Protein AF-0000000071161808 (afdb_homodimer)

Structure (mmCIF, N/CA/C/O backbone):
data_AF-0000000071161808-model_v1
#
loop_
_entity.id
_entity.type
_entity.pdbx_description
1 polymer 'Anticodon-binding domain-containing protein'
#
loop_
_atom_site.group_PDB
_atom_site.id
_atom_site.type_symbol
_atom_site.label_atom_id
_atom_site.label_alt_id
_atom_site.label_comp_id
_atom_site.label_asym_id
_atom_site.label_entity_id
_atom_site.label_seq_id
_atom_site.pdbx_PDB_ins_code
_atom_site.Cartn_x
_atom_site.Cartn_y
_atom_site.Cartn_z
_atom_site.occupancy
_atom_site.B_iso_or_equiv
_atom_site.auth_seq_id
_atom_site.auth_comp_id
_atom_site.auth_asym_id
_atom_site.auth_atom_id
_atom_site.pdbx_PDB_model_num
ATOM 1 N N . MET A 1 1 ? -23.344 -28.188 3.539 1 62.38 1 MET A N 1
ATOM 2 C CA . MET A 1 1 ? -22.016 -27.734 3.961 1 62.38 1 MET A CA 1
ATOM 3 C C . MET A 1 1 ? -22 -26.219 4.133 1 62.38 1 MET A C 1
ATOM 5 O O . MET A 1 1 ? -22.625 -25.5 3.371 1 62.38 1 MET A O 1
ATOM 9 N N . SER A 1 2 ? -21.531 -25.75 5.266 1 83.25 2 SER A N 1
ATOM 10 C CA . SER A 1 2 ? -21.469 -24.312 5.551 1 83.25 2 SER A CA 1
ATOM 11 C C . SER A 1 2 ? -20.609 -23.578 4.516 1 83.25 2 SER A C 1
ATOM 13 O O . SER A 1 2 ? -19.781 -24.203 3.838 1 83.25 2 SER A O 1
ATOM 15 N N . LEU A 1 3 ? -21.016 -22.453 4.113 1 87.88 3 LEU A N 1
ATOM 16 C CA . LEU A 1 3 ? -20.312 -21.609 3.154 1 87.88 3 LEU A CA 1
ATOM 17 C C . LEU A 1 3 ? -18.812 -21.625 3.432 1 87.88 3 LEU A C 1
ATOM 19 O O . LEU A 1 3 ? -18 -21.734 2.506 1 87.88 3 LEU A O 1
ATOM 23 N N . LEU A 1 4 ? -18.422 -21.609 4.633 1 87.19 4 LEU A N 1
ATOM 24 C CA . LEU A 1 4 ? -17 -21.578 5.004 1 87.19 4 LEU A CA 1
ATOM 25 C C . LEU A 1 4 ? -16.328 -22.906 4.645 1 87.19 4 LEU A C 1
ATOM 27 O O . LEU A 1 4 ? -15.164 -22.922 4.234 1 87.19 4 LEU A O 1
ATOM 31 N N . ASN A 1 5 ? -17.031 -23.922 4.824 1 87.69 5 ASN A N 1
ATOM 32 C CA . ASN A 1 5 ? -16.484 -25.234 4.473 1 87.69 5 ASN A CA 1
ATOM 33 C C . ASN A 1 5 ? -16.25 -25.359 2.967 1 87.69 5 ASN A C 1
ATOM 35 O O . ASN A 1 5 ? -15.398 -26.125 2.525 1 87.69 5 ASN A O 1
ATOM 39 N N . ARG A 1 6 ? -17.031 -24.625 2.299 1 89.94 6 ARG A N 1
ATOM 40 C CA . ARG A 1 6 ? -16.891 -24.656 0.846 1 89.94 6 ARG A CA 1
ATOM 41 C C . ARG A 1 6 ? -15.75 -23.75 0.389 1 89.94 6 ARG A C 1
ATOM 43 O O . ARG A 1 6 ? -15.008 -24.078 -0.539 1 89.94 6 ARG A O 1
ATOM 50 N N . ILE A 1 7 ? -15.586 -22.672 1.067 1 92.19 7 ILE A N 1
ATOM 51 C CA . ILE A 1 7 ? -14.672 -21.641 0.583 1 92.19 7 ILE A CA 1
ATOM 52 C C . ILE A 1 7 ? -13.258 -21.938 1.071 1 92.19 7 ILE A C 1
ATOM 54 O O . ILE A 1 7 ? -12.281 -21.656 0.372 1 92.19 7 ILE A O 1
ATOM 58 N N . LEU A 1 8 ? -13.078 -22.484 2.232 1 91.56 8 LEU A N 1
ATOM 59 C CA . LEU A 1 8 ? -11.773 -22.609 2.865 1 91.56 8 LEU A CA 1
ATOM 60 C C . LEU A 1 8 ? -10.859 -23.516 2.047 1 91.56 8 LEU A C 1
ATOM 62 O O . LEU A 1 8 ? -9.688 -23.188 1.827 1 91.56 8 LEU A O 1
ATOM 66 N N . PRO A 1 9 ? -11.406 -24.641 1.584 1 91.06 9 PRO A N 1
ATOM 67 C CA . PRO A 1 9 ? -10.523 -25.469 0.75 1 91.06 9 PRO A CA 1
ATOM 68 C C . PRO A 1 9 ? -10.062 -24.75 -0.516 1 91.06 9 PRO A C 1
ATOM 70 O O . PRO A 1 9 ? -8.914 -24.906 -0.932 1 91.06 9 PRO A O 1
ATOM 73 N N . MET A 1 10 ? -10.922 -24.016 -1.103 1 91.94 10 MET A N 1
ATOM 74 C CA . MET A 1 10 ? -10.57 -23.25 -2.293 1 91.94 10 MET A CA 1
ATOM 75 C C . MET A 1 10 ? -9.531 -22.188 -1.968 1 91.94 10 MET A C 1
ATOM 77 O O . MET A 1 10 ? -8.602 -21.953 -2.742 1 91.94 10 MET A O 1
ATOM 81 N N . CYS A 1 11 ? -9.734 -21.562 -0.835 1 93.81 11 CYS A N 1
ATOM 82 C CA . CYS A 1 11 ? -8.797 -20.531 -0.403 1 93.81 11 CYS A CA 1
ATOM 83 C C . CYS A 1 11 ? -7.41 -21.109 -0.189 1 93.81 11 CYS A C 1
ATOM 85 O O . CYS A 1 11 ? -6.41 -20.5 -0.562 1 93.81 11 CYS A O 1
ATOM 87 N N . LYS A 1 12 ? -7.383 -22.25 0.382 1 90.5 12 LYS A N 1
ATOM 88 C CA . LYS A 1 12 ? -6.09 -22.906 0.587 1 90.5 12 LYS A CA 1
ATOM 89 C C . LYS A 1 12 ? -5.457 -23.297 -0.743 1 90.5 12 LYS A C 1
ATOM 91 O O . LYS A 1 12 ? -4.277 -23.031 -0.98 1 90.5 12 LYS A O 1
ATOM 96 N N . ALA A 1 13 ? -6.195 -23.828 -1.614 1 89.75 13 ALA A N 1
ATOM 97 C CA . ALA A 1 13 ? -5.703 -24.359 -2.883 1 89.75 13 ALA A CA 1
ATOM 98 C C . ALA A 1 13 ? -5.191 -23.25 -3.783 1 89.75 13 ALA A C 1
ATOM 100 O O . ALA A 1 13 ? -4.203 -23.422 -4.5 1 89.75 13 ALA A O 1
ATOM 101 N N . TYR A 1 14 ? -5.816 -22.109 -3.725 1 91.5 14 TYR A N 1
ATOM 102 C CA . TYR A 1 14 ? -5.457 -21.047 -4.645 1 91.5 14 TYR A CA 1
ATOM 103 C C . TYR A 1 14 ? -4.766 -19.891 -3.912 1 91.5 14 TYR A C 1
ATOM 105 O O . TYR A 1 14 ? -4.77 -18.75 -4.379 1 91.5 14 TYR A O 1
ATOM 113 N N . ALA A 1 15 ? -4.258 -20.203 -2.754 1 91.62 15 ALA A N 1
ATOM 114 C CA . ALA A 1 15 ? -3.305 -19.391 -2.014 1 91.62 15 ALA A CA 1
ATOM 115 C C . ALA A 1 15 ? -3.943 -18.078 -1.571 1 91.62 15 ALA A C 1
ATOM 117 O O . ALA A 1 15 ? -3.311 -17.016 -1.631 1 91.62 15 ALA A O 1
ATOM 118 N N . TYR A 1 16 ? -5.152 -18.109 -1.185 1 93.81 16 TYR A N 1
ATOM 119 C CA . TYR A 1 16 ? -5.766 -16.938 -0.563 1 93.81 16 TYR A CA 1
ATOM 120 C C . TYR A 1 16 ? -5.379 -16.844 0.908 1 93.81 16 TYR A C 1
ATOM 122 O O . TYR A 1 16 ? -4.648 -15.93 1.305 1 93.81 16 TYR A O 1
ATOM 130 N N . MET A 1 17 ? -5.898 -17.859 1.668 1 91.81 17 MET A N 1
ATOM 131 C CA . MET A 1 17 ? -5.625 -17.797 3.102 1 91.81 17 MET A CA 1
ATOM 132 C C . MET A 1 17 ? -5.922 -19.141 3.77 1 91.81 17 MET A C 1
ATOM 134 O O . MET A 1 17 ? -6.633 -19.969 3.209 1 91.81 17 MET A O 1
ATOM 138 N N . GLU A 1 18 ? -5.309 -19.328 4.918 1 90.81 18 GLU A N 1
ATOM 139 C CA . GLU A 1 18 ? -5.531 -20.469 5.797 1 90.81 18 GLU A CA 1
ATOM 140 C C . GLU A 1 18 ? -5.551 -20.047 7.262 1 90.81 18 GLU A C 1
ATOM 142 O O . GLU A 1 18 ? -4.633 -19.375 7.73 1 90.81 18 GLU A O 1
ATOM 147 N N . PRO A 1 19 ? -6.617 -20.438 7.934 1 90.88 19 PRO A N 1
ATOM 148 C CA . PRO A 1 19 ? -6.637 -20.109 9.359 1 90.88 19 PRO A CA 1
ATOM 149 C C . PRO A 1 19 ? -5.676 -20.969 10.18 1 90.88 19 PRO A C 1
ATOM 151 O O . PRO A 1 19 ? -5.625 -22.188 9.992 1 90.88 19 PRO A O 1
ATOM 154 N N . ILE A 1 20 ? -4.898 -20.359 10.984 1 88.25 20 ILE A N 1
ATOM 155 C CA . ILE A 1 20 ? -4 -21.062 11.898 1 88.25 20 ILE A CA 1
ATOM 156 C C . ILE A 1 20 ? -4.625 -21.125 13.297 1 88.25 20 ILE A C 1
ATOM 158 O O . ILE A 1 20 ? -4.875 -20.078 13.914 1 88.25 20 ILE A O 1
ATOM 162 N N . ILE A 1 21 ? -4.801 -22.297 13.734 1 87.75 21 ILE A N 1
ATOM 163 C CA . ILE A 1 21 ? -5.516 -22.516 14.992 1 87.75 21 ILE A CA 1
ATOM 164 C C . ILE A 1 21 ? -4.523 -22.906 16.078 1 87.75 21 ILE A C 1
ATOM 166 O O . ILE A 1 21 ? -3.725 -23.828 15.906 1 87.75 21 ILE A O 1
ATOM 170 N N . ILE A 1 22 ? -4.504 -22.078 17.078 1 84.81 22 ILE A N 1
ATOM 171 C CA . ILE A 1 22 ? -3.734 -22.359 18.297 1 84.81 22 ILE A CA 1
ATOM 172 C C . ILE A 1 22 ? -4.668 -22.391 19.5 1 84.81 22 ILE A C 1
ATOM 174 O O . ILE A 1 22 ? -5.398 -21.422 19.75 1 84.81 22 ILE A O 1
ATOM 178 N N . ASN A 1 23 ? -4.641 -23.438 20.344 1 83.31 23 ASN A N 1
ATOM 179 C CA . ASN A 1 23 ? -5.465 -23.578 21.531 1 83.31 23 ASN A CA 1
ATOM 180 C C . ASN A 1 23 ? -6.945 -23.391 21.219 1 83.31 23 ASN A C 1
ATOM 182 O O . ASN A 1 23 ? -7.633 -22.625 21.891 1 83.31 23 ASN A O 1
ATOM 186 N N . SER A 1 24 ? -7.473 -23.953 20.031 1 81.38 24 SER A N 1
ATOM 187 C CA . SER A 1 24 ? -8.867 -24 19.625 1 81.38 24 SER A CA 1
ATOM 188 C C . SER A 1 24 ? -9.375 -22.625 19.203 1 81.38 24 SER A C 1
ATOM 190 O O . SER A 1 24 ? -10.586 -22.406 19.141 1 81.38 24 SER A O 1
ATOM 192 N N . THR A 1 25 ? -8.516 -21.719 19.094 1 83.81 25 THR A N 1
ATOM 193 C CA . THR A 1 25 ? -8.859 -20.406 18.562 1 83.81 25 THR A CA 1
ATOM 194 C C . THR A 1 25 ? -8.023 -20.078 17.328 1 83.81 25 THR A C 1
ATOM 196 O O . THR A 1 25 ? -6.926 -20.609 17.156 1 83.81 25 THR A O 1
ATOM 199 N N . ILE A 1 26 ? -8.602 -19.297 16.547 1 89.25 26 ILE A N 1
ATOM 200 C CA . ILE A 1 26 ? -7.836 -18.859 15.375 1 89.25 26 ILE A CA 1
ATOM 201 C C . ILE A 1 26 ? -6.852 -17.766 15.789 1 89.25 26 ILE A C 1
ATOM 203 O O . ILE A 1 26 ? -7.262 -16.672 16.172 1 89.25 26 ILE A O 1
ATOM 207 N N . ASP A 1 27 ? -5.672 -18.125 15.734 1 88.44 27 ASP A N 1
ATOM 208 C CA . ASP A 1 27 ? -4.629 -17.188 16.125 1 88.44 27 ASP A CA 1
ATOM 209 C C . ASP A 1 27 ? -4.469 -16.078 15.086 1 88.44 27 ASP A C 1
ATOM 211 O O . ASP A 1 27 ? -4.438 -14.891 15.438 1 88.44 27 ASP A O 1
ATOM 215 N N . HIS A 1 28 ? -4.297 -16.422 13.859 1 88.62 28 HIS A N 1
ATOM 216 C CA . HIS A 1 28 ? -4.184 -15.469 12.758 1 88.62 28 HIS A CA 1
ATOM 217 C C . HIS A 1 28 ? -4.543 -16.125 11.43 1 88.62 28 HIS A C 1
ATOM 219 O O . HIS A 1 28 ? -4.688 -17.344 11.352 1 88.62 28 HIS A O 1
ATOM 225 N N . LEU A 1 29 ? -4.812 -15.352 10.453 1 89.75 29 LEU A N 1
ATOM 226 C CA . LEU A 1 29 ? -5.004 -15.828 9.086 1 89.75 29 LEU A CA 1
ATOM 227 C C . LEU A 1 29 ? -3.701 -15.758 8.297 1 89.75 29 LEU A C 1
ATOM 229 O O . LEU A 1 29 ? -3.104 -14.688 8.172 1 89.75 29 LEU A O 1
ATOM 233 N N . LYS A 1 30 ? -3.273 -16.875 7.879 1 88.06 30 LYS A N 1
ATOM 234 C CA . LYS A 1 30 ? -2.082 -16.938 7.035 1 88.06 30 LYS A CA 1
ATOM 235 C C . LYS A 1 30 ? -2.443 -16.75 5.562 1 88.06 30 LYS A C 1
ATOM 237 O O . LYS A 1 30 ? -3.166 -17.578 4.992 1 88.06 30 LYS A O 1
ATOM 242 N N . TYR A 1 31 ? -1.88 -15.719 4.941 1 89.94 31 TYR A N 1
ATOM 243 C CA . TYR A 1 31 ? -2.221 -15.414 3.559 1 89.94 31 TYR A CA 1
ATOM 244 C C . TYR A 1 31 ? -1.168 -15.961 2.604 1 89.94 31 TYR A C 1
ATOM 246 O O . TYR A 1 31 ? 0.029 -15.914 2.896 1 89.94 31 TYR A O 1
ATOM 254 N N . GLY A 1 32 ? -1.678 -16.531 1.526 1 89.19 32 GLY A N 1
ATOM 255 C CA . GLY A 1 32 ? -0.801 -16.844 0.408 1 89.19 32 GLY A CA 1
ATOM 256 C C . GLY A 1 32 ? -0.613 -15.672 -0.543 1 89.19 32 GLY A C 1
ATOM 257 O O . GLY A 1 32 ? -0.986 -14.539 -0.228 1 89.19 32 GLY A O 1
ATOM 258 N N . ALA A 1 33 ? -0.041 -15.938 -1.691 1 88.06 33 ALA A N 1
ATOM 259 C CA . ALA A 1 33 ? 0.28 -14.883 -2.65 1 88.06 33 ALA A CA 1
ATOM 260 C C . ALA A 1 33 ? -0.982 -14.164 -3.123 1 88.06 33 ALA A C 1
ATOM 262 O O . ALA A 1 33 ? -1.026 -12.938 -3.164 1 88.06 33 ALA A O 1
ATOM 263 N N . THR A 1 34 ? -1.985 -14.922 -3.469 1 92.69 34 THR A N 1
ATOM 264 C CA . THR A 1 34 ? -3.238 -14.344 -3.943 1 92.69 34 THR A CA 1
ATOM 265 C C . THR A 1 34 ? -3.938 -13.578 -2.828 1 92.69 34 THR A C 1
ATOM 267 O O . THR A 1 34 ? -4.465 -12.484 -3.057 1 92.69 34 THR A O 1
ATOM 270 N N . GLY A 1 35 ? -3.889 -14.148 -1.686 1 93.38 35 GLY A N 1
ATOM 271 C CA . GLY A 1 35 ? -4.492 -13.492 -0.539 1 93.38 35 GLY A CA 1
ATOM 272 C C . GLY A 1 35 ? -3.814 -12.18 -0.176 1 93.38 35 GLY A C 1
ATOM 273 O O . GLY A 1 35 ? -4.48 -11.211 0.192 1 93.38 35 GLY A O 1
ATOM 274 N N . GLU A 1 36 ? -2.531 -12.18 -0.255 1 89.69 36 GLU A N 1
ATOM 275 C CA . GLU A 1 36 ? -1.783 -10.953 0.02 1 89.69 36 GLU A CA 1
ATOM 276 C C . GLU A 1 36 ? -2.172 -9.844 -0.949 1 89.69 36 GLU A C 1
ATOM 278 O O . GLU A 1 36 ? -2.301 -8.68 -0.551 1 89.69 36 GLU A O 1
ATOM 283 N N . LEU A 1 37 ? -2.326 -10.219 -2.172 1 90.75 37 LEU A N 1
ATOM 284 C CA . LEU A 1 37 ? -2.723 -9.242 -3.176 1 90.75 37 LEU A CA 1
ATOM 285 C C . LEU A 1 37 ? -4.129 -8.719 -2.902 1 90.75 37 LEU A C 1
ATOM 287 O O . LEU A 1 37 ? -4.391 -7.52 -3.025 1 90.75 37 LEU A O 1
ATOM 291 N N . LEU A 1 38 ? -4.996 -9.602 -2.549 1 95.06 38 LEU A N 1
ATOM 292 C CA . LEU A 1 38 ? -6.359 -9.203 -2.213 1 95.06 38 LEU A CA 1
ATOM 293 C C . LEU A 1 38 ? -6.367 -8.234 -1.035 1 95.06 38 LEU A C 1
ATOM 295 O O . LEU A 1 38 ? -7.008 -7.184 -1.093 1 95.06 38 LEU A O 1
ATOM 299 N N . CYS A 1 39 ? -5.645 -8.586 -0.008 1 93.19 39 CYS A N 1
ATOM 300 C CA . CYS A 1 39 ? -5.562 -7.738 1.176 1 93.19 39 CYS A CA 1
ATOM 301 C C . CYS A 1 39 ? -4.984 -6.371 0.829 1 93.19 39 CYS A C 1
ATOM 303 O O . CYS A 1 39 ? -5.465 -5.348 1.315 1 93.19 39 CYS A O 1
ATOM 305 N N . GLN A 1 40 ? -3.986 -6.414 0.042 1 89.75 40 GLN A N 1
ATOM 306 C CA . GLN A 1 40 ? -3.373 -5.16 -0.385 1 89.75 40 GLN A CA 1
ATOM 307 C C . GLN A 1 40 ? -4.379 -4.277 -1.122 1 89.75 40 GLN A C 1
ATOM 309 O O . GLN A 1 40 ? -4.453 -3.074 -0.874 1 89.75 40 GLN A O 1
ATOM 314 N N . ASN A 1 41 ? -5.094 -4.855 -2.01 1 93.38 41 ASN A N 1
ATOM 315 C CA . ASN A 1 41 ? -6.078 -4.094 -2.775 1 93.38 41 ASN A CA 1
ATOM 316 C C . ASN A 1 41 ? -7.188 -3.551 -1.879 1 93.38 41 ASN A C 1
ATOM 318 O O . ASN A 1 41 ? -7.652 -2.428 -2.074 1 93.38 41 ASN A O 1
ATOM 322 N N . ILE A 1 42 ? -7.613 -4.34 -0.925 1 96.31 42 ILE A N 1
ATOM 323 C CA . ILE A 1 42 ? -8.625 -3.896 0.025 1 96.31 42 ILE A CA 1
ATOM 324 C C . ILE A 1 42 ? -8.102 -2.699 0.815 1 96.31 42 ILE A C 1
ATOM 326 O O . ILE A 1 42 ? -8.797 -1.688 0.955 1 96.31 42 ILE A O 1
ATOM 330 N N . ARG A 1 43 ? -6.926 -2.832 1.301 1 93 43 ARG A N 1
ATOM 331 C CA . ARG A 1 43 ? -6.32 -1.755 2.076 1 93 43 ARG A CA 1
ATOM 332 C C . ARG A 1 43 ? -6.191 -0.485 1.241 1 93 43 ARG A C 1
ATOM 334 O O . ARG A 1 43 ? -6.477 0.613 1.722 1 93 43 ARG A O 1
ATOM 341 N N . ASN A 1 44 ? -5.758 -0.648 0.007 1 90.25 44 ASN A N 1
ATOM 342 C CA . ASN A 1 44 ? -5.613 0.498 -0.884 1 90.25 44 ASN A CA 1
ATOM 343 C C . ASN A 1 44 ? -6.941 1.216 -1.097 1 90.25 44 ASN A C 1
ATOM 345 O O . ASN A 1 44 ? -7 2.447 -1.063 1 90.25 44 ASN A O 1
ATOM 349 N N . GLU A 1 45 ? -7.961 0.467 -1.357 1 93.44 45 GLU A N 1
ATOM 350 C CA . GLU A 1 45 ? -9.273 1.069 -1.573 1 93.44 45 GLU A CA 1
ATOM 351 C C . GLU A 1 45 ? -9.805 1.715 -0.295 1 93.44 45 GLU A C 1
ATOM 353 O O . GLU A 1 45 ? -10.477 2.746 -0.346 1 93.44 45 GLU A O 1
ATOM 358 N N . TRP A 1 46 ? -9.523 1.089 0.812 1 96.12 46 TRP A N 1
ATOM 359 C CA . TRP A 1 46 ? -9.906 1.678 2.09 1 96.12 46 TRP A CA 1
ATOM 360 C C . TRP A 1 46 ? -9.211 3.016 2.307 1 96.12 46 TRP A C 1
ATOM 362 O O . TRP A 1 46 ? -9.844 4 2.695 1 96.12 46 TRP A O 1
ATOM 372 N N . LEU A 1 47 ? -7.953 3.088 2.039 1 91.12 47 LEU A N 1
ATOM 373 C CA . LEU A 1 47 ? -7.18 4.312 2.201 1 91.12 47 LEU A CA 1
ATOM 374 C C . LEU A 1 47 ? -7.645 5.383 1.221 1 91.12 47 LEU A C 1
ATOM 376 O O . LEU A 1 47 ? -7.719 6.562 1.573 1 91.12 47 LEU A O 1
ATOM 380 N N . TYR A 1 48 ? -7.902 4.926 0.058 1 89.62 48 TYR A N 1
ATOM 381 C CA . TYR A 1 48 ? -8.391 5.887 -0.925 1 89.62 48 TYR A CA 1
ATOM 382 C C . TYR A 1 48 ? -9.68 6.547 -0.448 1 89.62 48 TYR A C 1
ATOM 384 O O . TYR A 1 48 ? -9.812 7.773 -0.5 1 89.62 48 TYR A O 1
ATOM 392 N N . SER A 1 49 ? -10.57 5.746 0.028 1 92.56 49 SER A N 1
ATOM 393 C CA . SER A 1 49 ? -11.875 6.246 0.438 1 92.56 49 SER A CA 1
ATOM 394 C C . SER A 1 49 ? -11.781 7.074 1.713 1 92.56 49 SER A C 1
ATOM 396 O O . SER A 1 49 ? -12.492 8.07 1.87 1 92.56 49 SER A O 1
ATOM 398 N N . ASN A 1 50 ? -10.906 6.703 2.629 1 93.88 50 ASN A N 1
ATOM 399 C CA . ASN A 1 50 ? -10.914 7.297 3.961 1 93.88 50 ASN A CA 1
ATOM 400 C C . ASN A 1 50 ? -9.82 8.352 4.113 1 93.88 50 ASN A C 1
ATOM 402 O O . ASN A 1 50 ? -9.836 9.133 5.066 1 93.88 50 ASN A O 1
ATOM 406 N N . VAL A 1 51 ? -8.93 8.422 3.232 1 89.38 51 VAL A N 1
ATOM 407 C CA . VAL A 1 51 ? -7.816 9.352 3.398 1 89.38 51 VAL A CA 1
ATOM 408 C C . VAL A 1 51 ? -7.68 10.227 2.152 1 89.38 51 VAL A C 1
ATOM 410 O O . VAL A 1 51 ? -7.918 11.43 2.207 1 89.38 51 VAL A O 1
ATOM 413 N N . THR A 1 52 ? -7.469 9.625 1.059 1 83.06 52 THR A N 1
ATOM 414 C CA . THR A 1 52 ? -7.074 10.328 -0.157 1 83.06 52 THR A CA 1
ATOM 415 C C . THR A 1 52 ? -8.234 11.148 -0.708 1 83.06 52 THR A C 1
ATOM 417 O O . THR A 1 52 ? -8.07 12.328 -1.038 1 83.06 52 THR A O 1
ATOM 420 N N . SER A 1 53 ? -9.398 10.555 -0.785 1 83.31 53 SER A N 1
ATOM 421 C CA . SER A 1 53 ? -10.523 11.195 -1.467 1 83.31 53 SER A CA 1
ATOM 422 C C . SER A 1 53 ? -11.336 12.055 -0.506 1 83.31 53 SER A C 1
ATOM 424 O O . SER A 1 53 ? -12.383 12.586 -0.876 1 83.31 53 SER A O 1
ATOM 426 N N . ARG A 1 54 ? -10.828 12.195 0.688 1 86.19 54 ARG A N 1
ATOM 427 C CA . ARG A 1 54 ? -11.578 12.961 1.687 1 86.19 54 ARG A CA 1
ATOM 428 C C . ARG A 1 54 ? -11.391 14.461 1.482 1 86.19 54 ARG A C 1
ATOM 430 O O . ARG A 1 54 ? -10.32 14.906 1.048 1 86.19 54 ARG A O 1
ATOM 437 N N . ASP A 1 55 ? -12.445 15.102 1.893 1 78.25 55 ASP A N 1
ATOM 438 C CA . ASP A 1 55 ? -12.391 16.562 1.838 1 78.25 55 ASP A CA 1
ATOM 439 C C . ASP A 1 55 ? -11.531 17.125 2.975 1 78.25 55 ASP A C 1
ATOM 441 O O . ASP A 1 55 ? -10.766 18.062 2.777 1 78.25 55 ASP A O 1
ATOM 445 N N . GLU A 1 56 ? -11.688 16.469 4.094 1 79.88 56 GLU A N 1
ATOM 446 C CA . GLU A 1 56 ? -10.93 16.906 5.262 1 79.88 56 GLU A CA 1
ATOM 447 C C . GLU A 1 56 ? -9.516 16.344 5.258 1 79.88 56 GLU A C 1
ATOM 449 O O . GLU A 1 56 ? -9.25 15.344 4.578 1 79.88 56 GLU A O 1
ATOM 454 N N . SER A 1 57 ? -8.672 17 5.973 1 83.31 57 SER A N 1
ATOM 455 C CA . SER A 1 57 ? -7.312 16.5 6.133 1 83.31 57 SER A CA 1
ATOM 456 C C . SER A 1 57 ? -7.301 15.227 6.98 1 83.31 57 SER A C 1
ATOM 458 O O . SER A 1 57 ? -7.859 15.195 8.078 1 83.31 57 SER A O 1
ATOM 460 N N . VAL A 1 58 ? -6.82 14.234 6.406 1 89.88 58 VAL A N 1
ATOM 461 C CA . VAL A 1 58 ? -6.672 12.977 7.129 1 89.88 58 VAL A CA 1
ATOM 462 C C . VAL A 1 58 ? -5.199 12.578 7.18 1 89.88 58 VAL A C 1
ATOM 464 O O . VAL A 1 58 ? -4.535 12.508 6.141 1 89.88 58 VAL A O 1
ATOM 467 N N . PHE A 1 59 ? -4.734 12.344 8.359 1 90.31 59 PHE A N 1
ATOM 468 C CA . PHE A 1 59 ? -3.33 12.008 8.562 1 90.31 59 PHE A CA 1
ATOM 469 C C . PHE A 1 59 ? -3.176 10.531 8.922 1 90.31 59 PHE A C 1
ATOM 471 O O . PHE A 1 59 ? -3.877 10.031 9.805 1 90.31 59 PHE A O 1
ATOM 478 N N . GLN A 1 60 ? -2.307 9.922 8.234 1 88.75 60 GLN A N 1
ATOM 479 C CA . GLN A 1 60 ? -2.061 8.516 8.531 1 88.75 60 GLN A CA 1
ATOM 480 C C . GLN A 1 60 ? -1.09 8.359 9.703 1 88.75 60 GLN A C 1
ATOM 482 O O . GLN A 1 60 ? -0.203 9.195 9.891 1 88.75 60 GLN A O 1
ATOM 487 N N . PHE A 1 61 ? -1.317 7.312 10.43 1 87.19 61 PHE A N 1
ATOM 488 C CA . PHE A 1 61 ? -0.395 6.977 11.508 1 87.19 61 PHE A CA 1
ATOM 489 C C . PHE A 1 61 ? -0.383 5.477 11.758 1 87.19 61 PHE A C 1
ATOM 491 O O . PHE A 1 61 ? -1.228 4.746 11.234 1 87.19 61 PHE A O 1
ATOM 498 N N . CYS A 1 62 ? 0.62 4.965 12.359 1 82.12 62 CYS A N 1
ATOM 499 C CA . CYS A 1 62 ? 0.738 3.557 12.727 1 82.12 62 CYS A CA 1
ATOM 500 C C . CYS A 1 62 ? 1.257 3.404 14.148 1 82.12 62 CYS A C 1
ATOM 502 O O . CYS A 1 62 ? 2.168 4.121 14.562 1 82.12 62 CYS A O 1
ATOM 504 N N . ASN A 1 63 ? 0.53 2.594 14.844 1 74.31 63 ASN A N 1
ATOM 505 C CA . ASN A 1 63 ? 0.992 2.252 16.188 1 74.31 63 ASN A CA 1
ATOM 506 C C . ASN A 1 63 ? 1.702 0.901 16.203 1 74.31 63 ASN A C 1
ATOM 508 O O . ASN A 1 63 ? 1.062 -0.14 16.359 1 74.31 63 ASN A O 1
ATOM 512 N N . ALA A 1 64 ? 3.025 0.685 15.688 1 60.5 64 ALA A N 1
ATOM 513 C CA . ALA A 1 64 ? 3.76 -0.566 15.516 1 60.5 64 ALA A CA 1
ATOM 514 C C . ALA A 1 64 ? 3.904 -1.307 16.844 1 60.5 64 ALA A C 1
ATOM 516 O O . ALA A 1 64 ? 4.113 -2.521 16.859 1 60.5 64 ALA A O 1
ATOM 517 N N . GLN A 1 65 ? 4.152 -0.693 17.984 1 55.5 65 GLN A N 1
ATOM 518 C CA . GLN A 1 65 ? 4.832 -1.314 19.125 1 55.5 65 GLN A CA 1
ATOM 519 C C . GLN A 1 65 ? 3.828 -1.828 20.156 1 55.5 65 GLN A C 1
ATOM 521 O O . GLN A 1 65 ? 4.168 -2.662 21 1 55.5 65 GLN A O 1
ATOM 526 N N . GLU A 1 66 ? 2.615 -1.279 20.391 1 54.09 66 GLU A N 1
ATOM 527 C CA . GLU A 1 66 ? 2.158 -1.363 21.766 1 54.09 66 GLU A CA 1
ATOM 528 C C . GLU A 1 66 ? 1.022 -2.371 21.922 1 54.09 66 GLU A C 1
ATOM 530 O O . GLU A 1 66 ? 0.152 -2.465 21.047 1 54.09 66 GLU A O 1
ATOM 535 N N . LYS A 1 67 ? 1.432 -3.559 22.578 1 50.28 67 LYS A N 1
ATOM 536 C CA . LYS A 1 67 ? 0.45 -4.52 23.062 1 50.28 67 LYS A CA 1
ATOM 537 C C . LYS A 1 67 ? -0.888 -3.846 23.359 1 50.28 67 LYS A C 1
ATOM 539 O O . LYS A 1 67 ? -1.945 -4.453 23.188 1 50.28 67 LYS A O 1
ATOM 544 N N . TYR A 1 68 ? -0.763 -2.805 24.312 1 51.47 68 TYR A N 1
ATOM 545 C CA . TYR A 1 68 ? -1.975 -2.195 24.859 1 51.47 68 TYR A CA 1
ATOM 546 C C . TYR A 1 68 ? -2.361 -0.958 24.047 1 51.47 68 TYR A C 1
ATOM 548 O O . TYR A 1 68 ? -1.562 -0.03 23.906 1 51.47 68 TYR A O 1
ATOM 556 N N . ASN A 1 69 ? -3.182 -1.155 23.016 1 57.94 69 ASN A N 1
ATOM 557 C CA . ASN A 1 69 ? -3.654 -0.195 22.031 1 57.94 69 ASN A CA 1
ATOM 558 C C . ASN A 1 69 ? -4.543 0.871 22.656 1 57.94 69 ASN A C 1
ATOM 560 O O . ASN A 1 69 ? -5.77 0.764 22.625 1 57.94 69 ASN A O 1
ATOM 564 N N . ASN A 1 70 ? -3.951 1.663 23.703 1 71.25 70 ASN A N 1
ATOM 565 C CA . ASN A 1 70 ? -4.715 2.869 24.016 1 71.25 70 ASN A CA 1
ATOM 566 C C . ASN A 1 70 ? -4.621 3.891 22.875 1 71.25 70 ASN A C 1
ATOM 568 O O . ASN A 1 70 ? -3.592 4.551 22.719 1 71.25 70 ASN A O 1
ATOM 572 N N . ASP A 1 71 ? -5.637 4.055 22.266 1 82.25 71 ASP A N 1
ATOM 573 C CA . ASP A 1 71 ? -5.707 4.844 21.031 1 82.25 71 ASP A CA 1
ATOM 574 C C . ASP A 1 71 ? -5.344 6.305 21.312 1 82.25 71 ASP A C 1
ATOM 576 O O . ASP A 1 71 ? -4.539 6.891 20.578 1 82.25 71 ASP A O 1
ATOM 580 N N . ILE A 1 72 ? -5.773 6.852 22.469 1 85.62 72 ILE A N 1
ATOM 581 C CA . ILE A 1 72 ? -5.594 8.281 22.672 1 85.62 72 ILE A CA 1
ATOM 582 C C . ILE A 1 72 ? -4.129 8.578 22.984 1 85.62 72 ILE A C 1
ATOM 584 O O . ILE A 1 72 ? -3.59 9.602 22.547 1 85.62 72 ILE A O 1
ATOM 588 N N . LEU A 1 73 ? -3.521 7.676 23.688 1 83 73 LEU A N 1
ATOM 589 C CA . LEU A 1 73 ? -2.113 7.887 24.016 1 83 73 LEU A CA 1
ATOM 590 C C . LEU A 1 73 ? -1.247 7.762 22.766 1 83 73 LEU A C 1
ATOM 592 O O . LEU A 1 73 ? -0.285 8.516 22.594 1 83 73 LEU A O 1
ATOM 596 N N . SER A 1 74 ? -1.671 6.875 21.953 1 82.31 74 SER A N 1
ATOM 597 C CA . SER A 1 74 ? -0.909 6.664 20.719 1 82.31 74 SER A CA 1
ATOM 598 C C . SER A 1 74 ? -1.071 7.836 19.75 1 82.31 74 SER A C 1
ATOM 600 O O . SER A 1 74 ? -0.235 8.039 18.875 1 82.31 74 SER A O 1
ATOM 602 N N . LEU A 1 75 ? -2.092 8.633 19.969 1 89.25 75 LEU A N 1
ATOM 603 C CA . LEU A 1 75 ? -2.41 9.703 19.031 1 89.25 75 LEU A CA 1
ATOM 604 C C . LEU A 1 75 ? -1.825 11.031 19.516 1 89.25 75 LEU A C 1
ATOM 606 O O . LEU A 1 75 ? -1.927 12.047 18.812 1 89.25 75 LEU A O 1
ATOM 610 N N . LYS A 1 76 ? -1.225 11.023 20.656 1 88.25 76 LYS A N 1
ATOM 611 C CA . LYS A 1 76 ? -0.73 12.273 21.219 1 88.25 76 LYS A CA 1
ATOM 612 C C . LYS A 1 76 ? 0.217 12.977 20.25 1 88.25 76 LYS A C 1
ATOM 614 O O . LYS A 1 76 ? -0.038 14.109 19.828 1 88.25 76 LYS A O 1
ATOM 619 N N . ASP A 1 77 ? 1.212 12.281 19.797 1 86.44 77 ASP A N 1
ATOM 620 C CA . ASP A 1 77 ? 2.213 12.898 18.938 1 86.44 77 ASP A CA 1
ATOM 621 C C . ASP A 1 77 ? 1.637 13.188 17.547 1 86.44 77 ASP A C 1
ATOM 623 O O . ASP A 1 77 ? 1.773 14.305 17.047 1 86.44 77 ASP A O 1
ATOM 627 N N . PRO A 1 78 ? 0.976 12.219 17.016 1 88.06 78 PRO A N 1
ATOM 628 C CA . PRO A 1 78 ? 0.361 12.523 15.727 1 88.06 78 PRO A CA 1
ATOM 629 C C . PRO A 1 78 ? -0.593 13.711 15.789 1 88.06 78 PRO A C 1
ATOM 631 O O . PRO A 1 78 ? -0.659 14.5 14.844 1 88.06 78 PRO A O 1
ATOM 634 N N . PHE A 1 79 ? -1.281 13.828 16.844 1 92.56 79 PHE A N 1
ATOM 635 C CA . PHE A 1 79 ? -2.248 14.914 16.984 1 92.56 79 PHE A CA 1
ATOM 636 C C . PHE A 1 79 ? -1.546 16.266 17.016 1 92.56 79 PHE A C 1
ATOM 638 O O . PHE A 1 79 ? -1.995 17.219 16.375 1 92.56 79 PHE A O 1
ATOM 645 N N . MET A 1 80 ? -0.485 16.344 17.719 1 89.5 80 MET A N 1
ATOM 646 C CA . MET A 1 80 ? 0.263 17.594 17.797 1 89.5 80 MET A CA 1
ATOM 647 C C . MET A 1 80 ? 0.781 18.016 16.438 1 89.5 80 MET A C 1
ATOM 649 O O . MET A 1 80 ? 0.751 19.203 16.078 1 89.5 80 MET A O 1
ATOM 653 N N . ASN A 1 81 ? 1.186 17.047 15.734 1 85.62 81 ASN A N 1
ATOM 654 C CA . ASN A 1 81 ? 1.649 17.344 14.383 1 85.62 81 ASN A CA 1
ATOM 655 C C . ASN A 1 81 ? 0.513 17.844 13.492 1 85.62 81 ASN A C 1
ATOM 657 O O . ASN A 1 81 ? 0.681 18.812 12.75 1 85.62 81 ASN A O 1
ATOM 661 N N . ALA A 1 82 ? -0.561 17.172 13.602 1 87.31 82 ALA A N 1
ATOM 662 C CA . ALA A 1 82 ? -1.715 17.562 12.797 1 87.31 82 ALA A CA 1
ATOM 663 C C . ALA A 1 82 ? -2.184 18.969 13.148 1 87.31 82 ALA A C 1
ATOM 665 O O . ALA A 1 82 ? -2.57 19.734 12.266 1 87.31 82 ALA A O 1
ATOM 666 N N . LYS A 1 83 ? -2.174 19.25 14.414 1 87.25 83 LYS A N 1
ATOM 667 C CA . LYS A 1 83 ? -2.541 20.594 14.875 1 87.25 83 LYS A CA 1
ATOM 668 C C . LYS A 1 83 ? -1.67 21.656 14.211 1 87.25 83 LYS A C 1
ATOM 670 O O . LYS A 1 83 ? -2.174 22.688 13.766 1 87.25 83 LYS A O 1
ATOM 675 N N . GLN A 1 84 ? -0.47 21.328 14.172 1 78.94 84 GLN A N 1
ATOM 676 C CA . GLN A 1 84 ? 0.459 22.266 13.57 1 78.94 84 GLN A CA 1
ATOM 677 C C . GLN A 1 84 ? 0.198 22.422 12.07 1 78.94 84 GLN A C 1
ATOM 679 O O . GLN A 1 84 ? 0.209 23.531 11.547 1 78.94 84 GLN A O 1
ATOM 684 N N . PHE A 1 85 ? -0.148 21.328 11.477 1 77.5 85 PHE A N 1
ATOM 685 C CA . PHE A 1 85 ? -0.377 21.328 10.031 1 77.5 85 PHE A CA 1
ATOM 686 C C . PHE A 1 85 ? -1.674 22.047 9.695 1 77.5 85 PHE A C 1
ATOM 688 O O . PHE A 1 85 ? -1.787 22.672 8.625 1 77.5 85 PHE A O 1
ATOM 695 N N . CYS A 1 86 ? -2.592 21.984 10.609 1 82.5 86 CYS A N 1
ATOM 696 C CA . CYS A 1 86 ? -3.91 22.562 10.359 1 82.5 86 CYS A CA 1
ATOM 697 C C . CYS A 1 86 ? -4.066 23.906 11.062 1 82.5 86 CYS A C 1
ATOM 699 O O . CYS A 1 86 ? -5.184 24.391 11.234 1 82.5 86 CYS A O 1
ATOM 701 N N . ASN A 1 87 ? -2.963 24.453 11.539 1 79.62 87 ASN A N 1
ATOM 702 C CA . ASN A 1 87 ? -2.969 25.719 12.273 1 79.62 87 ASN A CA 1
ATOM 703 C C . ASN A 1 87 ? -3.896 25.656 13.484 1 79.62 87 ASN A C 1
ATOM 705 O O . ASN A 1 87 ? -4.637 26.609 13.758 1 79.62 87 ASN A O 1
ATOM 709 N N . ASN A 1 88 ? -4 24.516 14.07 1 86.56 88 ASN A N 1
ATOM 710 C CA . ASN A 1 88 ? -4.758 24.234 15.289 1 86.56 88 ASN A CA 1
ATOM 711 C C . ASN A 1 88 ? -6.262 24.281 15.039 1 86.56 88 ASN A C 1
ATOM 713 O O . ASN A 1 88 ? -7.051 24.312 15.984 1 86.56 88 ASN A O 1
ATOM 717 N N . GLN A 1 89 ? -6.59 24.281 13.742 1 87.19 89 GLN A N 1
ATOM 718 C CA . GLN A 1 89 ? -8.008 24.422 13.43 1 87.19 89 GLN A CA 1
ATOM 719 C C . GLN A 1 89 ? -8.656 23.047 13.219 1 87.19 89 GLN A C 1
ATOM 721 O O . GLN A 1 89 ? -8.062 22.172 12.594 1 87.19 89 GLN A O 1
ATOM 726 N N . LEU A 1 90 ? -9.844 22.891 13.719 1 91.5 90 LEU A N 1
ATOM 727 C CA . LEU A 1 90 ? -10.695 21.734 13.445 1 91.5 90 LEU A CA 1
ATOM 728 C C . LEU A 1 90 ? -11.516 21.969 12.18 1 91.5 90 LEU A C 1
ATOM 730 O O . LEU A 1 90 ? -11.758 23.109 11.789 1 91.5 90 LEU A O 1
ATOM 734 N N . PRO A 1 91 ? -11.922 20.844 11.477 1 92.44 91 PRO A N 1
ATOM 735 C CA . PRO A 1 91 ? -11.75 19.438 11.797 1 92.44 91 PRO A CA 1
ATOM 736 C C . PRO A 1 91 ? -10.547 18.812 11.094 1 92.44 91 PRO A C 1
ATOM 738 O O . PRO A 1 91 ? -10.094 19.328 10.07 1 92.44 91 PRO A O 1
ATOM 741 N N . PHE A 1 92 ? -9.953 17.75 11.602 1 92.12 92 PHE A N 1
ATOM 742 C CA . PHE A 1 92 ? -9 16.875 10.938 1 92.12 92 PHE A CA 1
ATOM 743 C C . PHE A 1 92 ? -9.125 15.438 11.445 1 92.12 92 PHE A C 1
ATOM 745 O O . PHE A 1 92 ? -9.781 15.195 12.453 1 92.12 92 PHE A O 1
ATOM 752 N N . SER A 1 93 ? -8.609 14.539 10.688 1 94.81 93 SER A N 1
ATOM 753 C CA . SER A 1 93 ? -8.828 13.133 11.016 1 94.81 93 SER A CA 1
ATOM 754 C C . SER A 1 93 ? -7.539 12.328 10.922 1 94.81 93 SER A C 1
ATOM 756 O O . SER A 1 93 ? -6.516 12.844 10.469 1 94.81 93 SER A O 1
ATOM 758 N N . PHE A 1 94 ? -7.652 11.141 11.5 1 94.06 94 PHE A N 1
ATOM 759 C CA . PHE A 1 94 ? -6.539 10.203 11.445 1 94.06 94 PHE A CA 1
ATOM 760 C C . PHE A 1 94 ? -7 8.844 10.93 1 94.06 94 PHE A C 1
ATOM 762 O O . PHE A 1 94 ? -8.148 8.445 11.156 1 94.06 94 PHE A O 1
ATOM 769 N N . ALA A 1 95 ? -6.074 8.195 10.25 1 94.38 95 ALA A N 1
ATOM 770 C CA . ALA A 1 95 ? -6.355 6.848 9.766 1 94.38 95 ALA A CA 1
ATOM 771 C C . ALA A 1 95 ? -5.195 5.902 10.062 1 94.38 95 ALA A C 1
ATOM 773 O O . ALA A 1 95 ? -4.031 6.262 9.883 1 94.38 95 ALA A O 1
ATOM 774 N N . ASP A 1 96 ? -5.547 4.773 10.609 1 91.25 96 ASP A N 1
ATOM 775 C CA . ASP A 1 96 ? -4.605 3.684 10.844 1 91.25 96 ASP A CA 1
ATOM 776 C C . ASP A 1 96 ? -4.922 2.48 9.961 1 91.25 96 ASP A C 1
ATOM 778 O O . ASP A 1 96 ? -6.031 1.945 10.008 1 91.25 96 ASP A O 1
ATOM 782 N N . SER A 1 97 ? -3.898 2.02 9.18 1 88.62 97 SER A N 1
ATOM 783 C CA . SER A 1 97 ? -4.156 0.897 8.281 1 88.62 97 SER A CA 1
ATOM 784 C C . SER A 1 97 ? -3.072 -0.168 8.398 1 88.62 97 SER A C 1
ATOM 786 O O . SER A 1 97 ? -3.033 -1.115 7.613 1 88.62 97 SER A O 1
ATOM 788 N N . ARG A 1 98 ? -2.148 -0.07 9.367 1 81.12 98 ARG A N 1
ATOM 789 C CA . ARG A 1 98 ? -1.008 -0.979 9.375 1 81.12 98 ARG A CA 1
ATOM 790 C C . ARG A 1 98 ? -0.789 -1.577 10.758 1 81.12 98 ARG A C 1
ATOM 792 O O . ARG A 1 98 ? -0.049 -2.553 10.914 1 81.12 98 ARG A O 1
ATOM 799 N N . SER A 1 99 ? -1.437 -1.064 11.75 1 82.38 99 SER A N 1
ATOM 800 C CA . SER A 1 99 ? -1.195 -1.541 13.109 1 82.38 99 SER A CA 1
ATOM 801 C C . SER A 1 99 ? -1.709 -2.965 13.297 1 82.38 99 SER A C 1
ATOM 803 O O . SER A 1 99 ? -2.82 -3.291 12.867 1 82.38 99 SER A O 1
ATOM 805 N N . ILE A 1 100 ? -0.831 -3.805 13.836 1 83.44 100 ILE A N 1
ATOM 806 C CA . ILE A 1 100 ? -1.234 -5.16 14.203 1 83.44 100 ILE A CA 1
ATOM 807 C C . ILE A 1 100 ? -1.676 -5.191 15.664 1 83.44 100 ILE A C 1
ATOM 809 O O . ILE A 1 100 ? -0.931 -4.773 16.547 1 83.44 100 ILE A O 1
ATOM 813 N N . CYS A 1 101 ? -2.881 -5.645 15.867 1 84.06 101 CYS A N 1
ATOM 814 C CA . CYS A 1 101 ? -3.463 -5.668 17.203 1 84.06 101 CYS A CA 1
ATOM 815 C C . CYS A 1 101 ? -3.785 -7.094 17.625 1 84.06 101 CYS A C 1
ATOM 817 O O . CYS A 1 101 ? -3.818 -8.008 16.797 1 84.06 101 CYS A O 1
ATOM 819 N N . GLU A 1 102 ? -3.844 -7.273 18.938 1 84.81 102 GLU A N 1
ATOM 820 C CA . GLU A 1 102 ? -4.223 -8.562 19.5 1 84.81 102 GLU A CA 1
ATOM 821 C C . GLU A 1 102 ? -5.477 -8.438 20.359 1 84.81 102 GLU A C 1
ATOM 823 O O . GLU A 1 102 ? -5.598 -7.504 21.172 1 84.81 102 GLU A O 1
ATOM 828 N N . GLN A 1 103 ? -6.379 -9.281 19.922 1 77.94 103 GLN A N 1
ATOM 829 C CA . GLN A 1 103 ? -7.598 -9.289 20.734 1 77.94 103 GLN A CA 1
ATOM 830 C C . GLN A 1 103 ? -7.355 -9.93 22.094 1 77.94 103 GLN A C 1
ATOM 832 O O . GLN A 1 103 ? -6.602 -10.906 22.203 1 77.94 103 GLN A O 1
ATOM 837 N N . SER A 1 104 ? -7.637 -9.148 23.172 1 65.88 104 SER A N 1
ATOM 838 C CA . SER A 1 104 ? -7.551 -9.742 24.5 1 65.88 104 SER A CA 1
ATOM 839 C C . SER A 1 104 ? -8.359 -11.031 24.578 1 65.88 104 SER A C 1
ATOM 841 O O . SER A 1 104 ? -9.32 -11.219 23.812 1 65.88 104 SER A O 1
ATOM 843 N N . ASP A 1 105 ? -7.801 -12.086 25.172 1 56.31 105 ASP A N 1
ATOM 844 C CA . ASP A 1 105 ? -8.406 -13.398 25.391 1 56.31 105 ASP A CA 1
ATOM 845 C C . ASP A 1 105 ? -9.922 -13.297 25.531 1 56.31 105 ASP A C 1
ATOM 847 O O . ASP A 1 105 ? -10.43 -13 26.609 1 56.31 105 ASP A O 1
ATOM 851 N N . SER A 1 106 ? -10.398 -12.398 24.797 1 48.72 106 SER A N 1
ATOM 852 C CA . SER A 1 106 ? -11.82 -12.484 25.125 1 48.72 106 SER A CA 1
ATOM 853 C C . SER A 1 106 ? -12.367 -13.875 24.812 1 48.72 106 SER A C 1
ATOM 855 O O . SER A 1 106 ? -11.844 -14.578 23.938 1 48.72 106 SER A O 1
ATOM 857 N N . LYS A 1 107 ? -13.547 -14.328 25.547 1 42.28 107 LYS A N 1
ATOM 858 C CA . LYS A 1 107 ? -14.383 -15.516 25.672 1 42.28 107 LYS A CA 1
ATOM 859 C C . LYS A 1 107 ? -14.773 -16.062 24.312 1 42.28 107 LYS A C 1
ATOM 861 O O . LYS A 1 107 ? -14.758 -15.336 23.312 1 42.28 107 LYS A O 1
ATOM 866 N N . ASP A 1 108 ? -15.117 -17.359 24.234 1 45.62 108 ASP A N 1
ATOM 867 C CA . ASP A 1 108 ? -15.641 -18.531 23.547 1 45.62 108 ASP A CA 1
ATOM 868 C C . ASP A 1 108 ? -16.719 -18.141 22.547 1 45.62 108 ASP A C 1
ATOM 870 O O . ASP A 1 108 ? -17.891 -17.953 22.922 1 45.62 108 ASP A O 1
ATOM 874 N N . SER A 1 109 ? -16.453 -17.156 21.594 1 47.94 109 SER A N 1
ATOM 875 C CA . SER A 1 109 ? -17.703 -17.25 20.859 1 47.94 109 SER A CA 1
ATOM 876 C C . SER A 1 109 ? -17.906 -18.656 20.281 1 47.94 109 SER A C 1
ATOM 878 O O . SER A 1 109 ? -16.969 -19.234 19.719 1 47.94 109 SER A O 1
ATOM 880 N N . GLY A 1 110 ? -18.562 -19.391 20.859 1 48.66 110 GLY A N 1
ATOM 881 C CA . GLY A 1 110 ? -19.047 -20.75 20.625 1 48.66 110 GLY A CA 1
ATOM 882 C C . GLY A 1 110 ? -19.172 -21.094 19.141 1 48.66 110 GLY A C 1
ATOM 883 O O . GLY A 1 110 ? -19.359 -22.25 18.781 1 48.66 110 GLY A O 1
ATOM 884 N N . ILE A 1 111 ? -19.453 -20.109 18.266 1 51.94 111 ILE A N 1
ATOM 885 C CA . ILE A 1 111 ? -19.719 -20.594 16.922 1 51.94 111 ILE A CA 1
ATOM 886 C C . ILE A 1 111 ? -18.438 -20.547 16.094 1 51.94 111 ILE A C 1
ATOM 888 O O . ILE A 1 111 ? -17.828 -19.484 15.93 1 51.94 111 ILE A O 1
ATOM 892 N N . GLU A 1 112 ? -17.891 -21.672 15.688 1 57.56 112 GLU A N 1
ATOM 893 C CA . GLU A 1 112 ? -16.672 -21.984 14.953 1 57.56 112 GLU A CA 1
ATOM 894 C C . GLU A 1 112 ? -16.5 -21.031 13.766 1 57.56 112 GLU A C 1
ATOM 896 O O . GLU A 1 112 ? -15.391 -20.547 13.508 1 57.56 112 GLU A O 1
ATOM 901 N N . ASP A 1 113 ? -17.641 -20.734 13.062 1 55.31 113 ASP A N 1
ATOM 902 C CA . ASP A 1 113 ? -17.562 -19.953 11.82 1 55.31 113 ASP A CA 1
ATOM 903 C C . ASP A 1 113 ? -17.203 -18.5 12.102 1 55.31 113 ASP A C 1
ATOM 905 O O . ASP A 1 113 ? -16.484 -17.875 11.328 1 55.31 113 ASP A O 1
ATOM 909 N N . ARG A 1 114 ? -17.547 -18.016 13.234 1 65.69 114 ARG A N 1
ATOM 910 C CA . ARG A 1 114 ? -17.328 -16.625 13.617 1 65.69 114 ARG A CA 1
ATOM 911 C C . ARG A 1 114 ? -15.859 -16.375 13.953 1 65.69 114 ARG A C 1
ATOM 913 O O . ARG A 1 114 ? -15.383 -15.242 13.844 1 65.69 114 ARG A O 1
ATOM 920 N N . LYS A 1 115 ? -15.266 -17.516 14.008 1 75.69 115 LYS A N 1
ATOM 921 C CA . LYS A 1 115 ? -13.883 -17.406 14.477 1 75.69 115 LYS A CA 1
ATOM 922 C C . LYS A 1 115 ? -12.961 -16.906 13.367 1 75.69 115 LYS A C 1
ATOM 924 O O . LYS A 1 115 ? -11.969 -16.234 13.633 1 75.69 115 LYS A O 1
ATOM 929 N N . CYS A 1 116 ? -13.383 -17.078 12.148 1 82.69 116 CYS A N 1
ATOM 930 C CA . CYS A 1 116 ? -12.531 -16.672 11.039 1 82.69 116 CYS A CA 1
ATOM 931 C C . CYS A 1 116 ? -12.586 -15.156 10.836 1 82.69 116 CYS A C 1
ATOM 933 O O . CYS A 1 116 ? -11.672 -14.57 10.242 1 82.69 116 CYS A O 1
ATOM 935 N N . PHE A 1 117 ? -13.617 -14.547 11.367 1 87.19 117 PHE A N 1
ATOM 936 C CA . PHE A 1 117 ? -13.805 -13.109 11.188 1 87.19 117 PHE A CA 1
ATOM 937 C C . PHE A 1 117 ? -13.094 -12.328 12.281 1 87.19 117 PHE A C 1
ATOM 939 O O . PHE A 1 117 ? -12.898 -11.117 12.164 1 87.19 117 PHE A O 1
ATOM 946 N N . SER A 1 118 ? -12.727 -13.055 13.273 1 87.19 118 SER A N 1
ATOM 947 C CA . SER A 1 118 ? -12.141 -12.375 14.422 1 87.19 118 SER A CA 1
ATOM 948 C C . SER A 1 118 ? -10.93 -13.125 14.953 1 87.19 118 SER A C 1
ATOM 950 O O . SER A 1 118 ? -10.922 -13.562 16.109 1 87.19 118 SER A O 1
ATOM 952 N N . PRO A 1 119 ? -9.898 -13.164 14.188 1 89.38 119 PRO A N 1
ATOM 953 C CA . PRO A 1 119 ? -8.688 -13.805 14.695 1 89.38 119 PRO A CA 1
ATOM 954 C C . PRO A 1 119 ? -8.055 -13.047 15.859 1 89.38 119 PRO A C 1
ATOM 956 O O . PRO A 1 119 ? -8.336 -11.859 16.047 1 89.38 119 PRO A O 1
ATOM 959 N N . LYS A 1 120 ? -7.258 -13.719 16.641 1 87.94 120 LYS A N 1
ATOM 960 C CA . LYS A 1 120 ? -6.594 -13.102 17.781 1 87.94 120 LYS A CA 1
ATOM 961 C C . LYS A 1 120 ? -5.715 -11.938 17.344 1 87.94 120 LYS A C 1
ATOM 963 O O . LYS A 1 120 ? -5.766 -10.852 17.922 1 87.94 120 LYS A O 1
ATOM 968 N N . LYS A 1 121 ? -4.938 -12.203 16.312 1 86.44 121 LYS A N 1
ATOM 969 C CA . LYS A 1 121 ? -4.098 -11.156 15.734 1 86.44 121 LYS A CA 1
ATOM 970 C C . LYS A 1 121 ? -4.703 -10.617 14.445 1 86.44 121 LYS A C 1
ATOM 972 O O . LYS A 1 121 ? -5.074 -11.383 13.555 1 86.44 121 LYS A O 1
ATOM 977 N N . PHE A 1 122 ? -4.828 -9.305 14.43 1 88.81 122 PHE A N 1
ATOM 978 C CA . PHE A 1 122 ? -5.453 -8.727 13.242 1 88.81 122 PHE A CA 1
ATOM 979 C C . PHE A 1 122 ? -4.832 -7.379 12.906 1 88.81 122 PHE A C 1
ATOM 981 O O . PHE A 1 122 ? -4.262 -6.719 13.781 1 88.81 122 PHE A O 1
ATOM 988 N N . SER A 1 123 ? -4.934 -7.008 11.641 1 87.69 123 SER A N 1
ATOM 989 C CA . SER A 1 123 ? -4.535 -5.684 11.172 1 87.69 123 SER A CA 1
ATOM 990 C C . SER A 1 123 ? -5.688 -4.691 11.281 1 87.69 123 SER A C 1
ATOM 992 O O . SER A 1 123 ? -6.703 -4.836 10.594 1 87.69 123 SER A O 1
ATOM 994 N N . ARG A 1 124 ? -5.445 -3.68 11.969 1 91 124 ARG A N 1
ATOM 995 C CA . ARG A 1 124 ? -6.516 -2.738 12.289 1 91 124 ARG A CA 1
ATOM 996 C C . ARG A 1 124 ? -6.688 -1.711 11.172 1 91 124 ARG A C 1
ATOM 998 O O . ARG A 1 124 ? -5.699 -1.195 10.641 1 91 124 ARG A O 1
ATOM 1005 N N . LEU A 1 125 ? -7.906 -1.545 10.766 1 95.12 125 LEU A N 1
ATOM 1006 C CA . LEU A 1 125 ? -8.336 -0.399 9.977 1 95.12 125 LEU A CA 1
ATOM 1007 C C . LEU A 1 125 ? -9.211 0.537 10.805 1 95.12 125 LEU A C 1
ATOM 1009 O O . LEU A 1 125 ? -10.367 0.217 11.102 1 95.12 125 LEU A O 1
ATOM 1013 N N . LYS A 1 126 ? -8.602 1.643 11.148 1 95.62 126 LYS A N 1
ATOM 1014 C CA . LYS A 1 126 ? -9.297 2.52 12.086 1 95.62 126 LYS A CA 1
ATOM 1015 C C . LYS A 1 126 ? -9.25 3.973 11.617 1 95.62 126 LYS A C 1
ATOM 1017 O O . LYS A 1 126 ? -8.227 4.43 11.102 1 95.62 126 LYS A O 1
ATOM 1022 N N . TYR A 1 127 ? -10.344 4.629 11.727 1 96.62 127 TYR A N 1
ATOM 1023 C CA . TYR A 1 127 ? -10.508 6.039 11.391 1 96.62 127 TYR A CA 1
ATOM 1024 C C . TYR A 1 127 ? -10.938 6.844 12.609 1 96.62 127 TYR A C 1
ATOM 1026 O O . TYR A 1 127 ? -11.805 6.418 13.367 1 96.62 127 TYR A O 1
ATOM 1034 N N . PHE A 1 128 ? -10.281 7.949 12.883 1 96.5 128 PHE A N 1
ATOM 1035 C CA . PHE A 1 128 ? -10.641 8.898 13.922 1 96.5 128 PHE A CA 1
ATOM 1036 C C . PHE A 1 128 ? -10.961 10.266 13.328 1 96.5 128 PHE A C 1
ATOM 1038 O O . PHE A 1 128 ? -10.109 10.883 12.688 1 96.5 128 PHE A O 1
ATOM 1045 N N . ALA A 1 129 ? -12.133 10.695 13.578 1 97 129 ALA A N 1
ATOM 1046 C CA . ALA A 1 129 ? -12.477 12.055 13.188 1 97 129 ALA A CA 1
ATOM 1047 C C . ALA A 1 129 ? -12.523 12.984 14.398 1 97 129 ALA A C 1
ATOM 1049 O O . ALA A 1 129 ? -13.281 12.742 15.344 1 97 129 ALA A O 1
ATOM 1050 N N . PHE A 1 130 ? -11.727 13.938 14.43 1 96.81 130 PHE A N 1
ATOM 1051 C CA . PHE A 1 130 ? -11.805 15.016 15.414 1 96.81 130 PHE A CA 1
ATOM 1052 C C . PHE A 1 130 ? -12.625 16.188 14.883 1 96.81 130 PHE A C 1
ATOM 1054 O O . PHE A 1 130 ? -12.148 16.953 14.055 1 96.81 130 PHE A O 1
ATOM 1061 N N . CYS A 1 131 ? -13.773 16.297 15.461 1 96.5 131 CYS A N 1
ATOM 1062 C CA . CYS A 1 131 ? -14.789 17.172 14.898 1 96.5 131 CYS A CA 1
ATOM 1063 C C . CYS A 1 131 ? -15.016 18.391 15.789 1 96.5 131 CYS A C 1
ATOM 1065 O O . CYS A 1 131 ? -14.695 18.359 16.984 1 96.5 131 CYS A O 1
ATOM 1067 N N . ILE A 1 132 ? -15.516 19.422 15.078 1 95.62 132 ILE A N 1
ATOM 1068 C CA . ILE A 1 132 ? -16.156 20.484 15.836 1 95.62 132 ILE A CA 1
ATOM 1069 C C . ILE A 1 132 ? -17.328 19.922 16.641 1 95.62 132 ILE A C 1
ATOM 1071 O O . ILE A 1 132 ? -18.156 19.188 16.094 1 95.62 132 ILE A O 1
ATOM 1075 N N . PRO A 1 133 ? -17.375 20.234 17.906 1 96.44 133 PRO A N 1
ATOM 1076 C CA . PRO A 1 133 ? -18.375 19.609 18.766 1 96.44 133 PRO A CA 1
ATOM 1077 C C . PRO A 1 133 ? -19.797 19.75 18.219 1 96.44 133 PRO A C 1
ATOM 1079 O O . PRO A 1 133 ? -20.562 18.781 18.203 1 96.44 133 PRO A O 1
ATOM 1082 N N . GLU A 1 134 ? -20.125 20.828 17.609 1 95.75 134 GLU A N 1
ATOM 1083 C CA . GLU A 1 134 ? -21.469 21.109 17.109 1 95.75 134 GLU A CA 1
ATOM 1084 C C . GLU A 1 134 ? -21.766 20.312 15.852 1 95.75 134 GLU A C 1
ATOM 1086 O O . GLU A 1 134 ? -22.938 20.125 15.477 1 95.75 134 GLU A O 1
ATOM 1091 N N . GLU A 1 135 ? -20.75 19.797 15.203 1 95.94 135 GLU A N 1
ATOM 1092 C CA . GLU A 1 135 ? -20.906 19.109 13.93 1 95.94 135 GLU A CA 1
ATOM 1093 C C . GLU A 1 135 ? -20.672 17.609 14.078 1 95.94 135 GLU A C 1
ATOM 1095 O O . GLU A 1 135 ? -20.812 16.844 13.109 1 95.94 135 GLU A O 1
ATOM 1100 N N . SER A 1 136 ? -20.438 17.203 15.258 1 96.56 136 SER A N 1
ATOM 1101 C CA . SER A 1 136 ? -20.016 15.82 15.492 1 96.56 136 SER A CA 1
ATOM 1102 C C . SER A 1 136 ? -21.156 14.844 15.203 1 96.56 136 SER A C 1
ATOM 1104 O O . SER A 1 136 ? -20.938 13.789 14.617 1 96.56 136 SER A O 1
ATOM 1106 N N . GLN A 1 137 ? -22.359 15.219 15.609 1 96.19 137 GLN A N 1
ATOM 1107 C CA . GLN A 1 137 ? -23.516 14.344 15.391 1 96.19 137 GLN A CA 1
ATOM 1108 C C . GLN A 1 137 ? -23.812 14.188 13.906 1 96.19 137 GLN A C 1
ATOM 1110 O O . GLN A 1 137 ? -24.094 13.086 13.43 1 96.19 137 GLN A O 1
ATOM 1115 N N . GLN A 1 138 ? -23.766 15.266 13.273 1 96.88 138 GLN A N 1
ATOM 1116 C CA . GLN A 1 138 ? -23.984 15.219 11.836 1 96.88 138 GLN A CA 1
ATOM 1117 C C . GLN A 1 138 ? -22.906 14.391 11.133 1 96.88 138 GLN A C 1
ATOM 1119 O O . GLN A 1 138 ? -23.203 13.617 10.227 1 96.88 138 GLN A O 1
ATOM 1124 N N . PHE A 1 139 ? -21.672 14.602 11.57 1 97.38 139 PHE A N 1
ATOM 1125 C CA . PHE A 1 139 ? -20.594 13.82 11 1 97.38 139 PHE A CA 1
ATOM 1126 C C . PHE A 1 139 ? -20.812 12.328 11.242 1 97.38 139 PHE A C 1
ATOM 1128 O O . PHE A 1 139 ? -20.609 11.516 10.344 1 97.38 139 PHE A O 1
ATOM 1135 N N . PHE A 1 140 ? -21.281 12.047 12.445 1 98.19 140 PHE A N 1
ATOM 1136 C CA . PHE A 1 140 ? -21.531 10.664 12.836 1 98.19 140 PHE A CA 1
ATOM 1137 C C . PHE A 1 140 ? -22.547 10.016 11.906 1 98.19 140 PHE A C 1
ATOM 1139 O O . PHE A 1 140 ? -22.328 8.906 11.414 1 98.19 140 PHE A O 1
ATOM 1146 N N . TYR A 1 141 ? -23.547 10.688 11.586 1 97.25 141 TYR A N 1
ATOM 1147 C CA . TYR A 1 141 ? -24.594 10.164 10.719 1 97.25 141 TYR A CA 1
ATOM 1148 C C . TYR A 1 141 ? -24.078 10.016 9.289 1 97.25 141 TYR A C 1
ATOM 1150 O O . TYR A 1 141 ? -24.297 8.977 8.648 1 97.25 141 TYR A O 1
ATOM 1158 N N . HIS A 1 142 ? -23.422 10.992 8.859 1 96.94 142 HIS A N 1
ATOM 1159 C CA . HIS A 1 142 ? -22.891 10.961 7.496 1 96.94 142 HIS A CA 1
ATOM 1160 C C . HIS A 1 142 ? -21.859 9.852 7.332 1 96.94 142 HIS A C 1
ATOM 1162 O O . HIS A 1 142 ? -21.859 9.156 6.316 1 96.94 142 HIS A O 1
ATOM 1168 N N . TRP A 1 143 ? -21.062 9.703 8.367 1 97.5 143 TRP A N 1
ATOM 1169 C CA . TRP A 1 143 ? -19.984 8.734 8.305 1 97.5 143 TRP A CA 1
ATOM 1170 C C . TRP A 1 143 ? -20.516 7.309 8.227 1 97.5 143 TRP A C 1
ATOM 1172 O O . TRP A 1 143 ? -20 6.477 7.484 1 97.5 143 TRP A O 1
ATOM 1182 N N . GLN A 1 144 ? -21.594 7.031 8.984 1 97.69 144 GLN A N 1
ATOM 1183 C CA . GLN A 1 144 ? -22.188 5.703 8.93 1 97.69 144 GLN A CA 1
ATOM 1184 C C . GLN A 1 144 ? -22.656 5.367 7.52 1 97.69 144 GLN A C 1
ATOM 1186 O O . GLN A 1 144 ? -22.438 4.258 7.031 1 97.69 144 GLN A O 1
ATOM 1191 N N . ARG A 1 145 ? -23.219 6.316 6.938 1 97.06 145 ARG A N 1
ATOM 1192 C CA . ARG A 1 145 ? -23.719 6.113 5.586 1 97.06 145 ARG A CA 1
ATOM 1193 C C . ARG A 1 145 ? -22.578 5.906 4.594 1 97.06 145 ARG A C 1
ATOM 1195 O O . ARG A 1 145 ? -22.625 4.988 3.771 1 97.06 145 ARG A O 1
ATOM 1202 N N . GLN A 1 146 ? -21.578 6.711 4.723 1 96.62 146 GLN A N 1
ATOM 1203 C CA . GLN A 1 146 ? -20.438 6.625 3.82 1 96.62 146 GLN A CA 1
ATOM 1204 C C . GLN A 1 146 ? -19.75 5.273 3.943 1 96.62 146 GLN A C 1
ATOM 1206 O O . GLN A 1 146 ? -19.375 4.664 2.938 1 96.62 146 GLN A O 1
ATOM 1211 N N . ARG A 1 147 ? -19.625 4.848 5.176 1 98.19 147 ARG A N 1
ATOM 1212 C CA . ARG A 1 147 ? -18.938 3.574 5.402 1 98.19 147 ARG A CA 1
ATOM 1213 C C . ARG A 1 147 ? -19.781 2.41 4.875 1 98.19 147 ARG A C 1
ATOM 1215 O O . ARG A 1 147 ? -19.234 1.473 4.285 1 98.19 147 ARG A O 1
ATOM 1222 N N . LYS A 1 148 ? -21.047 2.449 5.113 1 98.06 148 LYS A N 1
ATOM 1223 C CA . LYS A 1 148 ? -21.922 1.416 4.57 1 98.06 148 LYS A CA 1
ATOM 1224 C C . LYS A 1 148 ? -21.844 1.375 3.047 1 98.06 148 LYS A C 1
ATOM 1226 O O . LYS A 1 148 ? -21.766 0.297 2.453 1 98.06 148 LYS A O 1
ATOM 1231 N N . ILE A 1 149 ? -21.812 2.529 2.42 1 97.31 149 ILE A N 1
ATOM 1232 C CA . ILE A 1 149 ? -21.734 2.627 0.966 1 97.31 149 ILE A CA 1
ATOM 1233 C C . ILE A 1 149 ? -20.422 2.02 0.472 1 97.31 149 ILE A C 1
ATOM 1235 O O . ILE A 1 149 ? -20.391 1.368 -0.574 1 97.31 149 ILE A O 1
ATOM 1239 N N . TRP A 1 150 ? -19.391 2.232 1.222 1 97.38 150 TRP A N 1
ATOM 1240 C CA . TRP A 1 150 ? -18.094 1.673 0.83 1 97.38 150 TRP A CA 1
ATOM 1241 C C . TRP A 1 150 ? -18.172 0.151 0.753 1 97.38 150 TRP A C 1
ATOM 1243 O O . TRP A 1 150 ? -17.703 -0.448 -0.218 1 97.38 150 TRP A O 1
ATOM 1253 N N . TRP A 1 151 ? -18.781 -0.479 1.759 1 98 151 TRP A N 1
ATOM 1254 C CA . TRP A 1 151 ? -18.922 -1.932 1.759 1 98 151 TRP A CA 1
ATOM 1255 C C . TRP A 1 151 ? -19.781 -2.395 0.587 1 98 151 TRP A C 1
ATOM 1257 O O . TRP A 1 151 ? -19.469 -3.387 -0.071 1 98 151 TRP A O 1
ATOM 1267 N N . ARG A 1 152 ? -20.766 -1.671 0.279 1 97.5 152 ARG A N 1
ATOM 1268 C CA . ARG A 1 152 ? -21.703 -2.027 -0.779 1 97.5 152 ARG A CA 1
ATOM 1269 C C . ARG A 1 152 ? -21.062 -1.866 -2.154 1 97.5 152 ARG A C 1
ATOM 1271 O O . ARG A 1 152 ? -21.344 -2.641 -3.07 1 97.5 152 ARG A O 1
ATOM 1278 N N . LYS A 1 153 ? -20.25 -0.936 -2.246 1 95.94 153 LYS A N 1
ATOM 1279 C CA . LYS A 1 153 ? -19.641 -0.574 -3.523 1 95.94 153 LYS A CA 1
ATOM 1280 C C . LYS A 1 153 ? -18.859 -1.746 -4.113 1 95.94 153 LYS A C 1
ATOM 1282 O O . LYS A 1 153 ? -18.859 -1.95 -5.328 1 95.94 153 LYS A O 1
ATOM 1287 N N . PHE A 1 154 ? -18.25 -2.529 -3.26 1 95.62 154 PHE A N 1
ATOM 1288 C CA . PHE A 1 154 ? -17.344 -3.57 -3.74 1 95.62 154 PHE A CA 1
ATOM 1289 C C . PHE A 1 154 ? -18 -4.945 -3.617 1 95.62 154 PHE A C 1
ATOM 1291 O O . PHE A 1 154 ? -17.359 -5.965 -3.896 1 95.62 154 PHE A O 1
ATOM 1298 N N . SER A 1 155 ? -19.219 -4.957 -3.23 1 95.06 155 SER A N 1
ATOM 1299 C CA . SER A 1 155 ? -19.891 -6.227 -2.971 1 95.06 155 SER A CA 1
ATOM 1300 C C . SER A 1 155 ? -20.609 -6.734 -4.215 1 95.06 155 SER A C 1
ATOM 1302 O O . SER A 1 155 ? -21.156 -5.945 -4.988 1 95.06 155 SER A O 1
ATOM 1304 N N . ALA A 1 156 ? -20.625 -8.016 -4.355 1 90.94 156 ALA A N 1
ATOM 1305 C CA . ALA A 1 156 ? -21.438 -8.664 -5.379 1 90.94 156 ALA A CA 1
ATOM 1306 C C . ALA A 1 156 ? -22.922 -8.672 -4.977 1 90.94 156 ALA A C 1
ATOM 1308 O O . ALA A 1 156 ? -23.797 -8.805 -5.832 1 90.94 156 ALA A O 1
ATOM 1309 N N . ASN A 1 157 ? -23.172 -8.562 -3.711 1 92.62 157 ASN A N 1
ATOM 1310 C CA . ASN A 1 157 ? -24.516 -8.508 -3.146 1 92.62 157 ASN A CA 1
ATOM 1311 C C . ASN A 1 157 ? -24.672 -7.344 -2.166 1 92.62 157 ASN A C 1
ATOM 1313 O O . ASN A 1 157 ? -24.766 -7.559 -0.956 1 92.62 157 ASN A O 1
ATOM 1317 N N . PRO A 1 158 ? -24.891 -6.172 -2.664 1 93.88 158 PRO A N 1
ATOM 1318 C CA . PRO A 1 158 ? -24.891 -4.98 -1.814 1 93.88 158 PRO A CA 1
ATOM 1319 C C . PRO A 1 158 ? -26 -5.008 -0.767 1 93.88 158 PRO A C 1
ATOM 1321 O O . PRO A 1 158 ? -25.906 -4.316 0.251 1 93.88 158 PRO A O 1
ATOM 1324 N N . GLY A 1 159 ? -27.047 -5.77 -0.945 1 95.06 159 GLY A N 1
ATOM 1325 C CA . GLY A 1 159 ? -28.172 -5.824 -0.028 1 95.06 159 GLY A CA 1
ATOM 1326 C C . GLY A 1 159 ? -27.844 -6.508 1.286 1 95.06 159 GLY A C 1
ATOM 1327 O O . GLY A 1 159 ? -28.594 -6.398 2.258 1 95.06 159 GLY A O 1
ATOM 1328 N N . ARG A 1 160 ? -26.734 -7.148 1.456 1 95.81 160 ARG A N 1
ATOM 1329 C CA . ARG A 1 160 ? -26.422 -7.953 2.633 1 95.81 160 ARG A CA 1
ATOM 1330 C C . ARG A 1 160 ? -25.984 -7.066 3.795 1 95.81 160 ARG A C 1
ATOM 1332 O O . ARG A 1 160 ? -25.938 -7.516 4.941 1 95.81 160 ARG A O 1
ATOM 1339 N N . PHE A 1 161 ? -25.609 -5.805 3.441 1 97.75 161 PHE A N 1
ATOM 1340 C CA . PHE A 1 161 ? -25.062 -4.93 4.469 1 97.75 161 PHE A CA 1
ATOM 1341 C C . PHE A 1 161 ? -26.156 -4.066 5.094 1 97.75 161 PHE A C 1
ATOM 1343 O O . PHE A 1 161 ? -27 -3.527 4.387 1 97.75 161 PHE A O 1
ATOM 1350 N N . SER A 1 162 ? -26.109 -3.934 6.379 1 97.44 162 SER A N 1
ATOM 1351 C CA . SER A 1 162 ? -27.094 -3.133 7.098 1 97.44 162 SER A CA 1
ATOM 1352 C C . SER A 1 162 ? -26.453 -2.416 8.289 1 97.44 162 SER A C 1
ATOM 1354 O O . SER A 1 162 ? -25.375 -2.799 8.75 1 97.44 162 SER A O 1
ATOM 1356 N N . LEU A 1 163 ? -27.156 -1.387 8.719 1 97.5 163 LEU A N 1
ATOM 1357 C CA . LEU A 1 163 ? -26.766 -0.642 9.914 1 97.5 163 LEU A CA 1
ATOM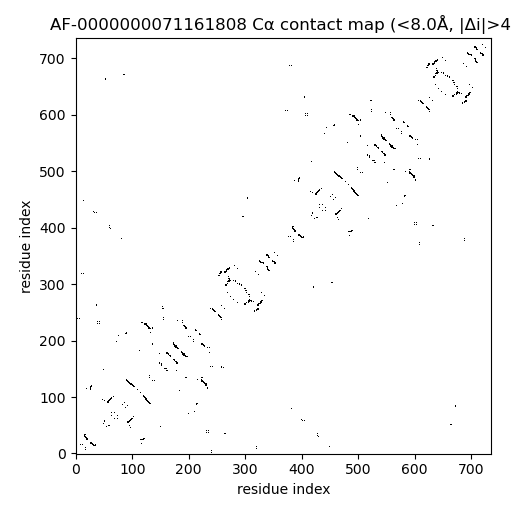 1358 C C . LEU A 1 163 ? -27.656 -1.012 11.102 1 97.5 163 LEU A C 1
ATOM 1360 O O . LEU A 1 163 ? -28.875 -1.15 10.945 1 97.5 163 LEU A O 1
ATOM 1364 N N . THR A 1 164 ? -27.062 -1.221 12.203 1 97.62 164 THR A N 1
ATOM 1365 C CA . THR A 1 164 ? -27.859 -1.455 13.406 1 97.62 164 THR A CA 1
ATOM 1366 C C . THR A 1 164 ? -28.406 -0.142 13.961 1 97.62 164 THR A C 1
ATOM 1368 O O . THR A 1 164 ? -27.953 0.937 13.578 1 97.62 164 THR A O 1
ATOM 1371 N N . GLU A 1 165 ? -29.312 -0.323 14.812 1 96.88 165 GLU A N 1
ATOM 1372 C CA . GLU A 1 165 ? -29.797 0.851 15.531 1 96.88 165 GLU A CA 1
ATOM 1373 C C . GLU A 1 165 ? -28.688 1.463 16.391 1 96.88 165 GLU A C 1
ATOM 1375 O O . GLU A 1 165 ? -27.781 0.762 16.828 1 96.88 165 GLU A O 1
ATOM 1380 N N . ILE A 1 166 ? -28.891 2.746 16.547 1 97.12 166 ILE A N 1
ATOM 1381 C CA . ILE A 1 166 ? -27.906 3.453 17.359 1 97.12 166 ILE A CA 1
ATOM 1382 C C . ILE A 1 166 ? -28.172 3.191 18.844 1 97.12 166 ILE A C 1
ATOM 1384 O O . ILE A 1 166 ? -29.281 3.4 19.312 1 97.12 166 ILE A O 1
ATOM 1388 N N . LEU A 1 167 ? -27.172 2.68 19.469 1 96.81 167 LEU A N 1
ATOM 1389 C CA . LEU A 1 167 ? -27.25 2.473 20.906 1 96.81 167 LEU A CA 1
ATOM 1390 C C . LEU A 1 167 ? -26.547 3.604 21.656 1 96.81 167 LEU A C 1
ATOM 1392 O O . LEU A 1 167 ? -25.438 4 21.281 1 96.81 167 LEU A O 1
ATOM 1396 N N . THR A 1 168 ? -27.188 4.141 22.625 1 95.06 168 THR A N 1
ATOM 1397 C CA . THR A 1 168 ? -26.609 5.191 23.453 1 95.06 168 THR A CA 1
ATOM 1398 C C . THR A 1 168 ? -26.359 4.676 24.875 1 95.06 168 THR A C 1
ATOM 1400 O O . THR A 1 168 ? -27.25 4.133 25.516 1 95.06 168 THR A O 1
ATOM 1403 N N . ASP A 1 169 ? -25.188 4.812 25.234 1 92.31 169 ASP A N 1
ATOM 1404 C CA . ASP A 1 169 ? -24.859 4.348 26.594 1 92.31 169 ASP A CA 1
ATOM 1405 C C . ASP A 1 169 ? -25.125 5.441 27.625 1 92.31 169 ASP A C 1
ATOM 1407 O O . ASP A 1 169 ? -25.594 6.531 27.281 1 92.31 169 ASP A O 1
ATOM 1411 N N . ASP A 1 170 ? -24.859 5.133 28.891 1 90.25 170 ASP A N 1
ATOM 1412 C CA . ASP A 1 170 ? -25.172 6.027 30 1 90.25 170 ASP A CA 1
ATOM 1413 C C . ASP A 1 170 ? -24.328 7.301 29.938 1 90.25 170 ASP A C 1
ATOM 1415 O O . ASP A 1 170 ? -24.734 8.352 30.438 1 90.25 170 ASP A O 1
ATOM 1419 N N . ASN A 1 171 ? -23.266 7.258 29.219 1 88.06 171 ASN A N 1
ATOM 1420 C CA . ASN A 1 171 ? -22.359 8.398 29.141 1 88.06 171 ASN A CA 1
ATOM 1421 C C . ASN A 1 171 ? -22.609 9.227 27.875 1 88.06 171 ASN A C 1
ATOM 1423 O O . ASN A 1 171 ? -21.859 10.156 27.578 1 88.06 171 ASN A O 1
ATOM 1427 N N . GLY A 1 172 ? -23.625 8.852 27.172 1 89.25 172 GLY A N 1
ATOM 1428 C CA . GLY A 1 172 ? -23.984 9.617 25.984 1 89.25 172 GLY A CA 1
ATOM 1429 C C . GLY A 1 172 ? -23.234 9.188 24.75 1 89.25 172 GLY A C 1
ATOM 1430 O O . GLY A 1 172 ? -23.344 9.82 23.688 1 89.25 172 GLY A O 1
ATOM 1431 N N . GLN A 1 173 ? -22.469 8.188 24.859 1 93.31 173 GLN A N 1
ATOM 1432 C CA . GLN A 1 173 ? -21.766 7.668 23.688 1 93.31 173 GLN A CA 1
ATOM 1433 C C . GLN A 1 173 ? -22.719 6.852 22.797 1 93.31 173 GLN A C 1
ATOM 1435 O O . GLN A 1 173 ? -23.547 6.098 23.312 1 93.31 173 GLN A O 1
ATOM 1440 N N . GLU A 1 174 ? -22.594 7.094 21.531 1 97.12 174 GLU A N 1
ATOM 1441 C CA . GLU A 1 174 ? -23.422 6.391 20.562 1 97.12 174 GLU A CA 1
ATOM 1442 C C . GLU A 1 174 ? -22.609 5.379 19.766 1 97.12 174 GLU A C 1
ATOM 1444 O O . GLU A 1 174 ? -21.469 5.645 19.391 1 97.12 174 GLU A O 1
ATOM 1449 N N . THR A 1 175 ? -23.203 4.215 19.594 1 97.5 175 THR A N 1
ATOM 1450 C CA . THR A 1 175 ? -22.547 3.148 18.859 1 97.5 175 THR A CA 1
ATOM 1451 C C . THR A 1 175 ? -23.5 2.521 17.844 1 97.5 175 THR A C 1
ATOM 1453 O O . THR A 1 175 ? -24.672 2.312 18.141 1 97.5 175 THR A O 1
ATOM 1456 N N . THR A 1 176 ? -23.047 2.363 16.703 1 98.06 176 THR A N 1
ATOM 1457 C CA . THR A 1 176 ? -23.719 1.587 15.672 1 98.06 176 THR A CA 1
ATOM 1458 C C . THR A 1 176 ? -22.75 0.639 14.977 1 98.06 176 THR A C 1
ATOM 1460 O O . THR A 1 176 ? -21.531 0.782 15.109 1 98.06 176 THR A O 1
ATOM 1463 N N . GLU A 1 177 ? -23.297 -0.353 14.367 1 98.12 177 GLU A N 1
ATOM 1464 C CA . GLU A 1 177 ? -22.484 -1.355 13.703 1 98.12 177 GLU A CA 1
ATOM 1465 C C . GLU A 1 177 ? -22.969 -1.601 12.273 1 98.12 177 GLU A C 1
ATOM 1467 O O . GLU A 1 177 ? -24.156 -1.547 12 1 98.12 177 GLU A O 1
ATOM 1472 N N . ILE A 1 178 ? -22.016 -1.738 11.414 1 98.31 178 ILE A N 1
ATOM 1473 C CA . ILE A 1 178 ? -22.344 -2.291 10.102 1 98.31 178 ILE A CA 1
ATOM 1474 C C . ILE A 1 178 ? -22.266 -3.814 10.148 1 98.31 178 ILE A C 1
ATOM 1476 O O . ILE A 1 178 ? -21.25 -4.371 10.578 1 98.31 178 ILE A O 1
ATOM 1480 N N . ARG A 1 179 ? -23.312 -4.422 9.703 1 97.75 179 ARG A N 1
ATOM 1481 C CA . ARG A 1 179 ? -23.391 -5.883 9.727 1 97.75 179 ARG A CA 1
ATOM 1482 C C . ARG A 1 179 ? -23.578 -6.438 8.32 1 97.75 179 ARG A C 1
ATOM 1484 O O . ARG A 1 179 ? -24.156 -5.777 7.453 1 97.75 179 ARG A O 1
ATOM 1491 N N . ALA A 1 180 ? -23.031 -7.578 8.094 1 96.19 180 ALA A N 1
ATOM 1492 C CA . ALA A 1 180 ? -23.219 -8.336 6.859 1 96.19 180 ALA A CA 1
ATOM 1493 C C . ALA A 1 180 ? -23.953 -9.641 7.125 1 96.19 180 ALA A C 1
ATOM 1495 O O . ALA A 1 180 ? -23.672 -10.336 8.109 1 96.19 180 ALA A O 1
ATOM 1496 N N . GLU A 1 181 ? -24.859 -9.953 6.266 1 95.19 181 GLU A N 1
ATOM 1497 C CA . GLU A 1 181 ? -25.656 -11.164 6.395 1 95.19 181 GLU A CA 1
ATOM 1498 C C . GLU A 1 181 ? -25.016 -12.336 5.664 1 95.19 181 GLU A C 1
ATOM 1500 O O . GLU A 1 181 ? -24.625 -12.211 4.5 1 95.19 181 GLU A O 1
ATOM 1505 N N . PHE A 1 182 ? -24.875 -13.438 6.422 1 91.06 182 PHE A N 1
ATOM 1506 C CA . PHE A 1 182 ? -24.391 -14.688 5.848 1 91.06 182 PHE A CA 1
ATOM 1507 C C . PHE A 1 182 ? -25.328 -15.844 6.168 1 91.06 182 PHE A C 1
ATOM 1509 O O . PHE A 1 182 ? -26.375 -15.641 6.785 1 91.06 182 PHE A O 1
ATOM 1516 N N . GLU A 1 183 ? -24.984 -17.031 5.719 1 87 183 GLU A N 1
ATOM 1517 C CA . GLU A 1 183 ? -25.812 -18.219 5.945 1 87 183 GLU A CA 1
ATOM 1518 C C . GLU A 1 183 ? -25.953 -18.516 7.434 1 87 183 GLU A C 1
ATOM 1520 O O . GLU A 1 183 ? -26.984 -19.031 7.879 1 87 183 GLU A O 1
ATOM 1525 N N . TRP A 1 184 ? -25 -18.109 8.227 1 87.5 184 TRP A N 1
ATOM 1526 C CA . TRP A 1 184 ? -24.984 -18.422 9.648 1 87.5 184 TRP A CA 1
ATOM 1527 C C . TRP A 1 184 ? -25.516 -17.25 10.469 1 87.5 184 TRP A C 1
ATOM 1529 O O . TRP A 1 184 ? -25.594 -17.328 11.695 1 87.5 184 TRP A O 1
ATOM 1539 N N . GLY A 1 185 ? -25.844 -16.188 9.773 1 89.69 185 GLY A N 1
ATOM 1540 C CA . GLY A 1 185 ? -26.375 -15.031 10.477 1 89.69 185 GLY A CA 1
ATOM 1541 C C . GLY A 1 185 ? -25.641 -13.742 10.133 1 89.69 185 GLY A C 1
ATOM 1542 O O . GLY A 1 185 ? -25.031 -13.633 9.07 1 89.69 185 GLY A O 1
ATOM 1543 N N . GLN A 1 186 ? -25.844 -12.836 11.078 1 92.19 186 GLN A N 1
ATOM 1544 C CA . GLN A 1 186 ? -25.234 -11.523 10.859 1 92.19 186 GLN A CA 1
ATOM 1545 C C . GLN A 1 186 ? -23.891 -11.422 11.555 1 92.19 186 GLN A C 1
ATOM 1547 O O . GLN A 1 186 ? -23.719 -11.906 12.672 1 92.19 186 GLN A O 1
ATOM 1552 N N . GLU A 1 187 ? -22.969 -10.844 10.844 1 92.75 187 GLU A N 1
ATOM 1553 C CA . GLU A 1 187 ? -21.641 -10.578 11.391 1 92.75 187 GLU A CA 1
ATOM 1554 C C . GLU A 1 187 ? -21.359 -9.078 11.445 1 92.75 187 GLU A C 1
ATOM 1556 O O . GLU A 1 187 ? -21.609 -8.359 10.477 1 92.75 187 GLU A O 1
ATOM 1561 N N . THR A 1 188 ? -20.891 -8.641 12.656 1 95.75 188 THR A N 1
ATOM 1562 C CA . THR A 1 188 ? -20.438 -7.254 12.734 1 95.75 188 THR A CA 1
ATOM 1563 C C . THR A 1 188 ? -19.125 -7.07 11.984 1 95.75 188 THR A C 1
ATOM 1565 O O . THR A 1 188 ? -18.125 -7.715 12.305 1 95.75 188 THR A O 1
ATOM 1568 N N . ILE A 1 189 ? -19.125 -6.191 11.008 1 96.94 189 ILE A N 1
ATOM 1569 C CA . ILE A 1 189 ? -17.922 -6.074 10.188 1 96.94 189 ILE A CA 1
ATOM 1570 C C . ILE A 1 189 ? -17.266 -4.715 10.422 1 96.94 189 ILE A C 1
ATOM 1572 O O . ILE A 1 189 ? -16.094 -4.523 10.094 1 96.94 189 ILE A O 1
ATOM 1576 N N . GLU A 1 190 ? -17.984 -3.77 10.914 1 98 190 GLU A N 1
ATOM 1577 C CA . GLU A 1 190 ? -17.422 -2.471 11.266 1 98 190 GLU A CA 1
ATOM 1578 C C . GLU A 1 190 ? -18.203 -1.811 12.391 1 98 190 GLU A C 1
ATOM 1580 O O . GLU A 1 190 ? -19.438 -1.875 12.422 1 98 190 GLU A O 1
ATOM 1585 N N . THR A 1 191 ? -17.516 -1.262 13.352 1 97.94 191 THR A N 1
ATOM 1586 C CA . THR A 1 191 ? -18.141 -0.542 14.453 1 97.94 191 THR A CA 1
ATOM 1587 C C . THR A 1 191 ? -17.875 0.956 14.344 1 97.94 191 THR A C 1
ATOM 1589 O O . THR A 1 191 ? -16.734 1.371 14.094 1 97.94 191 THR A O 1
ATOM 1592 N N . ILE A 1 192 ? -18.875 1.713 14.422 1 98.38 192 ILE A N 1
ATOM 1593 C CA . ILE A 1 192 ? -18.797 3.168 14.375 1 98.38 192 ILE A CA 1
ATOM 1594 C C . ILE A 1 192 ? -19.312 3.762 15.68 1 98.38 192 ILE A C 1
ATOM 1596 O O . ILE A 1 192 ? -20.375 3.383 16.156 1 98.38 192 ILE A O 1
ATOM 1600 N N . ARG A 1 193 ? -18.578 4.688 16.281 1 97.75 193 ARG A N 1
ATOM 1601 C CA . ARG A 1 193 ? -18.938 5.246 17.578 1 97.75 193 ARG A CA 1
ATOM 1602 C C . ARG A 1 193 ? -18.766 6.762 17.594 1 97.75 193 ARG A C 1
ATOM 1604 O O . ARG A 1 193 ? -17.828 7.289 17 1 97.75 193 ARG A O 1
ATOM 1611 N N . ASN A 1 194 ? -19.672 7.418 18.109 1 97.88 194 ASN A N 1
ATOM 1612 C CA . ASN A 1 194 ? -19.516 8.797 18.547 1 97.88 194 ASN A CA 1
ATOM 1613 C C . ASN A 1 194 ? -19.188 8.875 20.031 1 97.88 194 ASN A C 1
ATOM 1615 O O . ASN A 1 194 ? -20.062 8.734 20.875 1 97.88 194 ASN A O 1
ATOM 1619 N N . VAL A 1 195 ? -17.969 9.188 20.344 1 95.12 195 VAL A N 1
ATOM 1620 C CA . VAL A 1 195 ? -17.531 9.078 21.734 1 95.12 195 VAL A CA 1
ATOM 1621 C C . VAL A 1 195 ? -17.453 10.461 22.359 1 95.12 195 VAL A C 1
ATOM 1623 O O . VAL A 1 195 ? -17.031 10.609 23.516 1 95.12 195 VAL A O 1
ATOM 1626 N N . ASN A 1 196 ? -17.797 11.445 21.547 1 94.69 196 ASN A N 1
ATOM 1627 C CA . ASN A 1 196 ? -17.734 12.82 22.031 1 94.69 196 ASN A CA 1
ATOM 1628 C C . ASN A 1 196 ? -16.359 13.148 22.609 1 94.69 196 ASN A C 1
ATOM 1630 O O . ASN A 1 196 ? -15.359 13.07 21.906 1 94.69 196 ASN A O 1
ATOM 1634 N N . THR A 1 197 ? -16.312 13.477 23.922 1 94.19 197 THR A N 1
ATOM 1635 C CA . THR A 1 197 ? -15.031 13.812 24.531 1 94.19 197 THR A CA 1
ATOM 1636 C C . THR A 1 197 ? -14.594 12.734 25.516 1 94.19 197 THR A C 1
ATOM 1638 O O . THR A 1 197 ? -13.633 12.922 26.266 1 94.19 197 THR A O 1
ATOM 1641 N N . LYS A 1 198 ? -15.203 11.625 25.531 1 91.31 198 LYS A N 1
ATOM 1642 C CA . LYS A 1 198 ? -14.984 10.602 26.547 1 91.31 198 LYS A CA 1
ATOM 1643 C C . LYS A 1 198 ? -13.594 9.992 26.422 1 91.31 198 LYS A C 1
ATOM 1645 O O . LYS A 1 198 ? -13.016 9.539 27.406 1 91.31 198 LYS A O 1
ATOM 1650 N N . MET A 1 199 ? -13.156 10.008 25.25 1 89.19 199 MET A N 1
ATOM 1651 C CA . MET A 1 199 ? -11.836 9.43 25.016 1 89.19 199 MET A CA 1
ATOM 1652 C C . MET A 1 199 ? -10.758 10.164 25.797 1 89.19 199 MET A C 1
ATOM 1654 O O . MET A 1 199 ? -9.711 9.602 26.109 1 89.19 199 MET A O 1
ATOM 1658 N N . PHE A 1 200 ? -11.062 11.375 26.188 1 92.69 200 PHE A N 1
ATOM 1659 C CA . PHE A 1 200 ? -10.07 12.219 26.844 1 92.69 200 PHE A CA 1
ATOM 1660 C C . PHE A 1 200 ? -10.219 12.156 28.359 1 92.69 200 PHE A C 1
ATOM 1662 O O . PHE A 1 200 ? -9.375 12.68 29.094 1 92.69 200 PHE A O 1
ATOM 1669 N N . ASP A 1 201 ? -11.195 11.516 28.828 1 88.62 201 ASP A N 1
ATOM 1670 C CA . ASP A 1 201 ? -11.555 11.57 30.25 1 88.62 201 ASP A CA 1
ATOM 1671 C C . ASP A 1 201 ? -10.461 10.945 31.109 1 88.62 201 ASP A C 1
ATOM 1673 O O . ASP A 1 201 ? -10.227 11.391 32.25 1 88.62 201 ASP A O 1
ATOM 1677 N N . ASN A 1 202 ? -9.805 9.961 30.625 1 85.94 202 ASN A N 1
ATOM 1678 C CA . ASN A 1 202 ? -8.82 9.25 31.438 1 85.94 202 ASN A CA 1
ATOM 1679 C C . ASN A 1 202 ? -7.43 9.875 31.312 1 85.94 202 ASN A C 1
ATOM 1681 O O . ASN A 1 202 ? -6.461 9.375 31.891 1 85.94 202 ASN A O 1
ATOM 1685 N N . LEU A 1 203 ? -7.379 10.984 30.703 1 90.56 203 LEU A N 1
ATOM 1686 C CA . LEU A 1 203 ? -6.09 11.648 30.531 1 90.56 203 LEU A CA 1
ATOM 1687 C C . LEU A 1 203 ? -5.848 12.664 31.641 1 90.56 203 LEU A C 1
ATOM 1689 O O . LEU A 1 203 ? -6.797 13.242 32.188 1 90.56 203 LEU A O 1
ATOM 1693 N N . GLU A 1 204 ? -4.59 12.836 31.984 1 91.56 204 GLU A N 1
ATOM 1694 C CA . GLU A 1 204 ? -4.215 13.922 32.875 1 91.56 204 GLU A CA 1
ATOM 1695 C C . GLU A 1 204 ? -4.535 15.281 32.281 1 91.56 204 GLU A C 1
ATOM 1697 O O . GLU A 1 204 ? -4.539 15.43 31.047 1 91.56 204 GLU A O 1
ATOM 1702 N N . PRO A 1 205 ? -4.781 16.203 33.156 1 91.5 205 PRO A N 1
ATOM 1703 C CA . PRO A 1 205 ? -5.148 17.531 32.656 1 91.5 205 PRO A CA 1
ATOM 1704 C C . PRO A 1 205 ? -4.137 18.094 31.656 1 91.5 205 PRO A C 1
ATOM 1706 O O . PRO A 1 205 ? -4.52 18.688 30.641 1 91.5 205 PRO A O 1
ATOM 1709 N N . ALA A 1 206 ? -2.936 17.859 31.938 1 91.12 206 ALA A N 1
ATOM 1710 C CA . ALA A 1 206 ? -1.896 18.359 31.031 1 91.12 206 ALA A CA 1
ATOM 1711 C C . ALA A 1 206 ? -1.998 17.703 29.672 1 91.12 206 ALA A C 1
ATOM 1713 O O . ALA A 1 206 ? -1.777 18.344 28.641 1 91.12 206 ALA A O 1
ATOM 1714 N N . GLU A 1 207 ? -2.346 16.453 29.656 1 89.56 207 GLU A N 1
ATOM 1715 C CA . GLU A 1 207 ? -2.502 15.719 28.406 1 89.56 207 GLU A CA 1
ATOM 1716 C C . GLU A 1 207 ? -3.777 16.125 27.672 1 89.56 207 GLU A C 1
ATOM 1718 O O . GLU A 1 207 ? -3.807 16.172 26.438 1 89.56 207 GLU A O 1
ATOM 1723 N N . GLN A 1 208 ? -4.781 16.406 28.453 1 92.19 208 GLN A N 1
ATOM 1724 C CA . GLN A 1 208 ? -6.031 16.859 27.844 1 92.19 208 GLN A CA 1
ATOM 1725 C C . GLN A 1 208 ? -5.84 18.188 27.125 1 92.19 208 GLN A C 1
ATOM 1727 O O . GLN A 1 208 ? -6.418 18.406 26.062 1 92.19 208 GLN A O 1
ATOM 1732 N N . GLU A 1 209 ? -5.02 19 27.703 1 92.5 209 GLU A N 1
ATOM 1733 C CA . GLU A 1 209 ? -4.762 20.312 27.125 1 92.5 209 GLU A CA 1
ATOM 1734 C C . GLU A 1 209 ? -4.086 20.188 25.766 1 92.5 209 GLU A C 1
ATOM 1736 O O . GLU A 1 209 ? -4.289 21.031 24.891 1 92.5 209 GLU A O 1
ATOM 1741 N N . MET A 1 210 ? -3.361 19.125 25.641 1 91.75 210 MET A N 1
ATOM 1742 C CA . MET A 1 210 ? -2.65 18.922 24.375 1 91.75 210 MET A CA 1
ATOM 1743 C C . MET A 1 210 ? -3.629 18.672 23.234 1 91.75 210 MET A C 1
ATOM 1745 O O . MET A 1 210 ? -3.314 18.953 22.078 1 91.75 210 MET A O 1
ATOM 1749 N N . PHE A 1 211 ? -4.828 18.266 23.547 1 95 211 PHE A N 1
ATOM 1750 C CA . PHE A 1 211 ? -5.785 17.906 22.516 1 95 211 PHE A CA 1
ATOM 1751 C C . PHE A 1 211 ? -6.75 19.062 22.234 1 95 211 PHE A C 1
ATOM 1753 O O . PHE A 1 211 ? -7.613 18.969 21.375 1 95 211 PHE A O 1
ATOM 1760 N N . LEU A 1 212 ? -6.586 20.188 23.047 1 95.38 212 LEU A N 1
ATOM 1761 C CA . LEU A 1 212 ? -7.391 21.359 22.75 1 95.38 212 LEU A CA 1
ATOM 1762 C C . LEU A 1 212 ? -7.051 21.922 21.375 1 95.38 212 LEU A C 1
ATOM 1764 O O . LEU A 1 212 ? -5.875 22 21 1 95.38 212 LEU A O 1
ATOM 1768 N N . SER A 1 213 ? -8.109 22.219 20.656 1 94.5 213 SER A N 1
ATOM 1769 C CA . SER A 1 213 ? -7.965 22.75 19.297 1 94.5 213 SER A CA 1
ATOM 1770 C C . SER A 1 213 ? -8.875 23.953 19.078 1 94.5 213 SER A C 1
ATOM 1772 O O . SER A 1 213 ? -9.695 24.281 19.938 1 94.5 213 SER A O 1
ATOM 1774 N N . LYS A 1 214 ? -8.68 24.562 17.938 1 93.19 214 LYS A N 1
ATOM 1775 C CA . LYS A 1 214 ? -9.344 25.844 17.766 1 93.19 214 LYS A CA 1
ATOM 1776 C C . LYS A 1 214 ? -10.461 25.75 16.719 1 93.19 214 LYS A C 1
ATOM 1778 O O . LYS A 1 214 ? -10.398 24.922 15.812 1 93.19 214 LYS A O 1
ATOM 1783 N N . ILE A 1 215 ? -11.461 26.5 16.984 1 92 215 ILE A N 1
ATOM 1784 C CA . ILE A 1 215 ? -12.484 26.875 16.016 1 92 215 ILE A CA 1
ATOM 1785 C C . ILE A 1 215 ? -12.516 28.391 15.859 1 92 215 ILE A C 1
ATOM 1787 O O . ILE A 1 215 ? -13.078 29.094 16.703 1 92 215 ILE A O 1
ATOM 1791 N N . GLY A 1 216 ? -11.922 28.844 14.859 1 85.5 216 GLY A N 1
ATOM 1792 C CA . GLY A 1 216 ? -11.688 30.266 14.859 1 85.5 216 GLY A CA 1
ATOM 1793 C C . GLY A 1 216 ? -10.789 30.734 15.984 1 85.5 216 GLY A C 1
ATOM 1794 O O . GLY A 1 216 ? -9.617 30.344 16.062 1 85.5 216 GLY A O 1
ATOM 1795 N N . LYS A 1 217 ? -11.359 31.469 16.906 1 87.69 217 LYS A N 1
ATOM 1796 C CA . LYS A 1 217 ? -10.586 31.969 18.031 1 87.69 217 LYS A CA 1
ATOM 1797 C C . LYS A 1 217 ? -10.875 31.172 19.297 1 87.69 217 LYS A C 1
ATOM 1799 O O . LYS A 1 217 ? -10.188 31.344 20.312 1 87.69 217 LYS A O 1
ATOM 1804 N N . ARG A 1 218 ? -11.812 30.281 19.203 1 93.5 218 ARG A N 1
ATOM 1805 C CA . ARG A 1 218 ? -12.242 29.516 20.359 1 93.5 218 ARG A CA 1
ATOM 1806 C C . ARG A 1 218 ? -11.438 28.219 20.484 1 93.5 218 ARG A C 1
ATOM 1808 O O . ARG A 1 218 ? -11.172 27.547 19.484 1 93.5 218 ARG A O 1
ATOM 1815 N N . LYS A 1 219 ? -11.031 27.984 21.75 1 94.62 219 LYS A N 1
ATOM 1816 C CA . LYS A 1 219 ? -10.367 26.719 22.047 1 94.62 219 LYS A CA 1
ATOM 1817 C C . LYS A 1 219 ? -11.352 25.703 22.609 1 94.62 219 LYS A C 1
ATOM 1819 O O . LYS A 1 219 ? -12.094 26 23.547 1 94.62 219 LYS A O 1
ATOM 1824 N N . VAL A 1 220 ? -11.375 24.516 22.016 1 95.81 220 VAL A N 1
ATOM 1825 C CA . VAL A 1 220 ? -12.32 23.5 22.484 1 95.81 220 VAL A CA 1
ATOM 1826 C C . VAL A 1 220 ? -11.68 22.125 22.406 1 95.81 220 VAL A C 1
ATOM 1828 O O . VAL A 1 220 ? -10.703 21.922 21.672 1 95.81 220 VAL A O 1
ATOM 1831 N N . LEU A 1 221 ? -12.234 21.234 23.266 1 95.94 221 LEU A N 1
ATOM 1832 C CA . LEU A 1 221 ? -11.93 19.828 23.094 1 95.94 221 LEU A CA 1
ATOM 1833 C C . LEU A 1 221 ? -12.75 19.219 21.953 1 95.94 221 LEU A C 1
ATOM 1835 O O . LEU A 1 221 ? -13.977 19.328 21.953 1 95.94 221 LEU A O 1
ATOM 1839 N N . PRO A 1 222 ? -12.062 18.672 20.953 1 97 222 PRO A N 1
ATOM 1840 C CA . PRO A 1 222 ? -12.828 18.125 19.828 1 97 222 PRO A CA 1
ATOM 1841 C C . PRO A 1 222 ? -13.695 16.938 20.234 1 97 222 PRO A C 1
ATOM 1843 O O . PRO A 1 222 ? -13.391 16.25 21.203 1 97 222 PRO A O 1
ATOM 1846 N N . HIS A 1 223 ? -14.766 16.812 19.562 1 97.25 223 HIS A N 1
ATOM 1847 C CA . HIS A 1 223 ? -15.523 15.562 19.641 1 97.25 223 HIS A CA 1
ATOM 1848 C C . HIS A 1 223 ? -14.961 14.516 18.688 1 97.25 223 HIS A C 1
ATOM 1850 O O . HIS A 1 223 ? -14.523 14.844 17.578 1 97.25 223 HIS A O 1
ATOM 1856 N N . VAL A 1 224 ? -15.023 13.273 19.141 1 97.19 224 VAL A N 1
ATOM 1857 C CA . VAL A 1 224 ? -14.359 12.234 18.359 1 97.19 224 VAL A CA 1
ATOM 1858 C C . VAL A 1 224 ? -15.391 11.234 17.844 1 97.19 224 VAL A C 1
ATOM 1860 O O . VAL A 1 224 ? -16.219 10.742 18.609 1 97.19 224 VAL A O 1
ATOM 1863 N N . VAL A 1 225 ? -15.398 11.031 16.562 1 97.88 225 VAL A N 1
ATOM 1864 C CA . VAL A 1 225 ? -16.109 9.93 15.922 1 97.88 225 VAL A CA 1
ATOM 1865 C C . VAL A 1 225 ? -15.117 8.914 15.383 1 97.88 225 VAL A C 1
ATOM 1867 O O . VAL A 1 225 ? -14.148 9.281 14.711 1 97.88 225 VAL A O 1
ATOM 1870 N N . GLU A 1 226 ? -15.312 7.676 15.719 1 97.31 226 GLU A N 1
ATOM 1871 C CA . GLU A 1 226 ? -14.352 6.656 15.289 1 97.31 226 GLU A CA 1
ATOM 1872 C C . GLU A 1 226 ? -15.062 5.492 14.602 1 97.31 226 GLU A C 1
ATOM 1874 O O . GLU A 1 226 ? -16.25 5.25 14.844 1 97.31 226 GLU A O 1
ATOM 1879 N N . SER A 1 227 ? -14.43 4.91 13.734 1 97.88 227 SER A N 1
ATOM 1880 C CA . SER A 1 227 ? -14.859 3.67 13.094 1 97.88 227 SER A CA 1
ATOM 1881 C C . SER A 1 227 ? -13.711 2.67 12.992 1 97.88 227 SER A C 1
ATOM 1883 O O . SER A 1 227 ? -12.57 3.055 12.75 1 97.88 227 SER A O 1
ATOM 1885 N N . GLU A 1 228 ? -14.062 1.385 13.227 1 96.25 228 GLU A N 1
ATOM 1886 C CA . GLU A 1 228 ? -13.008 0.372 13.273 1 96.25 228 GLU A CA 1
ATOM 1887 C C . GLU A 1 228 ? -13.453 -0.915 12.586 1 96.25 228 GLU A C 1
ATOM 1889 O O . GLU A 1 228 ? -14.594 -1.352 12.75 1 96.25 228 GLU A O 1
ATOM 1894 N N . THR A 1 229 ? -12.625 -1.411 11.773 1 96.62 229 THR A N 1
ATOM 1895 C CA . THR A 1 229 ? -12.695 -2.742 11.18 1 96.62 229 THR A CA 1
ATOM 1896 C C . THR A 1 229 ? -11.305 -3.359 11.07 1 96.62 229 THR A C 1
ATOM 1898 O O . THR A 1 229 ? -10.375 -2.926 11.75 1 96.62 229 THR A O 1
ATOM 1901 N N . SER A 1 230 ? -11.188 -4.504 10.492 1 94.31 230 SER A N 1
ATOM 1902 C CA . SER A 1 230 ? -9.883 -5.137 10.297 1 94.31 230 SER A CA 1
ATOM 1903 C C . SER A 1 230 ? -9.727 -5.648 8.867 1 94.31 230 SER A C 1
ATOM 1905 O O . SER A 1 230 ? -10.719 -5.859 8.164 1 94.31 230 SER A O 1
ATOM 1907 N N . LEU A 1 231 ? -8.531 -5.684 8.539 1 94.19 231 LEU A N 1
ATOM 1908 C CA . LEU A 1 231 ? -8.234 -6.203 7.211 1 94.19 231 LEU A CA 1
ATOM 1909 C C . LEU A 1 231 ? -8.703 -7.648 7.07 1 94.19 231 LEU A C 1
ATOM 1911 O O . LEU A 1 231 ? -9.234 -8.031 6.027 1 94.19 231 LEU A O 1
ATOM 1915 N N . GLU A 1 232 ? -8.516 -8.43 8.094 1 92.94 232 GLU A N 1
ATOM 1916 C CA . GLU A 1 232 ? -8.93 -9.828 8.094 1 92.94 232 GLU A CA 1
ATOM 1917 C C . GLU A 1 232 ? -10.438 -9.953 7.945 1 92.94 232 GLU A C 1
ATOM 1919 O O . GLU A 1 232 ? -10.922 -10.789 7.176 1 92.94 232 GLU A O 1
ATOM 1924 N N . LYS A 1 233 ? -11.094 -9.141 8.672 1 94.75 233 LYS A N 1
ATOM 1925 C CA . LYS A 1 233 ? -12.547 -9.141 8.547 1 94.75 233 LYS A CA 1
ATOM 1926 C C . LYS A 1 233 ? -12.977 -8.773 7.125 1 94.75 233 LYS A C 1
ATOM 1928 O O . LYS A 1 233 ? -13.828 -9.445 6.535 1 94.75 233 LYS A O 1
ATOM 1933 N N . ALA A 1 234 ? -12.375 -7.75 6.633 1 96.94 234 ALA A N 1
ATOM 1934 C CA . ALA A 1 234 ? -12.719 -7.312 5.281 1 96.94 234 ALA A CA 1
ATOM 1935 C C . ALA A 1 234 ? -12.406 -8.398 4.254 1 96.94 234 ALA A C 1
ATOM 1937 O O . ALA A 1 234 ? -13.211 -8.656 3.357 1 96.94 234 ALA A O 1
ATOM 1938 N N . CYS A 1 235 ? -11.297 -8.984 4.371 1 96.06 235 CYS A N 1
ATOM 1939 C CA . CYS A 1 235 ? -10.914 -10.062 3.465 1 96.06 235 CYS A CA 1
ATOM 1940 C C . CYS A 1 235 ? -11.938 -11.188 3.49 1 96.06 235 CYS A C 1
ATOM 1942 O O . CYS A 1 235 ? -12.398 -11.641 2.441 1 96.06 235 CYS A O 1
ATOM 1944 N N . MET A 1 236 ? -12.305 -11.602 4.656 1 95.31 236 MET A N 1
ATOM 1945 C CA . MET A 1 236 ? -13.258 -12.695 4.801 1 95.31 236 MET A CA 1
ATOM 1946 C C . MET A 1 236 ? -14.617 -12.312 4.219 1 95.31 236 MET A C 1
ATOM 1948 O O . MET A 1 236 ? -15.266 -13.133 3.57 1 95.31 236 MET A O 1
ATOM 1952 N N . VAL A 1 237 ? -15.008 -11.109 4.469 1 96.5 237 VAL A N 1
ATOM 1953 C CA . VAL A 1 237 ? -16.281 -10.641 3.947 1 96.5 237 VAL A CA 1
ATOM 1954 C C . VAL A 1 237 ? -16.297 -10.742 2.424 1 96.5 237 VAL A C 1
ATOM 1956 O O . VAL A 1 237 ? -17.219 -11.32 1.837 1 96.5 237 VAL A O 1
ATOM 1959 N N . PHE A 1 238 ? -15.273 -10.289 1.803 1 96.88 238 PHE A N 1
ATOM 1960 C CA . PHE A 1 238 ? -15.281 -10.211 0.347 1 96.88 238 PHE A CA 1
ATOM 1961 C C . PHE A 1 238 ? -15.047 -11.586 -0.267 1 96.88 238 PHE A C 1
ATOM 1963 O O . PHE A 1 238 ? -15.539 -11.875 -1.363 1 96.88 238 PHE A O 1
ATOM 1970 N N . LEU A 1 239 ? -14.32 -12.445 0.438 1 96.44 239 LEU A N 1
ATOM 1971 C CA . LEU A 1 239 ? -14.203 -13.82 -0.018 1 96.44 239 LEU A CA 1
ATOM 1972 C C . LEU A 1 239 ? -15.562 -14.523 0.007 1 96.44 239 LEU A C 1
ATOM 1974 O O . LEU A 1 239 ? -15.961 -15.148 -0.976 1 96.44 239 LEU A O 1
ATOM 1978 N N . CYS A 1 240 ? -16.266 -14.344 1.122 1 95.19 240 CYS A N 1
ATOM 1979 C CA . CYS A 1 240 ? -17.594 -14.953 1.252 1 95.19 240 CYS A CA 1
ATOM 1980 C C . CYS A 1 240 ? -18.578 -14.32 0.283 1 95.19 240 CYS A C 1
ATOM 1982 O O . CYS A 1 240 ? -19.391 -15.023 -0.326 1 95.19 240 CYS A O 1
ATOM 1984 N N . ASP A 1 241 ? -18.469 -13.047 0.193 1 95 241 ASP A N 1
ATOM 1985 C CA . ASP A 1 241 ? -19.344 -12.305 -0.702 1 95 241 ASP A CA 1
ATOM 1986 C C . ASP A 1 241 ? -19.078 -12.672 -2.16 1 95 241 ASP A C 1
ATOM 1988 O O . ASP A 1 241 ? -20.016 -12.742 -2.963 1 95 241 ASP A O 1
ATOM 1992 N N . GLY A 1 242 ? -17.891 -12.867 -2.5 1 94.62 242 GLY A N 1
ATOM 1993 C CA . GLY A 1 242 ? -17.5 -13.133 -3.875 1 94.62 242 GLY A CA 1
ATOM 1994 C C . GLY A 1 242 ? -17.797 -14.555 -4.32 1 94.62 242 GLY A C 1
ATOM 1995 O O . GLY A 1 242 ? -17.938 -14.812 -5.516 1 94.62 242 GLY A O 1
ATOM 1996 N N . TYR A 1 243 ? -17.891 -15.477 -3.395 1 95.75 243 TYR A N 1
ATOM 1997 C CA . TYR A 1 243 ? -18.141 -16.859 -3.734 1 95.75 243 TYR A CA 1
ATOM 1998 C C . TYR A 1 243 ? -19.547 -17.031 -4.328 1 95.75 243 TYR A C 1
ATOM 2000 O O . TYR A 1 243 ? -20.531 -16.578 -3.738 1 95.75 243 TYR A O 1
ATOM 2008 N N . ALA A 1 244 ? -19.562 -17.672 -5.477 1 94.12 244 ALA A N 1
ATOM 2009 C CA . ALA A 1 244 ? -20.859 -17.906 -6.121 1 94.12 244 ALA A CA 1
ATOM 2010 C C . ALA A 1 244 ? -20.812 -19.172 -6.98 1 94.12 244 ALA A C 1
ATOM 2012 O O . ALA A 1 244 ? -19.75 -19.531 -7.5 1 94.12 244 ALA A O 1
ATOM 2013 N N . GLU A 1 245 ? -21.844 -19.781 -7.035 1 93.62 245 GLU A N 1
ATOM 2014 C CA . GLU A 1 245 ? -22.094 -20.859 -7.996 1 93.62 245 GLU A CA 1
ATOM 2015 C C . GLU A 1 245 ? -23.047 -20.406 -9.102 1 93.62 245 GLU A C 1
ATOM 2017 O O . GLU A 1 245 ? -24.234 -20.203 -8.859 1 93.62 245 GLU A O 1
ATOM 2022 N N . LEU A 1 246 ? -22.484 -20.266 -10.297 1 92 246 LEU A N 1
ATOM 2023 C CA . LEU A 1 246 ? -23.25 -19.703 -11.406 1 92 246 LEU A CA 1
ATOM 2024 C C . LEU A 1 246 ? -23.547 -20.766 -12.461 1 92 246 LEU A C 1
ATOM 2026 O O . LEU A 1 246 ? -22.781 -21.703 -12.633 1 92 246 LEU A O 1
ATOM 2030 N N . PRO A 1 247 ? -24.625 -20.547 -13.109 1 91.12 247 PRO A N 1
ATOM 2031 C CA . PRO A 1 247 ? -24.938 -21.469 -14.203 1 91.12 247 PRO A CA 1
ATOM 2032 C C . PRO A 1 247 ? -23.922 -21.375 -15.352 1 91.12 247 PRO A C 1
ATOM 2034 O O . PRO A 1 247 ? -23.453 -20.281 -15.672 1 91.12 247 PRO A O 1
ATOM 2037 N N . TYR A 1 248 ? -23.562 -22.5 -15.859 1 91.81 248 TYR A N 1
ATOM 2038 C CA . TYR A 1 248 ? -22.625 -22.609 -16.969 1 91.81 248 TYR A CA 1
ATOM 2039 C C . TYR A 1 248 ? -22.922 -23.844 -17.812 1 91.81 248 TYR A C 1
ATOM 2041 O O . TYR A 1 248 ? -22.609 -24.969 -17.406 1 91.81 248 TYR A O 1
ATOM 2049 N N . HIS A 1 249 ? -23.516 -23.547 -18.984 1 86.75 249 HIS A N 1
ATOM 2050 C CA . HIS A 1 249 ? -23.984 -24.609 -19.844 1 86.75 249 HIS A CA 1
ATOM 2051 C C . HIS A 1 249 ? -24.938 -25.547 -19.109 1 86.75 249 HIS A C 1
ATOM 2053 O O . HIS A 1 249 ? -25.953 -25.094 -18.547 1 86.75 249 HIS A O 1
ATOM 2059 N N . ASN A 1 250 ? -24.703 -26.797 -19 1 87.06 250 ASN A N 1
ATOM 2060 C CA . ASN A 1 250 ? -25.578 -27.75 -18.344 1 87.06 250 ASN A CA 1
ATOM 2061 C C . ASN A 1 250 ? -25.094 -28.078 -16.938 1 87.06 250 ASN A C 1
ATOM 2063 O O . ASN A 1 250 ? -25.5 -29.094 -16.359 1 87.06 250 ASN A O 1
ATOM 2067 N N . ASP A 1 251 ? -24.281 -27.172 -16.5 1 91.69 251 ASP A N 1
ATOM 2068 C CA . ASP A 1 251 ? -23.719 -27.391 -15.172 1 91.69 251 ASP A CA 1
ATOM 2069 C C . ASP A 1 251 ? -23.562 -26.078 -14.43 1 91.69 251 ASP A C 1
ATOM 2071 O O . ASP A 1 251 ? -24.172 -25.062 -14.781 1 91.69 251 ASP A O 1
ATOM 2075 N N . ARG A 1 252 ? -22.922 -26.156 -13.281 1 92.44 252 ARG A N 1
ATOM 2076 C CA . ARG A 1 252 ? -22.594 -24.953 -12.5 1 92.44 252 ARG A CA 1
ATOM 2077 C C . ARG A 1 252 ? -21.094 -24.781 -12.359 1 92.44 252 ARG A C 1
ATOM 2079 O O . ARG A 1 252 ? -20.344 -25.766 -12.383 1 92.44 252 ARG A O 1
ATOM 2086 N N . ARG A 1 253 ? -20.734 -23.562 -12.352 1 93.81 253 ARG A N 1
ATOM 2087 C CA . ARG A 1 253 ? -19.328 -23.297 -12.109 1 93.81 253 ARG A CA 1
ATOM 2088 C C . ARG A 1 253 ? -19.141 -22.438 -10.852 1 93.81 253 ARG A C 1
ATOM 2090 O O . ARG A 1 253 ? -19.969 -21.578 -10.555 1 93.81 253 ARG A O 1
ATOM 2097 N N . THR A 1 254 ? -18.141 -22.734 -10.094 1 94.44 254 THR A N 1
ATOM 2098 C CA . THR A 1 254 ? -17.781 -22 -8.875 1 94.44 254 THR A CA 1
ATOM 2099 C C . THR A 1 254 ? -16.812 -20.875 -9.188 1 94.44 254 THR A C 1
ATOM 2101 O O . THR A 1 254 ? -15.844 -21.062 -9.922 1 94.44 254 THR A O 1
ATOM 2104 N N . VAL A 1 255 ? -17.156 -19.641 -8.695 1 95.38 255 VAL A N 1
ATOM 2105 C CA . VAL A 1 255 ? -16.312 -18.484 -8.992 1 95.38 255 VAL A CA 1
ATOM 2106 C C . VAL A 1 255 ? -16.172 -17.609 -7.75 1 95.38 255 VAL A C 1
ATOM 2108 O O . VAL A 1 255 ? -16.969 -17.703 -6.82 1 95.38 255 VAL A O 1
ATOM 2111 N N . PHE A 1 256 ? -15.086 -16.922 -7.652 1 95.94 256 PHE A N 1
ATOM 2112 C CA . PHE A 1 256 ? -15 -15.734 -6.812 1 95.94 256 PHE A CA 1
ATOM 2113 C C . PHE A 1 256 ? -15.211 -14.469 -7.637 1 95.94 256 PHE A C 1
ATOM 2115 O O . PHE A 1 256 ? -14.359 -14.102 -8.453 1 95.94 256 PHE A O 1
ATOM 2122 N N . ARG A 1 257 ? -16.328 -13.805 -7.441 1 94.5 257 ARG A N 1
ATOM 2123 C CA . ARG A 1 257 ? -16.641 -12.578 -8.164 1 94.5 257 ARG A CA 1
ATOM 2124 C C . ARG A 1 257 ? -16.219 -11.352 -7.371 1 94.5 257 ARG A C 1
ATOM 2126 O O . ARG A 1 257 ? -17.031 -10.758 -6.656 1 94.5 257 ARG A O 1
ATOM 2133 N N . PHE A 1 258 ? -15.008 -10.969 -7.543 1 95.88 258 PHE A N 1
ATOM 2134 C CA . PHE A 1 258 ? -14.523 -9.766 -6.879 1 95.88 258 PHE A CA 1
ATOM 2135 C C . PHE A 1 258 ? -14.742 -8.539 -7.754 1 95.88 258 PHE A C 1
ATOM 2137 O O . PHE A 1 258 ? -14.672 -8.625 -8.977 1 95.88 258 PHE A O 1
ATOM 2144 N N . HIS A 1 259 ? -15.078 -7.426 -7.098 1 94.69 259 HIS A N 1
ATOM 2145 C CA . HIS A 1 259 ? -14.969 -6.164 -7.816 1 94.69 259 HIS A CA 1
ATOM 2146 C C . HIS A 1 259 ? -13.594 -6.008 -8.453 1 94.69 259 HIS A C 1
ATOM 2148 O O . HIS A 1 259 ? -12.578 -6.352 -7.84 1 94.69 259 HIS A O 1
ATOM 2154 N N . ARG A 1 260 ? -13.5 -5.5 -9.578 1 93.56 260 ARG A N 1
ATOM 2155 C CA . ARG A 1 260 ? -12.266 -5.402 -10.359 1 93.56 260 ARG A CA 1
ATOM 2156 C C . ARG A 1 260 ? -11.188 -4.672 -9.57 1 93.56 260 ARG A C 1
ATOM 2158 O O . ARG A 1 260 ? -10 -4.965 -9.719 1 93.56 260 ARG A O 1
ATOM 2165 N N . LYS A 1 261 ? -11.531 -3.756 -8.711 1 93.25 261 LYS A N 1
ATOM 2166 C CA . LYS A 1 261 ? -10.555 -3.002 -7.93 1 93.25 261 LYS A CA 1
ATOM 2167 C C . LYS A 1 261 ? -9.961 -3.861 -6.816 1 93.25 261 LYS A C 1
ATOM 2169 O O . LYS A 1 261 ? -8.836 -3.611 -6.367 1 93.25 261 LYS A O 1
ATOM 2174 N N . LEU A 1 262 ? -10.711 -4.887 -6.418 1 95.88 262 LEU A N 1
ATOM 2175 C CA . LEU A 1 262 ? -10.266 -5.695 -5.289 1 95.88 262 LEU A CA 1
ATOM 2176 C C . LEU A 1 262 ? -9.586 -6.977 -5.766 1 95.88 262 LEU A C 1
ATOM 2178 O O . LEU A 1 262 ? -8.797 -7.574 -5.035 1 95.88 262 LEU A O 1
ATOM 2182 N N . ALA A 1 263 ? -9.938 -7.398 -6.992 1 96.44 263 ALA A N 1
ATOM 2183 C CA . ALA A 1 263 ? -9.398 -8.656 -7.5 1 96.44 263 ALA A CA 1
ATOM 2184 C C . ALA A 1 263 ? -7.875 -8.688 -7.402 1 96.44 263 ALA A C 1
ATOM 2186 O O . ALA A 1 263 ? -7.207 -7.719 -7.762 1 96.44 263 ALA A O 1
ATOM 2187 N N . PRO A 1 264 ? -7.332 -9.852 -6.914 1 93.69 264 PRO A N 1
ATOM 2188 C CA . PRO A 1 264 ? -5.875 -9.945 -6.816 1 93.69 264 PRO A CA 1
ATOM 2189 C C . PRO A 1 264 ? -5.18 -9.719 -8.156 1 93.69 264 PRO A C 1
ATOM 2191 O O . PRO A 1 264 ? -4.273 -8.883 -8.25 1 93.69 264 PRO A O 1
ATOM 2194 N N . TYR A 1 265 ? -5.598 -10.477 -9.133 1 93.25 265 TYR A N 1
ATOM 2195 C CA . TYR A 1 265 ? -5.191 -10.273 -10.523 1 93.25 265 TYR A CA 1
ATOM 2196 C C . TYR A 1 265 ? -6.352 -9.75 -11.359 1 93.25 265 TYR A C 1
ATOM 2198 O O . TYR A 1 265 ? -7.488 -10.203 -11.203 1 93.25 265 TYR A O 1
ATOM 2206 N N . LYS A 1 266 ? -6.012 -8.781 -12.258 1 95.25 266 LYS A N 1
ATOM 2207 C CA . LYS A 1 266 ? -7.078 -8.164 -13.039 1 95.25 266 LYS A CA 1
ATOM 2208 C C . LYS A 1 266 ? -7.32 -8.93 -14.336 1 95.25 266 LYS A C 1
ATOM 2210 O O . LYS A 1 266 ? -8.438 -8.938 -14.859 1 95.25 266 LYS A O 1
ATOM 2215 N N . ILE A 1 267 ? -6.238 -9.516 -14.797 1 95.75 267 ILE A N 1
ATOM 2216 C CA . ILE A 1 267 ? -6.363 -10.18 -16.094 1 95.75 267 ILE A CA 1
ATOM 2217 C C . ILE A 1 267 ? -5.355 -11.32 -16.188 1 95.75 267 ILE A C 1
ATOM 2219 O O . ILE A 1 267 ? -4.324 -11.305 -15.516 1 95.75 267 ILE A O 1
ATOM 2223 N N . THR A 1 268 ? -5.719 -12.32 -16.938 1 95.06 268 THR A N 1
ATOM 2224 C CA . THR A 1 268 ? -4.844 -13.422 -17.312 1 95.06 268 THR A CA 1
ATOM 2225 C C . THR A 1 268 ? -5.066 -13.82 -18.766 1 95.06 268 THR A C 1
ATOM 2227 O O . THR A 1 268 ? -5.828 -13.172 -19.484 1 95.06 268 THR A O 1
ATOM 2230 N N . PHE A 1 269 ? -4.312 -14.852 -19.25 1 96.06 269 PHE A N 1
ATOM 2231 C CA . PHE A 1 269 ? -4.402 -15.312 -20.625 1 96.06 269 PHE A CA 1
ATOM 2232 C C . PHE A 1 269 ? -4.785 -16.781 -20.688 1 96.06 269 PHE A C 1
ATOM 2234 O O . PHE A 1 269 ? -4.43 -17.562 -19.797 1 96.06 269 PHE A O 1
ATOM 2241 N N . ALA A 1 270 ? -5.484 -17.125 -21.672 1 96.06 270 ALA A N 1
ATOM 2242 C CA . ALA A 1 270 ? -5.848 -18.516 -21.938 1 96.06 270 ALA A CA 1
ATOM 2243 C C . ALA A 1 270 ? -5.75 -18.844 -23.422 1 96.06 270 ALA A C 1
ATOM 2245 O O . ALA A 1 270 ? -5.902 -17.953 -24.266 1 96.06 270 ALA A O 1
ATOM 2246 N N . ALA A 1 271 ? -5.441 -20.031 -23.734 1 96 271 ALA A N 1
ATOM 2247 C CA . ALA A 1 271 ? -5.332 -20.516 -25.109 1 96 271 ALA A CA 1
ATOM 2248 C C . ALA A 1 271 ? -5.66 -22 -25.188 1 96 271 ALA A C 1
ATOM 2250 O O . ALA A 1 271 ? -5.418 -22.75 -24.25 1 96 271 ALA A O 1
ATOM 2251 N N . PRO A 1 272 ? -6.195 -22.438 -26.312 1 94.5 272 PRO A N 1
ATOM 2252 C CA . PRO A 1 272 ? -6.516 -23.859 -26.469 1 94.5 272 PRO A CA 1
ATOM 2253 C C . PRO A 1 272 ? -5.277 -24.719 -26.703 1 94.5 272 PRO A C 1
ATOM 2255 O O . PRO A 1 272 ? -4.199 -24.203 -26.984 1 94.5 272 PRO A O 1
ATOM 2258 N N . LEU A 1 273 ? -5.57 -26.016 -26.516 1 90.56 273 LEU A N 1
ATOM 2259 C CA . LEU A 1 273 ? -4.523 -26.969 -26.844 1 90.56 273 LEU A CA 1
ATOM 2260 C C . LEU A 1 273 ? -4.285 -27.016 -28.344 1 90.56 273 LEU A C 1
ATOM 2262 O O . LEU A 1 273 ? -5.234 -27.141 -29.125 1 90.56 273 LEU A O 1
ATOM 2266 N N . LEU A 1 274 ? -3.051 -26.688 -28.75 1 88.75 274 LEU A N 1
ATOM 2267 C CA . LEU A 1 274 ? -2.654 -26.734 -30.141 1 88.75 274 LEU A CA 1
ATOM 2268 C C . LEU A 1 274 ? -1.353 -27.516 -30.312 1 88.75 274 LEU A C 1
ATOM 2270 O O . LEU A 1 274 ? -0.905 -28.188 -29.391 1 88.75 274 LEU A O 1
ATOM 2274 N N . ASN A 1 275 ? -0.904 -27.609 -31.516 1 88.56 275 ASN A N 1
ATOM 2275 C CA . ASN A 1 275 ? 0.406 -28.219 -31.719 1 88.56 275 ASN A CA 1
ATOM 2276 C C . ASN A 1 275 ? 1.505 -27.438 -31.016 1 88.56 275 ASN A C 1
ATOM 2278 O O . ASN A 1 275 ? 1.293 -26.281 -30.609 1 88.56 275 ASN A O 1
ATOM 2282 N N . ALA A 1 276 ? 2.568 -28.094 -30.781 1 86.88 276 ALA A N 1
ATOM 2283 C CA . ALA A 1 276 ? 3.65 -27.578 -29.953 1 86.88 276 ALA A CA 1
ATOM 2284 C C . ALA A 1 276 ? 4.133 -26.219 -30.469 1 86.88 276 ALA A C 1
ATOM 2286 O O . ALA A 1 276 ? 4.387 -25.297 -29.688 1 86.88 276 ALA A O 1
ATOM 2287 N N . LYS A 1 277 ? 4.246 -26.094 -31.75 1 90.81 277 LYS A N 1
ATOM 2288 C CA . LYS A 1 277 ? 4.758 -24.844 -32.344 1 90.81 277 LYS A CA 1
ATOM 2289 C C . LYS A 1 277 ? 3.793 -23.688 -32.094 1 90.81 277 LYS A C 1
ATOM 2291 O O . LYS A 1 277 ? 4.199 -22.625 -31.609 1 90.81 277 LYS A O 1
ATOM 2296 N N . LYS A 1 278 ? 2.59 -23.922 -32.438 1 91.25 278 LYS A N 1
ATOM 2297 C CA . LYS A 1 278 ? 1.579 -22.875 -32.281 1 91.25 278 LYS A CA 1
ATOM 2298 C C . LYS A 1 278 ? 1.367 -22.547 -30.797 1 91.25 278 LYS A C 1
ATOM 2300 O O . LYS A 1 278 ? 1.134 -21.391 -30.438 1 91.25 278 LYS A O 1
ATOM 2305 N N . ALA A 1 279 ? 1.384 -23.531 -29.969 1 90.06 279 ALA A N 1
ATOM 2306 C CA . ALA A 1 279 ? 1.274 -23.344 -28.531 1 90.06 279 ALA A CA 1
ATOM 2307 C C . ALA A 1 279 ? 2.385 -22.422 -28.016 1 90.06 279 ALA A C 1
ATOM 2309 O O . ALA A 1 279 ? 2.135 -21.531 -27.203 1 90.06 279 ALA A O 1
ATOM 2310 N N . ASP A 1 280 ? 3.531 -22.641 -28.516 1 90.12 280 ASP A N 1
ATOM 2311 C CA . ASP A 1 280 ? 4.672 -21.828 -28.109 1 90.12 280 ASP A CA 1
ATOM 2312 C C . ASP A 1 280 ? 4.516 -20.391 -28.578 1 90.12 280 ASP A C 1
ATOM 2314 O O . ASP A 1 280 ? 4.855 -19.453 -27.844 1 90.12 280 ASP A O 1
ATOM 2318 N N . GLU A 1 281 ? 4.066 -20.234 -29.75 1 93.69 281 GLU A N 1
ATOM 2319 C CA . GLU A 1 281 ? 3.832 -18.891 -30.281 1 93.69 281 GLU A CA 1
ATOM 2320 C C . GLU A 1 281 ? 2.801 -18.141 -29.438 1 93.69 281 GLU A C 1
ATOM 2322 O O . GLU A 1 281 ? 2.975 -16.953 -29.141 1 93.69 281 GLU A O 1
ATOM 2327 N N . LEU A 1 282 ? 1.78 -18.797 -29.078 1 93.44 282 LEU A N 1
ATOM 2328 C CA . LEU A 1 282 ? 0.736 -18.188 -28.266 1 93.44 282 LEU A CA 1
ATOM 2329 C C . LEU A 1 282 ? 1.262 -17.844 -26.875 1 93.44 282 LEU A C 1
ATOM 2331 O O . LEU A 1 282 ? 0.911 -16.812 -26.297 1 93.44 282 LEU A O 1
ATOM 2335 N N . ARG A 1 283 ? 2.023 -18.719 -26.375 1 90.5 283 ARG A N 1
ATOM 2336 C CA . ARG A 1 283 ? 2.641 -18.469 -25.078 1 90.5 283 ARG A CA 1
ATOM 2337 C C . ARG A 1 283 ? 3.521 -17.219 -25.125 1 90.5 283 ARG A C 1
ATOM 2339 O O . ARG A 1 283 ? 3.447 -16.375 -24.234 1 90.5 283 ARG A O 1
ATOM 2346 N N . GLN A 1 284 ? 4.316 -17.141 -26.141 1 90.94 284 GLN A N 1
ATOM 2347 C CA . GLN A 1 284 ? 5.191 -15.977 -26.297 1 90.94 284 GLN A CA 1
ATOM 2348 C C . GLN A 1 284 ? 4.387 -14.695 -26.453 1 90.94 284 GLN A C 1
ATOM 2350 O O . GLN A 1 284 ? 4.75 -13.656 -25.891 1 90.94 284 GLN A O 1
ATOM 2355 N N . LEU A 1 285 ? 3.369 -14.812 -27.172 1 94.25 285 LEU A N 1
ATOM 2356 C CA . LEU A 1 285 ? 2.5 -13.648 -27.344 1 94.25 285 LEU A CA 1
ATOM 2357 C C . LEU A 1 285 ? 1.873 -13.242 -26.016 1 94.25 285 LEU A C 1
ATOM 2359 O O . LEU A 1 285 ? 1.798 -12.055 -25.703 1 94.25 285 LEU A O 1
ATOM 2363 N N . SER A 1 286 ? 1.418 -14.18 -25.234 1 93.62 286 SER A N 1
ATOM 2364 C CA . SER A 1 286 ? 0.826 -13.898 -23.922 1 93.62 286 SER A CA 1
ATOM 2365 C C . SER A 1 286 ? 1.832 -13.227 -23 1 93.62 286 SER A C 1
ATOM 2367 O O . SER A 1 286 ? 1.476 -12.328 -22.234 1 93.62 286 SER A O 1
ATOM 2369 N N . ILE A 1 287 ? 3.039 -13.672 -23.062 1 89.12 287 ILE A N 1
ATOM 2370 C CA . ILE A 1 287 ? 4.098 -13.078 -22.25 1 89.12 287 ILE A CA 1
ATOM 2371 C C . ILE A 1 287 ? 4.309 -11.625 -22.672 1 89.12 287 ILE A C 1
ATOM 2373 O O . ILE A 1 287 ? 4.359 -10.734 -21.828 1 89.12 287 ILE A O 1
ATOM 2377 N N . TYR A 1 288 ? 4.359 -11.438 -23.969 1 92.75 288 TYR A N 1
ATOM 2378 C CA . TYR A 1 288 ? 4.559 -10.086 -24.484 1 92.75 288 TYR A CA 1
ATOM 2379 C C . TYR A 1 288 ? 3.426 -9.164 -24.062 1 92.75 288 TYR A C 1
ATOM 2381 O O . TYR A 1 288 ? 3.67 -8.086 -23.516 1 92.75 288 TYR A O 1
ATOM 2389 N N . LEU A 1 289 ? 2.23 -9.57 -24.266 1 95.06 289 LEU A N 1
ATOM 2390 C CA . LEU A 1 289 ? 1.067 -8.773 -23.906 1 95.06 289 LEU A CA 1
ATOM 2391 C C . LEU A 1 289 ? 0.977 -8.586 -22.406 1 95.06 289 LEU A C 1
ATOM 2393 O O . LEU A 1 289 ? 0.645 -7.504 -21.922 1 95.06 289 LEU A O 1
ATOM 2397 N N . GLY A 1 290 ? 1.226 -9.656 -21.672 1 93.06 290 GLY A N 1
ATOM 2398 C CA . GLY A 1 290 ? 1.195 -9.602 -20.219 1 93.06 290 GLY A CA 1
ATOM 2399 C C . GLY A 1 290 ? 2.191 -8.625 -19.641 1 93.06 290 GLY A C 1
ATOM 2400 O O . GLY A 1 290 ? 1.87 -7.887 -18.703 1 93.06 290 GLY A O 1
ATOM 2401 N N . LEU A 1 291 ? 3.35 -8.609 -20.219 1 88.5 291 LEU A N 1
ATOM 2402 C CA . LEU A 1 291 ? 4.387 -7.699 -19.75 1 88.5 291 LEU A CA 1
ATOM 2403 C C . LEU A 1 291 ? 3.992 -6.246 -20.016 1 88.5 291 LEU A C 1
ATOM 2405 O O . LEU A 1 291 ? 4.262 -5.371 -19.188 1 88.5 291 LEU A O 1
ATOM 2409 N N . ASN A 1 292 ? 3.367 -6.012 -21.109 1 91.75 292 ASN A N 1
ATOM 2410 C CA . ASN A 1 292 ? 2.881 -4.664 -21.391 1 91.75 292 ASN A CA 1
ATOM 2411 C C . ASN A 1 292 ? 1.829 -4.223 -20.391 1 91.75 292 ASN A C 1
ATOM 2413 O O . ASN A 1 292 ? 1.827 -3.07 -19.953 1 91.75 292 ASN A O 1
ATOM 2417 N N . LEU A 1 293 ? 1.02 -5.113 -20.016 1 93.38 293 LEU A N 1
ATOM 2418 C CA . LEU A 1 293 ? -0.008 -4.82 -19.031 1 93.38 293 LEU A CA 1
ATOM 2419 C C . LEU A 1 293 ? 0.615 -4.543 -17.656 1 93.38 293 LEU A C 1
ATOM 2421 O O . LEU A 1 293 ? 0.243 -3.576 -16.984 1 93.38 293 LEU A O 1
ATOM 2425 N N . LYS A 1 294 ? 1.555 -5.387 -17.312 1 88.12 294 LYS A N 1
ATOM 2426 C CA . LYS A 1 294 ? 2.254 -5.207 -16.047 1 88.12 294 LYS A CA 1
ATOM 2427 C C . LYS A 1 294 ? 2.959 -3.855 -15.992 1 88.12 294 LYS A C 1
ATOM 2429 O O . LYS A 1 294 ? 2.904 -3.16 -14.977 1 88.12 294 LYS A O 1
ATOM 2434 N N . LYS A 1 295 ? 3.535 -3.449 -17.078 1 84.31 295 LYS A N 1
ATOM 2435 C CA . LYS A 1 295 ? 4.246 -2.176 -17.156 1 84.31 295 LYS A CA 1
ATOM 2436 C C . LYS A 1 295 ? 3.287 -1 -17 1 84.31 295 LYS A C 1
ATOM 2438 O O . LYS A 1 295 ? 3.676 0.061 -16.5 1 84.31 295 LYS A O 1
ATOM 2443 N N . SER A 1 296 ? 2.092 -1.224 -17.375 1 85.25 296 SER A N 1
ATOM 2444 C CA . SER A 1 296 ? 1.088 -0.172 -17.25 1 85.25 296 SER A CA 1
ATOM 2445 C C . SER A 1 296 ? 0.451 -0.171 -15.867 1 85.25 296 SER A C 1
ATOM 2447 O O . SER A 1 296 ? -0.453 0.623 -15.594 1 85.25 296 SER A O 1
ATOM 2449 N N . GLY A 1 297 ? 0.829 -1.059 -15.039 1 81.81 297 GLY A N 1
ATOM 2450 C CA . GLY A 1 297 ? 0.365 -1.077 -13.664 1 81.81 297 GLY A CA 1
ATOM 2451 C C . GLY A 1 297 ? -0.792 -2.033 -13.43 1 81.81 297 GLY A C 1
ATOM 2452 O O . GLY A 1 297 ? -1.406 -2.029 -12.367 1 81.81 297 GLY A O 1
ATOM 2453 N N . VAL A 1 298 ? -1.088 -2.848 -14.469 1 89.06 298 VAL A N 1
ATOM 2454 C CA . VAL A 1 298 ? -2.188 -3.799 -14.336 1 89.06 298 VAL A CA 1
ATOM 2455 C C . VAL A 1 298 ? -1.669 -5.109 -13.75 1 89.06 298 VAL A C 1
ATOM 2457 O O . VAL A 1 298 ? -0.778 -5.742 -14.32 1 89.06 298 VAL A O 1
ATOM 2460 N N . SER A 1 299 ? -2.258 -5.465 -12.609 1 89.38 299 SER A N 1
ATOM 2461 C CA . SER A 1 299 ? -1.876 -6.742 -12.016 1 89.38 299 SER A CA 1
ATOM 2462 C C . SER A 1 299 ? -2.277 -7.914 -12.906 1 89.38 299 SER A C 1
ATOM 2464 O O . SER A 1 299 ? -3.459 -8.25 -13 1 89.38 299 SER A O 1
ATOM 2466 N N . THR A 1 300 ? -1.242 -8.547 -13.539 1 91.31 300 THR A N 1
ATOM 2467 C CA . THR A 1 300 ? -1.481 -9.57 -14.547 1 91.31 300 THR A CA 1
ATOM 2468 C C . THR A 1 300 ? -0.839 -10.891 -14.141 1 91.31 300 THR A C 1
ATOM 2470 O O . THR A 1 300 ? 0.306 -10.922 -13.688 1 91.31 300 THR A O 1
ATOM 2473 N N . LEU A 1 301 ? -1.639 -11.93 -14.227 1 89 301 LEU A N 1
ATOM 2474 C CA . LEU A 1 301 ? -1.083 -13.258 -14.008 1 89 301 LEU A CA 1
ATOM 2475 C C . LEU A 1 301 ? -0.738 -13.93 -15.328 1 89 301 LEU A C 1
ATOM 2477 O O . LEU A 1 301 ? -1.621 -14.172 -16.156 1 89 301 LEU A O 1
ATOM 2481 N N . ILE A 1 302 ? 0.49 -14.102 -15.562 1 86.88 302 ILE A N 1
ATOM 2482 C CA . ILE A 1 302 ? 0.932 -14.867 -16.719 1 86.88 302 ILE A CA 1
ATOM 2483 C C . ILE A 1 302 ? 1.102 -16.344 -16.344 1 86.88 302 ILE A C 1
ATOM 2485 O O . ILE A 1 302 ? 2.113 -16.719 -15.75 1 86.88 302 ILE A O 1
ATOM 2489 N N . SER A 1 303 ? 0.128 -17.109 -16.656 1 79.94 303 SER A N 1
ATOM 2490 C CA . SER A 1 303 ? 0.129 -18.516 -16.266 1 79.94 303 SER A CA 1
ATOM 2491 C C . SER A 1 303 ? 1.057 -19.344 -17.156 1 79.94 303 SER A C 1
ATOM 2493 O O . SER A 1 303 ? 1.021 -19.219 -18.375 1 79.94 303 SER A O 1
ATOM 2495 N N . PRO A 1 304 ? 1.839 -20.188 -16.562 1 73.62 304 PRO A N 1
ATOM 2496 C CA . PRO A 1 304 ? 2.664 -21.078 -17.375 1 73.62 304 PRO A CA 1
ATOM 2497 C C . PRO A 1 304 ? 1.847 -22.172 -18.047 1 73.62 304 PRO A C 1
ATOM 2499 O O . PRO A 1 304 ? 2.348 -22.859 -18.953 1 73.62 304 PRO A O 1
ATOM 2502 N N . ASN A 1 305 ? 0.585 -22.312 -17.625 1 76.69 305 ASN A N 1
ATOM 2503 C CA . ASN A 1 305 ? -0.251 -23.406 -18.125 1 76.69 305 ASN A CA 1
ATOM 2504 C C . ASN A 1 305 ? -0.968 -23.016 -19.406 1 76.69 305 ASN A C 1
ATOM 2506 O O . ASN A 1 305 ? -1.75 -23.797 -19.953 1 76.69 305 ASN A O 1
ATOM 2510 N N . ILE A 1 306 ? -0.647 -21.891 -19.859 1 85.12 306 ILE A N 1
ATOM 2511 C CA . ILE A 1 306 ? -1.311 -21.469 -21.078 1 85.12 306 ILE A CA 1
ATOM 2512 C C . ILE A 1 306 ? -1 -22.469 -22.203 1 85.12 306 ILE A C 1
ATOM 2514 O O . ILE A 1 306 ? 0.144 -22.906 -22.344 1 85.12 306 ILE A O 1
ATOM 2518 N N . ALA A 1 307 ? -1.987 -22.938 -22.891 1 84.12 307 ALA A N 1
ATOM 2519 C CA . ALA A 1 307 ? -1.908 -23.844 -24.031 1 84.12 307 ALA A CA 1
ATOM 2520 C C . ALA A 1 307 ? -1.383 -25.219 -23.609 1 84.12 307 ALA A C 1
ATOM 2522 O O . ALA A 1 307 ? -0.892 -25.969 -24.453 1 84.12 307 ALA A O 1
ATOM 2523 N N . LYS A 1 308 ? -1.366 -25.516 -22.312 1 83.81 308 LYS A N 1
ATOM 2524 C CA . LYS A 1 308 ? -0.927 -26.812 -21.828 1 83.81 308 LYS A CA 1
ATOM 2525 C C . LYS A 1 308 ? -2.096 -27.609 -21.25 1 83.81 308 LYS A C 1
ATOM 2527 O O . LYS A 1 308 ? -2.012 -28.828 -21.094 1 83.81 308 LYS A O 1
ATOM 2532 N N . LYS A 1 309 ? -3.09 -26.906 -20.812 1 86.31 309 LYS A N 1
ATOM 2533 C CA . LYS A 1 309 ? -4.344 -27.5 -20.328 1 86.31 309 LYS A CA 1
ATOM 2534 C C . LYS A 1 309 ? -5.512 -27.094 -21.234 1 86.31 309 LYS A C 1
ATOM 2536 O O . LYS A 1 309 ? -5.371 -26.203 -22.078 1 86.31 309 LYS A O 1
ATOM 2541 N N . SER A 1 310 ? -6.613 -27.812 -21.047 1 91.75 310 SER A N 1
ATOM 2542 C CA . SER A 1 310 ? -7.801 -27.453 -21.812 1 91.75 310 SER A CA 1
ATOM 2543 C C . SER A 1 310 ? -8.25 -26.031 -21.5 1 91.75 310 SER A C 1
ATOM 2545 O O . SER A 1 310 ? -7.965 -25.516 -20.406 1 91.75 310 SER A O 1
ATOM 2547 N N . LEU A 1 311 ? -8.859 -25.406 -22.422 1 92.62 311 LEU A N 1
ATOM 2548 C CA . LEU A 1 311 ? -9.391 -24.062 -22.219 1 92.62 311 LEU A CA 1
ATOM 2549 C C . LEU A 1 311 ? -10.312 -24.016 -21.016 1 92.62 311 LEU A C 1
ATOM 2551 O O . LEU A 1 311 ? -10.25 -23.094 -20.203 1 92.62 311 LEU A O 1
ATOM 2555 N N . GLU A 1 312 ? -11.141 -25.031 -20.859 1 92.31 312 GLU A N 1
ATOM 2556 C CA . GLU A 1 312 ? -12.086 -25.094 -19.75 1 92.31 312 GLU A CA 1
ATOM 2557 C C . GLU A 1 312 ? -11.359 -25.156 -18.406 1 92.31 312 GLU A C 1
ATOM 2559 O O . GLU A 1 312 ? -11.789 -24.531 -17.438 1 92.31 312 GLU A O 1
ATOM 2564 N N . SER A 1 313 ? -10.336 -25.938 -18.422 1 92.44 313 SER A N 1
ATOM 2565 C CA . SER A 1 313 ? -9.539 -26.031 -17.203 1 92.44 313 SER A CA 1
ATOM 2566 C C . SER A 1 313 ? -8.906 -24.688 -16.859 1 92.44 313 SER A C 1
ATOM 2568 O O . SER A 1 313 ? -8.859 -24.297 -15.68 1 92.44 313 SER A O 1
ATOM 2570 N N . GLN A 1 314 ? -8.43 -23.953 -17.859 1 93.06 314 GLN A N 1
ATOM 2571 C CA . GLN A 1 314 ? -7.848 -22.625 -17.656 1 93.06 314 GLN A CA 1
ATOM 2572 C C . GLN A 1 314 ? -8.898 -21.641 -17.141 1 93.06 314 GLN A C 1
ATOM 2574 O O . GLN A 1 314 ? -8.609 -20.828 -16.266 1 93.06 314 GLN A O 1
ATOM 2579 N N . PHE A 1 315 ? -10.086 -21.734 -17.688 1 94.75 315 PHE A N 1
ATOM 2580 C CA . PHE A 1 315 ? -11.18 -20.891 -17.234 1 94.75 315 PHE A CA 1
ATOM 2581 C C . PHE A 1 315 ? -11.516 -21.172 -15.781 1 94.75 315 PHE A C 1
ATOM 2583 O O . PHE A 1 315 ? -11.75 -20.25 -15 1 94.75 315 PHE A O 1
ATOM 2590 N N . THR A 1 316 ? -11.523 -22.391 -15.398 1 93.38 316 THR A N 1
ATOM 2591 C CA . THR A 1 316 ? -11.844 -22.797 -14.031 1 93.38 316 THR A CA 1
ATOM 2592 C C . THR A 1 316 ? -10.82 -22.234 -13.047 1 93.38 316 THR A C 1
ATOM 2594 O O . THR A 1 316 ? -11.188 -21.703 -11.992 1 93.38 316 THR A O 1
ATOM 2597 N N . ASP A 1 317 ? -9.57 -22.328 -13.438 1 91.38 317 ASP A N 1
ATOM 2598 C CA . ASP A 1 317 ? -8.523 -21.766 -12.586 1 91.38 317 ASP A CA 1
ATOM 2599 C C . ASP A 1 317 ? -8.719 -20.266 -12.383 1 91.38 317 ASP A C 1
ATOM 2601 O O . ASP A 1 317 ? -8.57 -19.766 -11.266 1 91.38 317 ASP A O 1
ATOM 2605 N N . SER A 1 318 ? -9.008 -19.594 -13.461 1 93.5 318 SER A N 1
ATOM 2606 C CA . SER A 1 318 ? -9.219 -18.156 -13.398 1 93.5 318 SER A CA 1
ATOM 2607 C C . SER A 1 318 ? -10.43 -17.812 -12.539 1 93.5 318 SER A C 1
ATOM 2609 O O . SER A 1 318 ? -10.414 -16.828 -11.797 1 93.5 318 SER A O 1
ATOM 2611 N N . ASP A 1 319 ? -11.461 -18.625 -12.633 1 95.44 319 ASP A N 1
ATOM 2612 C CA . ASP A 1 319 ? -12.664 -18.438 -11.828 1 95.44 319 ASP A CA 1
ATOM 2613 C C . ASP A 1 319 ? -12.352 -18.578 -10.344 1 95.44 319 ASP A C 1
ATOM 2615 O O . ASP A 1 319 ? -12.812 -17.781 -9.531 1 95.44 319 ASP A O 1
ATOM 2619 N N . TYR A 1 320 ? -11.523 -19.562 -10.016 1 94.69 320 TYR A N 1
ATOM 2620 C CA . TYR A 1 320 ? -11.172 -19.812 -8.625 1 94.69 320 TYR A CA 1
ATOM 2621 C C . TYR A 1 320 ? -10.258 -18.719 -8.086 1 94.69 320 TYR A C 1
ATOM 2623 O O . TYR A 1 320 ? -10.281 -18.422 -6.887 1 94.69 320 TYR A O 1
ATOM 2631 N N . LEU A 1 321 ? -9.555 -18.094 -9 1 94.06 321 LEU A N 1
ATOM 2632 C CA . LEU A 1 321 ? -8.656 -17.016 -8.609 1 94.06 321 LEU A CA 1
ATOM 2633 C C . LEU A 1 321 ? -9.398 -15.672 -8.594 1 94.06 321 LEU A C 1
ATOM 2635 O O . LEU A 1 321 ? -8.859 -14.672 -8.117 1 94.06 321 LEU A O 1
ATOM 2639 N N . GLY A 1 322 ? -10.594 -15.688 -9.086 1 95.75 322 GLY A N 1
ATOM 2640 C CA . GLY A 1 322 ? -11.414 -14.484 -9.109 1 95.75 322 GLY A CA 1
ATOM 2641 C C . GLY A 1 322 ? -10.891 -13.43 -10.062 1 95.75 322 GLY A C 1
ATOM 2642 O O . GLY A 1 322 ? -10.969 -12.234 -9.773 1 95.75 322 GLY A O 1
ATOM 2643 N N . ILE A 1 323 ? -10.312 -13.836 -11.18 1 95.88 323 ILE A N 1
ATOM 2644 C CA . ILE A 1 323 ? -9.773 -12.898 -12.156 1 95.88 323 ILE A CA 1
ATOM 2645 C C . ILE A 1 323 ? -10.906 -12.367 -13.039 1 95.88 323 ILE A C 1
ATOM 2647 O O . ILE A 1 323 ? -11.555 -13.141 -13.758 1 95.88 323 ILE A O 1
ATOM 2651 N N . PRO A 1 324 ? -11.102 -11.109 -13.094 1 96 324 PRO A N 1
ATOM 2652 C CA . PRO A 1 324 ? -12.266 -10.539 -13.773 1 96 324 PRO A CA 1
ATOM 2653 C C . PRO A 1 324 ? -12.211 -10.719 -15.289 1 96 324 PRO A C 1
ATOM 2655 O O . PRO A 1 324 ? -13.25 -10.906 -15.93 1 96 324 PRO A O 1
ATOM 2658 N N . TYR A 1 325 ? -10.938 -10.695 -15.867 1 96.88 325 TYR A N 1
ATOM 2659 C CA . TYR A 1 325 ? -10.844 -10.734 -17.328 1 96.88 325 TYR A CA 1
ATOM 2660 C C . TYR A 1 325 ? -9.844 -11.797 -17.781 1 96.88 325 TYR A C 1
ATOM 2662 O O . TYR A 1 325 ? -8.797 -11.977 -17.156 1 96.88 325 TYR A O 1
ATOM 2670 N N . ILE A 1 326 ? -10.18 -12.461 -18.859 1 97.12 326 ILE A N 1
ATOM 2671 C CA . ILE A 1 326 ? -9.297 -13.43 -19.484 1 97.12 326 ILE A CA 1
ATOM 2672 C C . ILE A 1 326 ? -9.117 -13.086 -20.969 1 97.12 326 ILE A C 1
ATOM 2674 O O . ILE A 1 326 ? -10.102 -12.992 -21.703 1 97.12 326 ILE A O 1
ATOM 2678 N N . ALA A 1 327 ? -7.93 -12.797 -21.344 1 97.94 327 ALA A N 1
ATOM 2679 C CA . ALA A 1 327 ? -7.629 -12.656 -22.766 1 97.94 327 ALA A CA 1
ATOM 2680 C C . ALA A 1 327 ? -7.469 -14.023 -23.422 1 97.94 327 ALA A C 1
ATOM 2682 O O . ALA A 1 327 ? -6.496 -14.734 -23.172 1 97.94 327 ALA A O 1
ATOM 2683 N N . VAL A 1 328 ? -8.352 -14.367 -24.25 1 97.62 328 VAL A N 1
ATOM 2684 C CA . VAL A 1 328 ? -8.344 -15.672 -24.891 1 97.62 328 VAL A CA 1
ATOM 2685 C C . VAL A 1 328 ? -7.656 -15.562 -26.25 1 97.62 328 VAL A C 1
ATOM 2687 O O . VAL A 1 328 ? -8.125 -14.852 -27.141 1 97.62 328 VAL A O 1
ATOM 2690 N N . LEU A 1 329 ? -6.559 -16.25 -26.344 1 97.31 329 LEU A N 1
ATOM 2691 C CA . LEU A 1 329 ? -5.777 -16.297 -27.578 1 97.31 329 LEU A CA 1
ATOM 2692 C C . LEU A 1 329 ? -6.051 -17.578 -28.344 1 97.31 329 LEU A C 1
ATOM 2694 O O . LEU A 1 329 ? -6.312 -18.625 -27.734 1 97.31 329 LEU A O 1
ATOM 2698 N N . ASN A 1 330 ? -6.012 -17.516 -29.625 1 94.81 330 ASN A N 1
ATOM 2699 C CA . ASN A 1 330 ? -6.156 -18.688 -30.484 1 94.81 330 ASN A CA 1
ATOM 2700 C C . ASN A 1 330 ? -5.344 -18.547 -31.781 1 94.81 330 ASN A C 1
ATOM 2702 O O . ASN A 1 330 ? -4.539 -17.625 -31.906 1 94.81 330 ASN A O 1
ATOM 2706 N N . GLU A 1 331 ? -5.562 -19.5 -32.625 1 93.06 331 GLU A N 1
ATOM 2707 C CA . GLU A 1 331 ? -4.809 -19.5 -33.875 1 93.06 331 GLU A CA 1
ATOM 2708 C C . GLU A 1 331 ? -5.102 -18.25 -34.688 1 93.06 331 GLU A C 1
ATOM 2710 O O . GLU A 1 331 ? -4.203 -17.688 -35.312 1 93.06 331 GLU A O 1
ATOM 2715 N N . SER A 1 332 ? -6.258 -17.859 -34.719 1 93.44 332 SER A N 1
ATOM 2716 C CA . SER A 1 332 ? -6.656 -16.672 -35.469 1 93.44 332 SER A CA 1
ATOM 2717 C C . SER A 1 332 ? -5.992 -15.422 -34.906 1 93.44 332 SER A C 1
ATOM 2719 O O . SER A 1 332 ? -5.734 -14.469 -35.656 1 93.44 332 SER A O 1
ATOM 2721 N N . THR A 1 333 ? -5.699 -15.359 -33.594 1 96 333 THR A N 1
ATOM 2722 C CA . THR A 1 333 ? -5.004 -14.227 -32.969 1 96 333 THR A CA 1
ATOM 2723 C C . THR A 1 333 ? -3.637 -14.023 -33.625 1 96 333 THR A C 1
ATOM 2725 O O . THR A 1 333 ? -3.211 -12.891 -33.844 1 96 333 THR A O 1
ATOM 2728 N N . LEU A 1 334 ? -2.988 -15.109 -33.938 1 94.38 334 LEU A N 1
ATOM 2729 C CA . LEU A 1 334 ? -1.66 -15.047 -34.562 1 94.38 334 LEU A CA 1
ATOM 2730 C C . LEU A 1 334 ? -1.736 -14.531 -36 1 94.38 334 LEU A C 1
ATOM 2732 O O . LEU A 1 334 ? -0.774 -13.945 -36.5 1 94.38 334 LEU A O 1
ATOM 2736 N N . GLU A 1 335 ? -2.867 -14.695 -36.625 1 94.44 335 GLU A N 1
ATOM 2737 C CA . GLU A 1 335 ? -3.033 -14.352 -38.031 1 94.44 335 GLU A CA 1
ATOM 2738 C C . GLU A 1 335 ? -3.531 -12.914 -38.188 1 94.44 335 GLU A C 1
ATOM 2740 O O . GLU A 1 335 ? -2.99 -12.148 -39 1 94.44 335 GLU A O 1
ATOM 2745 N N . ASP A 1 336 ? -4.547 -12.555 -37.406 1 95.94 336 ASP A N 1
ATOM 2746 C CA . ASP A 1 336 ? -5.188 -11.266 -37.656 1 95.94 336 ASP A CA 1
ATOM 2747 C C . ASP A 1 336 ? -5.051 -10.344 -36.438 1 95.94 336 ASP A C 1
ATOM 2749 O O . ASP A 1 336 ? -5.504 -9.195 -36.469 1 95.94 336 ASP A O 1
ATOM 2753 N N . GLY A 1 337 ? -4.543 -10.836 -35.344 1 96.38 337 GLY A N 1
ATOM 2754 C CA . GLY A 1 337 ? -4.281 -10.016 -34.188 1 96.38 337 GLY A CA 1
ATOM 2755 C C . GLY A 1 337 ? -5.5 -9.828 -33.312 1 96.38 337 GLY A C 1
ATOM 2756 O O . GLY A 1 337 ? -5.512 -8.969 -32.438 1 96.38 337 GLY A O 1
ATOM 2757 N N . ILE A 1 338 ? -6.516 -10.641 -33.562 1 97.25 338 ILE A N 1
ATOM 2758 C CA . ILE A 1 338 ? -7.75 -10.469 -32.812 1 97.25 338 ILE A CA 1
ATOM 2759 C C . ILE A 1 338 ? -7.809 -11.492 -31.672 1 97.25 338 ILE A C 1
ATOM 2761 O O . ILE A 1 338 ? -7.582 -12.68 -31.891 1 97.25 338 ILE A O 1
ATOM 2765 N N . LEU A 1 339 ? -8.055 -11.008 -30.469 1 97.75 339 LEU A N 1
ATOM 2766 C CA . LEU A 1 339 ? -8.234 -11.898 -29.328 1 97.75 339 LEU A CA 1
ATOM 2767 C C . LEU A 1 339 ? -9.609 -11.703 -28.688 1 97.75 339 LEU A C 1
ATOM 2769 O O . LEU A 1 339 ? -10.32 -10.75 -29.016 1 97.75 339 LEU A O 1
ATOM 2773 N N . GLY A 1 340 ? -10.062 -12.633 -27.891 1 97.69 340 GLY A N 1
ATOM 2774 C CA . GLY A 1 340 ? -11.289 -12.516 -27.109 1 97.69 340 GLY A CA 1
ATOM 2775 C C . GLY A 1 340 ? -11.047 -12.125 -25.672 1 97.69 340 GLY A C 1
ATOM 2776 O O . GLY A 1 340 ? -10.211 -12.719 -24.984 1 97.69 340 GLY A O 1
ATOM 2777 N N . LEU A 1 341 ? -11.695 -11.078 -25.281 1 97.62 341 LEU A N 1
ATOM 2778 C CA . LEU A 1 341 ? -11.664 -10.695 -23.875 1 97.62 341 LEU A CA 1
ATOM 2779 C C . LEU A 1 341 ? -12.898 -11.203 -23.141 1 97.62 341 LEU A C 1
ATOM 2781 O O . LEU A 1 341 ? -13.992 -10.664 -23.328 1 97.62 341 LEU A O 1
ATOM 2785 N N . ARG A 1 342 ? -12.695 -12.188 -22.312 1 96.75 342 ARG A N 1
ATOM 2786 C CA . ARG A 1 342 ? -13.773 -12.859 -21.594 1 96.75 342 ARG A CA 1
ATOM 2787 C C . ARG A 1 342 ? -13.953 -12.273 -20.203 1 96.75 342 ARG A C 1
ATOM 2789 O O . ARG A 1 342 ? -12.977 -11.992 -19.516 1 96.75 342 ARG A O 1
ATOM 2796 N N . SER A 1 343 ? -15.195 -12.07 -19.828 1 94.56 343 SER A N 1
ATOM 2797 C CA . SER A 1 343 ? -15.516 -11.547 -18.5 1 94.56 343 SER A CA 1
ATOM 2798 C C . SER A 1 343 ? -15.992 -12.664 -17.578 1 94.56 343 SER A C 1
ATOM 2800 O O . SER A 1 343 ? -16.734 -13.555 -17.984 1 94.56 343 SER A O 1
ATOM 2802 N N . ILE A 1 344 ? -15.578 -12.633 -16.359 1 92.88 344 ILE A N 1
ATOM 2803 C CA . ILE A 1 344 ? -15.961 -13.633 -15.359 1 92.88 344 ILE A CA 1
ATOM 2804 C C . ILE A 1 344 ? -17.469 -13.547 -15.102 1 92.88 344 ILE A C 1
ATOM 2806 O O . ILE A 1 344 ? -18.094 -14.547 -14.773 1 92.88 344 ILE A O 1
ATOM 2810 N N . GLU A 1 345 ? -18.062 -12.406 -15.281 1 87.81 345 GLU A N 1
ATOM 2811 C CA . GLU A 1 345 ? -19.469 -12.18 -14.969 1 87.81 345 GLU A CA 1
ATOM 2812 C C . GLU A 1 345 ? -20.375 -12.805 -16.016 1 87.81 345 GLU A C 1
ATOM 2814 O O . GLU A 1 345 ? -21.312 -13.539 -15.688 1 87.81 345 GLU A O 1
ATOM 2819 N N . THR A 1 346 ? -20.062 -12.516 -17.266 1 86.81 346 THR A N 1
ATOM 2820 C CA . THR A 1 346 ? -21 -12.898 -18.328 1 86.81 346 THR A CA 1
ATOM 2821 C C . THR A 1 346 ? -20.484 -14.109 -19.094 1 86.81 346 THR A C 1
ATOM 2823 O O . THR A 1 346 ? -21.234 -14.773 -19.797 1 86.81 346 THR A O 1
ATOM 2826 N N . THR A 1 347 ? -19.188 -14.414 -19.016 1 88.62 347 THR A N 1
ATOM 2827 C CA . THR A 1 347 ? -18.5 -15.445 -19.781 1 88.62 347 THR A CA 1
ATOM 2828 C C . THR A 1 347 ? -18.484 -15.094 -21.266 1 88.62 347 THR A C 1
ATOM 2830 O O . THR A 1 347 ? -18.078 -15.914 -22.094 1 88.62 347 THR A O 1
ATOM 2833 N N . LEU A 1 348 ? -18.922 -13.938 -21.547 1 90.94 348 LEU A N 1
ATOM 2834 C CA . LEU A 1 348 ? -18.906 -13.469 -22.938 1 90.94 348 LEU A CA 1
ATOM 2835 C C . LEU A 1 348 ? -17.516 -12.953 -23.312 1 90.94 348 LEU A C 1
ATOM 2837 O O . LEU A 1 348 ? -16.766 -12.484 -22.453 1 90.94 348 LEU A O 1
ATOM 2841 N N . GLU A 1 349 ? -17.234 -13.125 -24.609 1 94.44 349 GLU A N 1
ATOM 2842 C CA . GLU A 1 349 ? -15.953 -12.68 -25.125 1 94.44 349 GLU A CA 1
ATOM 2843 C C . GLU A 1 349 ? -16.125 -11.492 -26.062 1 94.44 349 GLU A C 1
ATOM 2845 O O . GLU A 1 349 ? -16.859 -11.562 -27.047 1 94.44 349 GLU A O 1
ATOM 2850 N N . GLU A 1 350 ? -15.477 -10.383 -25.781 1 95.94 350 GLU A N 1
ATOM 2851 C CA . GLU A 1 350 ? -15.391 -9.234 -26.672 1 95.94 350 GLU A CA 1
ATOM 2852 C C . GLU A 1 350 ? -14.141 -9.305 -27.531 1 95.94 350 GLU A C 1
ATOM 2854 O O . GLU A 1 350 ? -13.047 -9.578 -27.031 1 95.94 350 GLU A O 1
ATOM 2859 N N . LYS A 1 351 ? -14.328 -9.094 -28.859 1 96.69 351 LYS A N 1
ATOM 2860 C CA . LYS A 1 351 ? -13.188 -9.141 -29.766 1 96.69 351 LYS A CA 1
ATOM 2861 C C . LYS A 1 351 ? -12.406 -7.832 -29.75 1 96.69 351 LYS A C 1
ATOM 2863 O O . LYS A 1 351 ? -12.977 -6.758 -29.922 1 96.69 351 LYS A O 1
ATOM 2868 N N . ILE A 1 352 ? -11.125 -7.953 -29.469 1 96.62 352 ILE A N 1
ATOM 2869 C CA . ILE A 1 352 ? -10.242 -6.797 -29.375 1 96.62 352 ILE A CA 1
ATOM 2870 C C . ILE A 1 352 ? -8.93 -7.086 -30.094 1 96.62 352 ILE A C 1
ATOM 2872 O O . ILE A 1 352 ? -8.43 -8.211 -30.062 1 96.62 352 ILE A O 1
ATOM 2876 N N . HIS A 1 353 ? -8.43 -6.078 -30.781 1 97.5 353 HIS A N 1
ATOM 2877 C CA . HIS A 1 353 ? -7.105 -6.219 -31.375 1 97.5 353 HIS A CA 1
ATOM 2878 C C . HIS A 1 353 ? -6.016 -6.188 -30.312 1 97.5 353 HIS A C 1
ATOM 2880 O O . HIS A 1 353 ? -6.102 -5.418 -29.344 1 97.5 353 HIS A O 1
ATOM 2886 N N . VAL A 1 354 ? -4.938 -6.949 -30.516 1 97.19 354 VAL A N 1
ATOM 2887 C CA . VAL A 1 354 ? -3.846 -7.086 -29.547 1 97.19 354 VAL A CA 1
ATOM 2888 C C . VAL A 1 354 ? -3.236 -5.719 -29.266 1 97.19 354 VAL A C 1
ATOM 2890 O O . VAL A 1 354 ? -2.82 -5.441 -28.141 1 97.19 354 VAL A O 1
ATOM 2893 N N . ALA A 1 355 ? -3.289 -4.828 -30.125 1 96.06 355 ALA A N 1
ATOM 2894 C CA . ALA A 1 355 ? -2.686 -3.504 -30 1 96.06 355 ALA A CA 1
ATOM 2895 C C . ALA A 1 355 ? -3.486 -2.629 -29.031 1 96.06 355 ALA A C 1
ATOM 2897 O O . ALA A 1 355 ? -2.959 -1.665 -28.484 1 96.06 355 ALA A O 1
ATOM 2898 N N . LYS A 1 356 ? -4.711 -2.939 -28.844 1 96.81 356 LYS A N 1
ATOM 2899 C CA . LYS A 1 356 ? -5.598 -2.107 -28.047 1 96.81 356 LYS A CA 1
ATOM 2900 C C . LYS A 1 356 ? -5.832 -2.729 -26.672 1 96.81 356 LYS A C 1
ATOM 2902 O O . LYS A 1 356 ? -6.504 -2.137 -25.812 1 96.81 356 LYS A O 1
ATOM 2907 N N . LEU A 1 357 ? -5.301 -3.869 -26.422 1 97.19 357 LEU A N 1
ATOM 2908 C CA . LEU A 1 357 ? -5.609 -4.621 -25.203 1 97.19 357 LEU A CA 1
ATOM 2909 C C . LEU A 1 357 ? -5.234 -3.822 -23.969 1 97.19 357 LEU A C 1
ATOM 2911 O O . LEU A 1 357 ? -6.062 -3.639 -23.062 1 97.19 357 LEU A O 1
ATOM 2915 N N . THR A 1 358 ? -3.99 -3.303 -23.922 1 95.12 358 THR A N 1
ATOM 2916 C CA . THR A 1 358 ? -3.486 -2.625 -22.734 1 95.12 358 THR A CA 1
ATOM 2917 C C . THR A 1 358 ? -4.332 -1.396 -22.422 1 95.12 358 THR A C 1
ATOM 2919 O O . THR A 1 358 ? -4.805 -1.239 -21.281 1 95.12 358 THR A O 1
ATOM 2922 N N . SER A 1 359 ? -4.57 -0.551 -23.422 1 94.12 359 SER A N 1
ATOM 2923 C CA . SER A 1 359 ? -5.348 0.665 -23.203 1 94.12 359 SER A CA 1
ATOM 2924 C C . SER A 1 359 ? -6.781 0.34 -22.797 1 94.12 359 SER A C 1
ATOM 2926 O O . SER A 1 359 ? -7.359 1.017 -21.953 1 94.12 359 SER A O 1
ATOM 2928 N N . TYR A 1 360 ? -7.305 -0.658 -23.422 1 95.25 360 TYR A N 1
ATOM 2929 C CA . TYR A 1 360 ? -8.68 -1.035 -23.141 1 95.25 360 TYR A CA 1
ATOM 2930 C C . TYR A 1 360 ? -8.82 -1.57 -21.719 1 95.25 360 TYR A C 1
ATOM 2932 O O . TYR A 1 360 ? -9.742 -1.193 -20.984 1 95.25 360 TYR A O 1
ATOM 2940 N N . VAL A 1 361 ? -7.93 -2.416 -21.297 1 94.81 361 VAL A N 1
ATOM 2941 C CA . VAL A 1 361 ? -7.977 -3 -19.969 1 94.81 361 VAL A CA 1
ATOM 2942 C C . VAL A 1 361 ? -7.758 -1.909 -18.922 1 94.81 361 VAL A C 1
ATOM 2944 O O . VAL A 1 361 ? -8.406 -1.909 -17.859 1 94.81 361 VAL A O 1
ATOM 2947 N N . GLU A 1 362 ? -6.871 -0.956 -19.188 1 90.12 362 GLU A N 1
ATOM 2948 C CA . GLU A 1 362 ? -6.664 0.179 -18.297 1 90.12 362 GLU A CA 1
ATOM 2949 C C . GLU A 1 362 ? -7.965 0.941 -18.062 1 90.12 362 GLU A C 1
ATOM 2951 O O . GLU A 1 362 ? -8.266 1.333 -16.922 1 90.12 362 GLU A O 1
ATOM 2956 N N . LEU A 1 363 ? -8.664 1.082 -19.109 1 89.31 363 LEU A N 1
ATOM 2957 C CA . LEU A 1 363 ? -9.93 1.801 -19.031 1 89.31 363 LEU A CA 1
ATOM 2958 C C . LEU A 1 363 ? -10.953 1.014 -18.203 1 89.31 363 LEU A C 1
ATOM 2960 O O . LEU A 1 363 ? -11.695 1.593 -17.406 1 89.31 363 LEU A O 1
ATOM 2964 N N . LEU A 1 364 ? -10.969 -0.273 -18.375 1 90.12 364 LEU A N 1
ATOM 2965 C CA . LEU A 1 364 ? -11.898 -1.132 -17.656 1 90.12 364 LEU A CA 1
ATOM 2966 C C . LEU A 1 364 ? -11.641 -1.073 -16.156 1 90.12 364 LEU A C 1
ATOM 2968 O O . LEU A 1 364 ? -12.578 -1.07 -15.359 1 90.12 364 LEU A O 1
ATOM 2972 N N . ILE A 1 365 ? -10.383 -0.971 -15.82 1 86.94 365 ILE A N 1
ATOM 2973 C CA . ILE A 1 365 ? -10.008 -1.025 -14.414 1 86.94 365 ILE A CA 1
ATOM 2974 C C . ILE A 1 365 ? -10.203 0.348 -13.773 1 86.94 365 ILE A C 1
ATOM 2976 O O . ILE A 1 365 ? -10.523 0.447 -12.586 1 86.94 365 ILE A O 1
ATOM 2980 N N . LYS A 1 366 ? -9.961 1.472 -14.531 1 78.38 366 LYS A N 1
ATOM 2981 C CA . LYS A 1 366 ? -10.117 2.832 -14.023 1 78.38 366 LYS A CA 1
ATOM 2982 C C . LYS A 1 366 ? -11.586 3.166 -13.797 1 78.38 366 LYS A C 1
ATOM 2984 O O . LYS A 1 366 ? -11.93 3.844 -12.828 1 78.38 366 LYS A O 1
ATOM 2989 N N . ASN A 1 367 ? -12.422 2.719 -14.727 1 68.62 367 ASN A N 1
ATOM 2990 C CA . ASN A 1 367 ? -13.82 3.123 -14.742 1 68.62 367 ASN A CA 1
ATOM 2991 C C . ASN A 1 367 ? -14.641 2.318 -13.742 1 68.62 367 ASN A C 1
ATOM 2993 O O . ASN A 1 367 ? -14.641 1.087 -13.773 1 68.62 367 ASN A O 1
ATOM 2997 N N . TYR A 1 368 ? -14.727 2.934 -12.453 1 57.94 368 TYR A N 1
ATOM 2998 C CA . TYR A 1 368 ? -15.711 2.299 -11.586 1 57.94 368 TYR A CA 1
ATOM 2999 C C . TYR A 1 368 ? -16.562 3.344 -10.883 1 57.94 368 TYR A C 1
ATOM 3001 O O . TYR A 1 368 ? -16.156 4.492 -10.719 1 57.94 368 TYR A O 1
ATOM 3009 N N . MET B 1 1 ? 27.953 20.484 12.078 1 62.44 1 MET B N 1
ATOM 3010 C CA . MET B 1 1 ? 26.875 19.625 12.547 1 62.44 1 MET B CA 1
ATOM 3011 C C . MET B 1 1 ? 26.641 18.469 11.57 1 62.44 1 MET B C 1
ATOM 3013 O O . MET B 1 1 ? 26.75 18.656 10.359 1 62.44 1 MET B O 1
ATOM 3017 N N . SER B 1 2 ? 26.625 17.266 12.07 1 83.38 2 SER B N 1
ATOM 3018 C CA . SER B 1 2 ? 26.406 16.094 11.234 1 83.38 2 SER B CA 1
ATOM 3019 C C . SER B 1 2 ? 25.094 16.172 10.484 1 83.38 2 SER B C 1
ATOM 3021 O O . SER B 1 2 ? 24.188 16.906 10.883 1 83.38 2 SER B O 1
ATOM 3023 N N . LEU B 1 3 ? 25.078 15.773 9.266 1 87.94 3 LEU B N 1
ATOM 3024 C CA . LEU B 1 3 ? 23.891 15.758 8.43 1 87.94 3 LEU B CA 1
ATOM 3025 C C . LEU B 1 3 ? 22.672 15.281 9.219 1 87.94 3 LEU B C 1
ATOM 3027 O O . LEU B 1 3 ? 21.594 15.852 9.109 1 87.94 3 LEU B O 1
ATOM 3031 N N . LEU B 1 4 ? 22.812 14.328 10.039 1 87.19 4 LEU B N 1
ATOM 3032 C CA . LEU B 1 4 ? 21.719 13.773 10.82 1 87.19 4 LEU B CA 1
ATOM 3033 C C . LEU B 1 4 ? 21.203 14.789 11.844 1 87.19 4 LEU B C 1
ATOM 3035 O O . LEU B 1 4 ? 20 14.867 12.102 1 87.19 4 LEU B O 1
ATOM 3039 N N . ASN B 1 5 ? 22.109 15.484 12.383 1 87.69 5 ASN B N 1
ATOM 3040 C CA . ASN B 1 5 ? 21.719 16.5 13.352 1 87.69 5 ASN B CA 1
ATOM 3041 C C . ASN B 1 5 ? 20.906 17.625 12.695 1 87.69 5 ASN B C 1
ATOM 3043 O O . ASN B 1 5 ? 20.109 18.281 13.352 1 87.69 5 ASN B O 1
ATOM 3047 N N . ARG B 1 6 ? 21.188 17.75 11.469 1 90 6 ARG B N 1
ATOM 3048 C CA . ARG B 1 6 ? 20.453 18.781 10.734 1 90 6 ARG B CA 1
ATOM 3049 C C . ARG B 1 6 ? 19.078 18.281 10.297 1 90 6 ARG B C 1
ATOM 3051 O O . ARG B 1 6 ? 18.109 19.031 10.328 1 90 6 ARG B O 1
ATOM 3058 N N . ILE B 1 7 ? 19.016 17.047 9.984 1 92.25 7 ILE B N 1
ATOM 3059 C CA . ILE B 1 7 ? 17.812 16.516 9.359 1 92.25 7 ILE B CA 1
ATOM 3060 C C . ILE B 1 7 ? 16.812 16.109 10.43 1 92.25 7 ILE B C 1
ATOM 3062 O O . ILE B 1 7 ? 15.602 16.219 10.242 1 92.25 7 ILE B O 1
ATOM 3066 N N . LEU B 1 8 ? 17.25 15.609 11.555 1 91.62 8 LEU B N 1
ATOM 3067 C CA . LEU B 1 8 ? 16.375 14.992 12.547 1 91.62 8 LEU B CA 1
ATOM 3068 C C . LEU B 1 8 ? 15.383 16.016 13.117 1 91.62 8 LEU B C 1
ATOM 3070 O O . LEU B 1 8 ? 14.195 15.727 13.242 1 91.62 8 LEU B O 1
ATOM 3074 N N . PRO B 1 9 ? 15.898 17.203 13.422 1 91.06 9 PRO B N 1
ATOM 3075 C CA . PRO B 1 9 ? 14.93 18.188 13.906 1 91.06 9 PRO B CA 1
ATOM 3076 C C . PRO B 1 9 ? 13.859 18.531 12.875 1 91.06 9 PRO B C 1
ATOM 3078 O O . PRO B 1 9 ? 12.688 18.703 13.234 1 91.06 9 PRO B O 1
ATOM 3081 N N . MET B 1 10 ? 14.234 18.609 11.656 1 91.94 10 MET B N 1
ATOM 3082 C CA . MET B 1 10 ? 13.273 18.875 10.586 1 91.94 10 MET B CA 1
ATOM 3083 C C . MET B 1 10 ? 12.281 17.719 10.445 1 91.94 10 MET B C 1
ATOM 3085 O O . MET B 1 10 ? 11.094 17.953 10.242 1 91.94 10 MET B O 1
ATOM 3089 N N . CYS B 1 11 ? 12.812 16.531 10.555 1 93.81 11 CYS B N 1
ATOM 3090 C CA . CYS B 1 11 ? 11.969 15.352 10.453 1 93.81 11 CYS B CA 1
ATOM 3091 C C . CYS B 1 11 ? 10.93 15.328 11.57 1 93.81 11 CYS B C 1
ATOM 3093 O O . CYS B 1 11 ? 9.766 14.992 11.336 1 93.81 11 CYS B O 1
ATOM 3095 N N . LYS B 1 12 ? 11.359 15.688 12.719 1 90.44 12 LYS B N 1
ATOM 3096 C CA . LYS B 1 12 ? 10.422 15.734 13.836 1 90.44 12 LYS B CA 1
ATOM 3097 C C . LYS B 1 12 ? 9.383 16.828 13.633 1 90.44 12 LYS B C 1
ATOM 3099 O O . LYS B 1 12 ? 8.188 16.594 13.805 1 90.44 12 LYS B O 1
ATOM 3104 N N . ALA B 1 13 ? 9.781 17.953 13.219 1 89.69 13 ALA B N 1
ATOM 3105 C CA . ALA B 1 13 ? 8.922 19.125 13.086 1 89.69 13 ALA B CA 1
ATOM 3106 C C . ALA B 1 13 ? 7.875 18.906 11.992 1 89.69 13 ALA B C 1
ATOM 3108 O O . ALA B 1 13 ? 6.73 19.359 12.125 1 89.69 13 ALA B O 1
ATOM 3109 N N . TYR B 1 14 ? 8.242 18.234 10.961 1 91.56 14 TYR B N 1
ATOM 3110 C CA . TYR B 1 14 ? 7.336 18.094 9.828 1 91.56 14 TYR B CA 1
ATOM 3111 C C . TYR B 1 14 ? 6.809 16.672 9.711 1 91.56 14 TYR B C 1
ATOM 3113 O O . TYR B 1 14 ? 6.402 16.234 8.633 1 91.56 14 TYR B O 1
ATOM 3121 N N . ALA B 1 15 ? 6.898 15.961 10.805 1 91.5 15 ALA B N 1
ATOM 3122 C CA . ALA B 1 15 ? 6.203 14.695 11.031 1 91.5 15 ALA B CA 1
ATOM 3123 C C . ALA B 1 15 ? 6.699 13.609 10.078 1 91.5 15 ALA B C 1
ATOM 3125 O O . ALA B 1 15 ? 5.906 12.828 9.555 1 91.5 15 ALA B O 1
ATOM 3126 N N . TYR B 1 16 ? 7.93 13.594 9.82 1 93.81 16 TYR B N 1
ATOM 3127 C CA . TYR B 1 16 ? 8.508 12.477 9.078 1 93.81 16 TYR B CA 1
ATOM 3128 C C . TYR B 1 16 ? 8.758 11.281 9.992 1 93.81 16 TYR B C 1
ATOM 3130 O O . TYR B 1 16 ? 8.086 10.25 9.883 1 93.81 16 TYR B O 1
ATOM 3138 N N . MET B 1 17 ? 9.75 11.523 10.922 1 91.88 17 MET B N 1
ATOM 3139 C CA . MET B 1 17 ? 10.086 10.406 11.797 1 91.88 17 MET B CA 1
ATOM 3140 C C . MET B 1 17 ? 10.883 10.883 13.008 1 91.88 17 MET B C 1
ATOM 3142 O O . MET B 1 17 ? 11.445 11.984 12.992 1 91.88 17 MET B O 1
ATOM 3146 N N . GLU B 1 18 ? 10.859 10.078 14.055 1 90.81 18 GLU B N 1
ATOM 3147 C CA . GLU B 1 18 ? 11.641 10.266 15.266 1 90.81 18 GLU B CA 1
ATOM 3148 C C . GLU B 1 18 ? 12.188 8.938 15.781 1 90.81 18 GLU B C 1
ATOM 3150 O O . GLU B 1 18 ? 11.438 7.973 15.961 1 90.81 18 GLU B O 1
ATOM 3155 N N . PRO B 1 19 ? 13.484 8.906 15.977 1 90.88 19 PRO B N 1
ATOM 3156 C CA . PRO B 1 19 ? 14.031 7.672 16.547 1 90.88 19 PRO B CA 1
ATOM 3157 C C . PRO B 1 19 ? 13.688 7.488 18.016 1 90.88 19 PRO B C 1
ATOM 3159 O O . PRO B 1 19 ? 13.805 8.43 18.797 1 90.88 19 PRO B O 1
ATOM 3162 N N . ILE B 1 20 ? 13.219 6.363 18.375 1 88.38 20 ILE B N 1
ATOM 3163 C CA . ILE B 1 20 ? 12.93 6.012 19.75 1 88.38 20 ILE B CA 1
ATOM 3164 C C . ILE B 1 20 ? 14.078 5.172 20.312 1 88.38 20 ILE B C 1
ATOM 3166 O O . ILE B 1 20 ? 14.352 4.078 19.828 1 88.38 20 ILE B O 1
ATOM 3170 N N . ILE B 1 21 ? 14.641 5.684 21.328 1 87.88 21 ILE B N 1
ATOM 317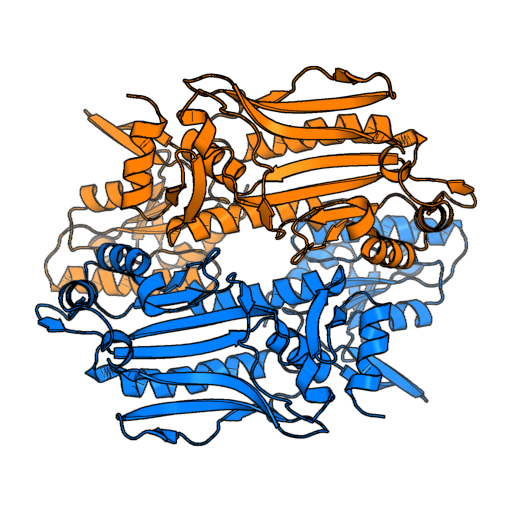1 C CA . ILE B 1 21 ? 15.828 5.062 21.906 1 87.88 21 ILE B CA 1
ATOM 3172 C C . ILE B 1 21 ? 15.477 4.352 23.203 1 87.88 21 ILE B C 1
ATOM 3174 O O . ILE B 1 21 ? 14.867 4.949 24.094 1 87.88 21 ILE B O 1
ATOM 3178 N N . ILE B 1 22 ? 15.703 3.092 23.203 1 84.88 22 ILE B N 1
ATOM 3179 C CA . ILE B 1 22 ? 15.57 2.268 24.391 1 84.88 22 ILE B CA 1
ATOM 3180 C C . ILE B 1 22 ? 16.906 1.588 24.703 1 84.88 22 ILE B C 1
ATOM 3182 O O . ILE B 1 22 ? 17.469 0.902 23.844 1 84.88 22 ILE B O 1
ATOM 3186 N N . ASN B 1 23 ? 17.422 1.688 25.938 1 83.38 23 ASN B N 1
ATOM 3187 C CA . ASN B 1 23 ? 18.672 1.084 26.375 1 83.38 23 ASN B CA 1
ATOM 3188 C C . ASN B 1 23 ? 19.828 1.459 25.438 1 83.38 23 ASN B C 1
ATOM 3190 O O . ASN B 1 23 ? 20.578 0.589 24.984 1 83.38 23 ASN B O 1
ATOM 3194 N N . SER B 1 24 ? 19.922 2.779 24.953 1 81.31 24 SER B N 1
ATOM 3195 C CA . SER B 1 24 ? 21 3.377 24.188 1 81.31 24 SER B CA 1
ATOM 3196 C C . SER B 1 24 ? 21.031 2.848 22.766 1 81.31 24 SER B C 1
ATOM 3198 O O . SER B 1 24 ? 22.047 2.963 22.062 1 81.31 24 SER B O 1
ATOM 3200 N N . THR B 1 25 ? 20.047 2.158 22.391 1 83.88 25 THR B N 1
ATOM 3201 C CA . THR B 1 25 ? 19.891 1.709 21.016 1 83.88 25 THR B CA 1
ATOM 3202 C C . THR B 1 25 ? 18.562 2.217 20.422 1 83.88 25 THR B C 1
ATOM 3204 O O . THR B 1 25 ? 17.625 2.488 21.172 1 83.88 25 THR B O 1
ATOM 3207 N N . ILE B 1 26 ? 18.609 2.387 19.188 1 89.19 26 ILE B N 1
ATOM 3208 C CA . ILE B 1 26 ? 17.359 2.781 18.547 1 89.19 26 ILE B CA 1
ATOM 3209 C C . ILE B 1 26 ? 16.453 1.565 18.391 1 89.19 26 ILE B C 1
ATOM 3211 O O . ILE B 1 26 ? 16.766 0.632 17.656 1 89.19 26 ILE B O 1
ATOM 3215 N N . ASP B 1 27 ? 15.438 1.616 19.125 1 88.44 27 ASP B N 1
ATOM 3216 C CA . ASP B 1 27 ? 14.5 0.503 19.109 1 88.44 27 ASP B CA 1
ATOM 3217 C C . ASP B 1 27 ? 13.711 0.467 17.797 1 88.44 27 ASP B C 1
ATOM 3219 O O . ASP B 1 27 ? 13.594 -0.586 17.156 1 88.44 27 ASP B O 1
ATOM 3223 N N . HIS B 1 28 ? 13.117 1.539 17.422 1 88.75 28 HIS B N 1
ATOM 3224 C CA . HIS B 1 28 ? 12.375 1.665 16.172 1 88.75 28 HIS B CA 1
ATOM 3225 C C . HIS B 1 28 ? 12.273 3.123 15.742 1 88.75 28 HIS B C 1
ATOM 3227 O O . HIS B 1 28 ? 12.602 4.027 16.5 1 88.75 28 HIS B O 1
ATOM 3233 N N . LEU B 1 29 ? 11.953 3.354 14.539 1 89.75 29 LEU B N 1
ATOM 3234 C CA . LEU B 1 29 ? 11.641 4.684 14.023 1 89.75 29 LEU B CA 1
ATOM 3235 C C . LEU B 1 29 ? 10.141 4.953 14.078 1 89.75 29 LEU B C 1
ATOM 3237 O O . LEU B 1 29 ? 9.352 4.203 13.492 1 89.75 29 LEU B O 1
ATOM 3241 N N . LYS B 1 30 ? 9.805 5.926 14.812 1 88.19 30 LYS B N 1
ATOM 3242 C CA . LYS B 1 30 ? 8.406 6.34 14.875 1 88.19 30 LYS B CA 1
ATOM 3243 C C . LYS B 1 30 ? 8.078 7.34 13.766 1 88.19 30 LYS B C 1
ATOM 3245 O O . LYS B 1 30 ? 8.641 8.438 13.727 1 88.19 30 LYS B O 1
ATOM 3250 N N . TYR B 1 31 ? 7.121 6.977 12.922 1 89.94 31 TYR B N 1
ATOM 3251 C CA . TYR B 1 31 ? 6.789 7.82 11.781 1 89.94 31 TYR B CA 1
ATOM 3252 C C . TYR B 1 31 ? 5.562 8.672 12.07 1 89.94 31 TYR B C 1
ATOM 3254 O O . TYR B 1 31 ? 4.613 8.211 12.703 1 89.94 31 TYR B O 1
ATOM 3262 N N . GLY B 1 32 ? 5.68 9.922 11.648 1 89.06 32 GLY B N 1
ATOM 3263 C CA . GLY B 1 32 ? 4.496 10.766 11.609 1 89.06 32 GLY B CA 1
ATOM 3264 C C . GLY B 1 32 ? 3.709 10.625 10.32 1 89.06 32 GLY B C 1
ATOM 3265 O O . GLY B 1 32 ? 3.955 9.711 9.531 1 89.06 32 GLY B O 1
ATOM 3266 N N . ALA B 1 33 ? 2.773 11.508 10.102 1 88 33 ALA B N 1
ATOM 3267 C CA . ALA B 1 33 ? 1.887 11.422 8.945 1 88 33 ALA B CA 1
ATOM 3268 C C . ALA B 1 33 ? 2.676 11.516 7.641 1 88 33 ALA B C 1
ATOM 3270 O O . ALA B 1 33 ? 2.463 10.727 6.719 1 88 33 ALA B O 1
ATOM 3271 N N . THR B 1 34 ? 3.568 12.461 7.574 1 92.69 34 THR B N 1
ATOM 3272 C CA . THR B 1 34 ? 4.375 12.656 6.375 1 92.69 34 THR B CA 1
ATOM 3273 C C . THR B 1 34 ? 5.316 11.469 6.16 1 92.69 34 THR B C 1
ATOM 3275 O O . THR B 1 34 ? 5.477 10.992 5.035 1 92.69 34 THR B O 1
ATOM 3278 N N . GLY B 1 35 ? 5.859 11.039 7.234 1 93.38 35 GLY B N 1
ATOM 3279 C CA . GLY B 1 35 ? 6.746 9.891 7.156 1 93.38 35 GLY B CA 1
ATOM 3280 C C . GLY B 1 35 ? 6.047 8.617 6.707 1 93.38 35 GLY B C 1
ATOM 3281 O O . GLY B 1 35 ? 6.609 7.832 5.941 1 93.38 35 GLY B O 1
ATOM 3282 N N . GLU B 1 36 ? 4.867 8.422 7.188 1 89.69 36 GLU B N 1
ATOM 3283 C CA . GLU B 1 36 ? 4.086 7.262 6.781 1 89.69 36 GLU B CA 1
ATOM 3284 C C . GLU B 1 36 ? 3.814 7.277 5.277 1 89.69 36 GLU B C 1
ATOM 3286 O O . GLU B 1 36 ? 3.877 6.238 4.617 1 89.69 36 GLU B O 1
ATOM 3291 N N . LEU B 1 37 ? 3.521 8.438 4.801 1 90.69 37 LEU B N 1
ATOM 3292 C CA . LEU B 1 37 ? 3.27 8.57 3.369 1 90.69 37 LEU B CA 1
ATOM 3293 C C . LEU B 1 37 ? 4.535 8.297 2.566 1 90.69 37 LEU B C 1
ATOM 3295 O O . LEU B 1 37 ? 4.484 7.621 1.533 1 90.69 37 LEU B O 1
ATOM 3299 N N . LEU B 1 38 ? 5.617 8.805 3.037 1 95 38 LEU B N 1
ATOM 3300 C CA . LEU B 1 38 ? 6.891 8.555 2.369 1 95 38 LEU B CA 1
ATOM 3301 C C . LEU B 1 38 ? 7.203 7.066 2.336 1 95 38 LEU B C 1
ATOM 3303 O O . LEU B 1 38 ? 7.551 6.523 1.284 1 95 38 LEU B O 1
ATOM 3307 N N . CYS B 1 39 ? 7.059 6.43 3.469 1 93.25 39 CYS B N 1
ATOM 3308 C CA . CYS B 1 39 ? 7.32 5 3.561 1 93.25 39 CYS B CA 1
ATOM 3309 C C . CYS B 1 39 ? 6.398 4.215 2.631 1 93.25 39 CYS B C 1
ATOM 3311 O O . CYS B 1 39 ? 6.832 3.27 1.973 1 93.25 39 CYS B O 1
ATOM 3313 N N . GLN B 1 40 ? 5.195 4.621 2.637 1 89.62 40 GLN B N 1
ATOM 3314 C CA . GLN B 1 40 ? 4.23 3.965 1.758 1 89.62 40 GLN B CA 1
ATOM 3315 C C . GLN B 1 40 ? 4.652 4.086 0.296 1 89.62 40 GLN B C 1
ATOM 3317 O O . GLN B 1 40 ? 4.594 3.109 -0.455 1 89.62 40 GLN B O 1
ATOM 3322 N N . ASN B 1 41 ? 5.023 5.25 -0.098 1 93.38 41 ASN B N 1
ATOM 3323 C CA . ASN B 1 41 ? 5.434 5.469 -1.48 1 93.38 41 ASN B CA 1
ATOM 3324 C C . ASN B 1 41 ? 6.691 4.672 -1.826 1 93.38 41 ASN B C 1
ATOM 3326 O O . ASN B 1 41 ? 6.809 4.141 -2.932 1 93.38 41 ASN B O 1
ATOM 3330 N N . ILE B 1 42 ? 7.613 4.605 -0.903 1 96.38 42 ILE B N 1
ATOM 3331 C CA . ILE B 1 42 ? 8.828 3.822 -1.109 1 96.38 42 ILE B CA 1
ATOM 3332 C C . ILE B 1 42 ? 8.461 2.352 -1.301 1 96.38 42 ILE B C 1
ATOM 3334 O O . ILE B 1 42 ? 8.945 1.703 -2.232 1 96.38 42 ILE B O 1
ATOM 3338 N N . ARG B 1 43 ? 7.652 1.865 -0.445 1 93.12 43 ARG B N 1
ATOM 3339 C CA . ARG B 1 43 ? 7.23 0.47 -0.526 1 93.12 43 ARG B CA 1
ATOM 3340 C C . ARG B 1 43 ? 6.527 0.187 -1.849 1 93.12 43 ARG B C 1
ATOM 3342 O O . ARG B 1 43 ? 6.777 -0.839 -2.484 1 93.12 43 ARG B O 1
ATOM 3349 N N . ASN B 1 44 ? 5.656 1.099 -2.238 1 90.31 44 ASN B N 1
ATOM 3350 C CA . ASN B 1 44 ? 4.938 0.933 -3.498 1 90.31 44 ASN B CA 1
ATOM 3351 C C . ASN B 1 44 ? 5.895 0.856 -4.684 1 90.31 44 ASN B C 1
ATOM 3353 O O . ASN B 1 44 ? 5.73 0.014 -5.566 1 90.31 44 ASN B O 1
ATOM 3357 N N . GLU B 1 45 ? 6.832 1.744 -4.723 1 93.5 45 GLU B N 1
ATOM 3358 C CA . GLU B 1 45 ? 7.793 1.743 -5.82 1 93.5 45 GLU B CA 1
ATOM 3359 C C . GLU B 1 45 ? 8.672 0.497 -5.785 1 93.5 45 GLU B C 1
ATOM 3361 O O . GLU B 1 45 ? 9.055 -0.032 -6.832 1 93.5 45 GLU B O 1
ATOM 3366 N N . TRP B 1 46 ? 9.008 0.068 -4.598 1 96.19 46 TRP B N 1
ATOM 3367 C CA . TRP B 1 46 ? 9.773 -1.169 -4.461 1 96.19 46 TRP B CA 1
ATOM 3368 C C . TRP B 1 46 ? 8.984 -2.357 -5.004 1 96.19 46 TRP B C 1
ATOM 3370 O O . TRP B 1 46 ? 9.523 -3.174 -5.754 1 96.19 46 TRP B O 1
ATOM 3380 N N . LEU B 1 47 ? 7.746 -2.447 -4.684 1 91.19 47 LEU B N 1
ATOM 3381 C CA . LEU B 1 47 ? 6.891 -3.535 -5.145 1 91.19 47 LEU B CA 1
ATOM 3382 C C . LEU B 1 47 ? 6.691 -3.465 -6.656 1 91.19 47 LEU B C 1
ATOM 3384 O O . LEU B 1 47 ? 6.68 -4.496 -7.336 1 91.19 47 LEU B O 1
ATOM 3388 N N . TYR B 1 48 ? 6.52 -2.277 -7.086 1 89.69 48 TYR B N 1
ATOM 3389 C CA . TYR B 1 48 ? 6.359 -2.129 -8.531 1 89.69 48 TYR B CA 1
ATOM 3390 C C . TYR B 1 48 ? 7.578 -2.668 -9.273 1 89.69 48 TYR B C 1
ATOM 3392 O O . TYR B 1 48 ? 7.441 -3.432 -10.227 1 89.69 48 TYR B O 1
ATOM 3400 N N . SER B 1 49 ? 8.719 -2.297 -8.805 1 92.56 49 SER B N 1
ATOM 3401 C CA . SER B 1 49 ? 9.953 -2.676 -9.484 1 92.56 49 SER B CA 1
ATOM 3402 C C . SER B 1 49 ? 10.242 -4.164 -9.32 1 92.56 49 SER B C 1
ATOM 3404 O O . SER B 1 49 ? 10.742 -4.809 -10.242 1 92.56 49 SER B O 1
ATOM 3406 N N . ASN B 1 50 ? 9.93 -4.734 -8.18 1 93.88 50 ASN B N 1
ATOM 3407 C CA . ASN B 1 50 ? 10.383 -6.086 -7.859 1 93.88 50 ASN B CA 1
ATOM 3408 C C . ASN B 1 50 ? 9.273 -7.113 -8.07 1 93.88 50 ASN B C 1
ATOM 3410 O O . ASN B 1 50 ? 9.531 -8.312 -8.102 1 93.88 50 ASN B O 1
ATOM 3414 N N . VAL B 1 51 ? 8.102 -6.699 -8.242 1 89.44 51 VAL B N 1
ATOM 3415 C CA . VAL B 1 51 ? 7 -7.656 -8.344 1 89.44 51 VAL B CA 1
ATOM 3416 C C . VAL B 1 51 ? 6.195 -7.379 -9.617 1 89.44 51 VAL B C 1
ATOM 3418 O O . VAL B 1 51 ? 6.207 -8.188 -10.555 1 89.44 51 VAL B O 1
ATOM 3421 N N . THR B 1 52 ? 5.66 -6.23 -9.711 1 83.06 52 THR B N 1
ATOM 3422 C CA . THR B 1 52 ? 4.668 -5.914 -10.734 1 83.06 52 THR B CA 1
ATOM 3423 C C . THR B 1 52 ? 5.316 -5.852 -12.109 1 83.06 52 THR B C 1
ATOM 3425 O O . THR B 1 52 ? 4.805 -6.441 -13.07 1 83.06 52 THR B O 1
ATOM 3428 N N . SER B 1 53 ? 6.43 -5.176 -12.219 1 83.31 53 SER B N 1
ATOM 3429 C CA . SER B 1 53 ? 7.02 -4.906 -13.531 1 83.31 53 SER B CA 1
ATOM 3430 C C . SER B 1 53 ? 7.98 -6.016 -13.938 1 83.31 53 SER B C 1
ATOM 3432 O O . SER B 1 53 ? 8.672 -5.902 -14.953 1 83.31 53 SER B O 1
ATOM 3434 N N . ARG B 1 54 ? 8 -7.066 -13.172 1 86.19 54 ARG B N 1
ATOM 3435 C CA . ARG B 1 54 ? 8.938 -8.148 -13.453 1 86.19 54 ARG B CA 1
ATOM 3436 C C . ARG B 1 54 ? 8.406 -9.055 -14.562 1 86.19 54 ARG B C 1
ATOM 3438 O O . ARG B 1 54 ? 7.191 -9.242 -14.688 1 86.19 54 ARG B O 1
ATOM 3445 N N . ASP B 1 55 ? 9.398 -9.578 -15.227 1 78.25 55 ASP B N 1
ATOM 3446 C CA . ASP B 1 55 ? 9.047 -10.531 -16.266 1 78.25 55 ASP B CA 1
ATOM 3447 C C . ASP B 1 55 ? 8.656 -11.883 -15.672 1 78.25 55 ASP B C 1
ATOM 3449 O O . ASP B 1 55 ? 7.719 -12.523 -16.141 1 78.25 55 ASP B O 1
ATOM 3453 N N . GLU B 1 56 ? 9.375 -12.211 -14.648 1 79.69 56 GLU B N 1
ATOM 3454 C CA . GLU B 1 56 ? 9.102 -13.492 -14 1 79.69 56 GLU B CA 1
ATOM 3455 C C . GLU B 1 56 ? 7.949 -13.367 -13.008 1 79.69 56 GLU B C 1
ATOM 3457 O O . GLU B 1 56 ? 7.613 -12.266 -12.57 1 79.69 56 GLU B O 1
ATOM 3462 N N . SER B 1 57 ? 7.367 -14.492 -12.727 1 83.25 57 SER B N 1
ATOM 3463 C CA . SER B 1 57 ? 6.324 -14.516 -11.703 1 83.25 57 SER B CA 1
ATOM 3464 C C . SER B 1 57 ? 6.902 -14.273 -10.32 1 83.25 57 SER B C 1
ATOM 3466 O O . SER B 1 57 ? 7.863 -14.93 -9.914 1 83.25 57 SER B O 1
ATOM 3468 N N . VAL B 1 58 ? 6.422 -13.297 -9.734 1 89.88 58 VAL B N 1
ATOM 3469 C CA . VAL B 1 58 ? 6.832 -12.992 -8.367 1 89.88 58 VAL B CA 1
ATOM 3470 C C . VAL B 1 58 ? 5.621 -13.039 -7.438 1 89.88 58 VAL B C 1
ATOM 3472 O O . VAL B 1 58 ? 4.609 -12.383 -7.695 1 89.88 58 VAL B O 1
ATOM 3475 N N . PHE B 1 59 ? 5.742 -13.805 -6.414 1 90.25 59 PHE B N 1
ATOM 3476 C CA . PHE B 1 59 ? 4.645 -13.992 -5.473 1 90.25 59 PHE B CA 1
ATOM 3477 C C . PHE B 1 59 ? 4.938 -13.281 -4.152 1 90.25 59 PHE B C 1
ATOM 3479 O O . PHE B 1 59 ? 6.023 -13.43 -3.592 1 90.25 59 PHE B O 1
ATOM 3486 N N . GLN B 1 60 ? 3.994 -12.555 -3.746 1 88.75 60 GLN B N 1
ATOM 3487 C CA . GLN B 1 60 ? 4.164 -11.859 -2.471 1 88.75 60 GLN B CA 1
ATOM 3488 C C . GLN B 1 60 ? 3.818 -12.773 -1.3 1 88.75 60 GLN B C 1
ATOM 3490 O O . GLN B 1 60 ? 2.951 -13.641 -1.419 1 88.75 60 GLN B O 1
ATOM 3495 N N . PHE B 1 61 ? 4.523 -12.539 -0.235 1 87.25 61 PHE B N 1
ATOM 3496 C CA . PHE B 1 61 ? 4.219 -13.258 0.997 1 87.25 61 PHE B CA 1
ATOM 3497 C C . PHE B 1 61 ? 4.602 -12.438 2.217 1 87.25 61 PHE B C 1
ATOM 3499 O O . PHE B 1 61 ? 5.281 -11.414 2.092 1 87.25 61 PHE B O 1
ATOM 3506 N N . CYS B 1 62 ? 4.066 -12.711 3.34 1 82.19 62 CYS B N 1
ATOM 3507 C CA . CYS B 1 62 ? 4.383 -12.047 4.598 1 82.19 62 CYS B CA 1
ATOM 3508 C C . CYS B 1 62 ? 4.535 -13.055 5.727 1 82.19 62 CYS B C 1
ATOM 3510 O O . CYS B 1 62 ? 3.764 -14.016 5.82 1 82.19 62 CYS B O 1
ATOM 3512 N N . ASN B 1 63 ? 5.637 -12.859 6.395 1 74.38 63 ASN B N 1
ATOM 3513 C CA . ASN B 1 63 ? 5.84 -13.664 7.594 1 74.38 63 ASN B CA 1
ATOM 3514 C C . ASN B 1 63 ? 5.48 -12.891 8.859 1 74.38 63 ASN B C 1
ATOM 3516 O O . ASN B 1 63 ? 6.34 -12.242 9.461 1 74.38 63 ASN B O 1
ATOM 3520 N N . ALA B 1 64 ? 4.164 -12.555 9.227 1 60.41 64 ALA B N 1
ATOM 3521 C CA . ALA B 1 64 ? 3.684 -11.688 10.289 1 60.41 64 ALA B CA 1
ATOM 3522 C C . ALA B 1 64 ? 4.184 -12.156 11.656 1 60.41 64 ALA B C 1
ATOM 3524 O O . ALA B 1 64 ? 4.262 -11.367 12.602 1 60.41 64 ALA B O 1
ATOM 3525 N N . GLN B 1 65 ? 4.301 -13.461 11.992 1 55.69 65 GLN B N 1
ATOM 3526 C CA . GLN B 1 65 ? 4.223 -13.93 13.367 1 55.69 65 GLN B CA 1
ATOM 3527 C C . GLN B 1 65 ? 5.605 -14.305 13.898 1 55.69 65 GLN B C 1
ATOM 3529 O O . GLN B 1 65 ? 5.773 -14.531 15.102 1 55.69 65 GLN B O 1
ATOM 3534 N N . GLU B 1 66 ? 6.676 -14.43 13.0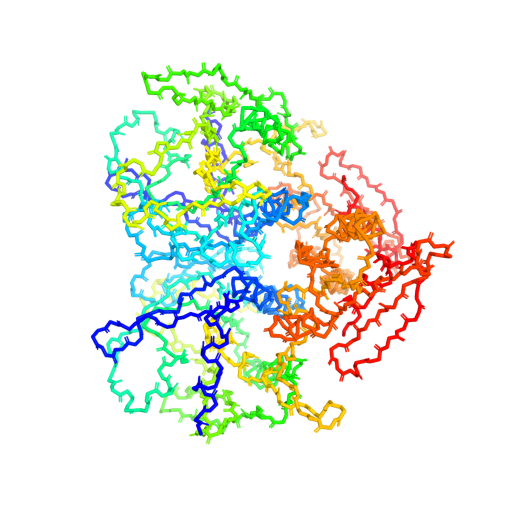78 1 54.91 66 GLU B N 1
ATOM 3535 C CA . GLU B 1 66 ? 7.715 -15.258 13.688 1 54.91 66 GLU B CA 1
ATOM 3536 C C . GLU B 1 66 ? 8.953 -14.43 14.023 1 54.91 66 GLU B C 1
ATOM 3538 O O . GLU B 1 66 ? 9.359 -13.562 13.242 1 54.91 66 GLU B O 1
ATOM 3543 N N . LYS B 1 67 ? 9.117 -14.188 15.43 1 50.72 67 LYS B N 1
ATOM 3544 C CA . LYS B 1 67 ? 10.352 -13.641 15.984 1 50.72 67 LYS B CA 1
ATOM 3545 C C . LYS B 1 67 ? 11.555 -14.031 15.141 1 50.72 67 LYS B C 1
ATOM 3547 O O . LYS B 1 67 ? 12.508 -13.258 15.008 1 50.72 67 LYS B O 1
ATOM 3552 N N . TYR B 1 68 ? 11.75 -15.445 15.023 1 52.22 68 TYR B N 1
ATOM 3553 C CA . TYR B 1 68 ? 12.938 -16 14.383 1 52.22 68 TYR B CA 1
ATOM 3554 C C . TYR B 1 68 ? 12.672 -16.297 12.914 1 52.22 68 TYR B C 1
ATOM 3556 O O . TYR B 1 68 ? 11.719 -17 12.578 1 52.22 68 TYR B O 1
ATOM 3564 N N . ASN B 1 69 ? 13 -15.336 12.047 1 58.75 69 ASN B N 1
ATOM 3565 C CA . ASN B 1 69 ? 12.688 -15.305 10.625 1 58.75 69 ASN B CA 1
ATOM 3566 C C . ASN B 1 69 ? 13.57 -16.281 9.836 1 58.75 69 ASN B C 1
ATOM 3568 O O . ASN B 1 69 ? 14.648 -15.906 9.383 1 58.75 69 ASN B O 1
ATOM 3572 N N . ASN B 1 70 ? 13.391 -17.688 10.164 1 71.94 70 ASN B N 1
ATOM 3573 C CA . ASN B 1 70 ? 13.969 -18.578 9.156 1 71.94 70 ASN B CA 1
ATOM 3574 C C . ASN B 1 70 ? 13.227 -18.469 7.824 1 71.94 70 ASN B C 1
ATOM 3576 O O . ASN B 1 70 ? 12.117 -18.984 7.684 1 71.94 70 ASN B O 1
ATOM 3580 N N . ASP B 1 71 ? 13.883 -17.984 6.945 1 82.62 71 ASP B N 1
ATOM 3581 C CA . ASP B 1 71 ? 13.297 -17.625 5.66 1 82.62 71 ASP B CA 1
ATOM 3582 C C . ASP B 1 71 ? 12.805 -18.859 4.918 1 82.62 71 ASP B C 1
ATOM 3584 O O . ASP B 1 71 ? 11.672 -18.891 4.418 1 82.62 71 ASP B O 1
ATOM 3588 N N . ILE B 1 72 ? 13.57 -19.984 5 1 85.75 72 ILE B N 1
ATOM 3589 C CA . ILE B 1 72 ? 13.219 -21.125 4.168 1 85.75 72 ILE B CA 1
ATOM 3590 C C . ILE B 1 72 ? 11.992 -21.828 4.742 1 85.75 72 ILE B C 1
ATOM 3592 O O . ILE B 1 72 ? 11.133 -22.297 3.992 1 85.75 72 ILE B O 1
ATOM 3596 N N . LEU B 1 73 ? 11.93 -21.859 6.039 1 83.12 73 LEU B N 1
ATOM 3597 C CA . LEU B 1 73 ? 10.773 -22.5 6.656 1 83.12 73 LEU B CA 1
ATOM 3598 C C . LEU B 1 73 ? 9.508 -21.688 6.406 1 83.12 73 LEU B C 1
ATOM 3600 O O . LEU B 1 73 ? 8.438 -22.25 6.176 1 83.12 73 LEU B O 1
ATOM 3604 N N . SER B 1 74 ? 9.711 -20.422 6.406 1 82.31 74 SER B N 1
ATOM 3605 C CA . SER B 1 74 ? 8.57 -19.547 6.188 1 82.31 74 SER B CA 1
ATOM 3606 C C . SER B 1 74 ? 8.086 -19.609 4.742 1 82.31 74 SER B C 1
ATOM 3608 O O . SER B 1 74 ? 6.934 -19.281 4.449 1 82.31 74 SER B O 1
ATOM 3610 N N . LEU B 1 75 ? 8.922 -20.094 3.865 1 89.25 75 LEU B N 1
ATOM 3611 C CA . LEU B 1 75 ? 8.609 -20.094 2.439 1 89.25 75 LEU B CA 1
ATOM 3612 C C . LEU B 1 75 ? 8.031 -21.438 2.008 1 89.25 75 LEU B C 1
ATOM 3614 O O . LEU B 1 75 ? 7.637 -21.609 0.851 1 89.25 75 LEU B O 1
ATOM 3618 N N . LYS B 1 76 ? 7.977 -22.359 2.898 1 88.25 76 LYS B N 1
ATOM 3619 C CA . LYS B 1 76 ? 7.531 -23.703 2.527 1 88.25 76 LYS B CA 1
ATOM 3620 C C . LYS B 1 76 ? 6.152 -23.656 1.875 1 88.25 76 LYS B C 1
ATOM 3622 O O . LYS B 1 76 ? 5.992 -24.078 0.728 1 88.25 76 LYS B O 1
ATOM 3627 N N . ASP B 1 77 ? 5.215 -23.062 2.539 1 86.5 77 ASP B N 1
ATOM 3628 C CA . ASP B 1 77 ? 3.848 -23.047 2.033 1 86.5 77 ASP B CA 1
ATOM 3629 C C . ASP B 1 77 ? 3.729 -22.156 0.803 1 86.5 77 ASP B C 1
ATOM 3631 O O . ASP B 1 77 ? 3.182 -22.562 -0.222 1 86.5 77 ASP B O 1
ATOM 3635 N N . PRO B 1 78 ? 4.27 -21 0.922 1 88.06 78 PRO B N 1
ATOM 3636 C CA . PRO B 1 78 ? 4.223 -20.156 -0.276 1 88.06 78 PRO B CA 1
ATOM 3637 C C . PRO B 1 78 ? 4.867 -20.828 -1.49 1 88.06 78 PRO B C 1
ATOM 3639 O O . PRO B 1 78 ? 4.383 -20.672 -2.613 1 88.06 78 PRO B O 1
ATOM 3642 N N . PHE B 1 79 ? 5.902 -21.531 -1.267 1 92.56 79 PHE B N 1
ATOM 3643 C CA . PHE B 1 79 ? 6.613 -22.172 -2.363 1 92.56 79 PHE B CA 1
ATOM 3644 C C . PHE B 1 79 ? 5.742 -23.234 -3.021 1 92.56 79 PHE B C 1
ATOM 3646 O O . PHE B 1 79 ? 5.695 -23.328 -4.25 1 92.56 79 PHE B O 1
ATOM 3653 N N . MET B 1 80 ? 5.078 -24 -2.238 1 89.5 80 MET B N 1
ATOM 3654 C CA . MET B 1 80 ? 4.211 -25.047 -2.773 1 89.5 80 MET B CA 1
ATOM 3655 C C . MET B 1 80 ? 3.1 -24.43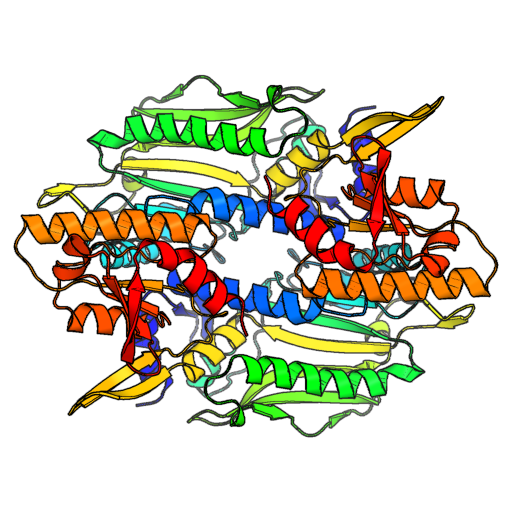8 -3.629 1 89.5 80 MET B C 1
ATOM 3657 O O . MET B 1 80 ? 2.76 -24.984 -4.684 1 89.5 80 MET B O 1
ATOM 3661 N N . ASN B 1 81 ? 2.631 -23.375 -3.162 1 85.56 81 ASN B N 1
ATOM 3662 C CA . ASN B 1 81 ? 1.601 -22.688 -3.941 1 85.56 81 ASN B CA 1
ATOM 3663 C C . ASN B 1 81 ? 2.148 -22.188 -5.27 1 85.56 81 ASN B C 1
ATOM 3665 O O . ASN B 1 81 ? 1.505 -22.328 -6.309 1 85.56 81 ASN B O 1
ATOM 3669 N N . ALA B 1 82 ? 3.275 -21.594 -5.18 1 87.31 82 ALA B N 1
ATOM 3670 C CA . ALA B 1 82 ? 3.895 -21.062 -6.391 1 87.31 82 ALA B CA 1
ATOM 3671 C C . ALA B 1 82 ? 4.188 -22.172 -7.395 1 87.31 82 ALA B C 1
ATOM 3673 O O . ALA B 1 82 ? 4.02 -21.984 -8.602 1 87.31 82 ALA B O 1
ATOM 3674 N N . LYS B 1 83 ? 4.656 -23.281 -6.879 1 87.19 83 LYS B N 1
ATOM 3675 C CA . LYS B 1 83 ? 4.918 -24.438 -7.727 1 87.19 83 LYS B CA 1
ATOM 3676 C C . LYS B 1 83 ? 3.668 -24.844 -8.5 1 87.19 83 LYS B C 1
ATOM 3678 O O . LYS B 1 83 ? 3.734 -25.125 -9.695 1 87.19 83 LYS B O 1
ATOM 3683 N N . GLN B 1 84 ? 2.652 -24.812 -7.777 1 78.94 84 GLN B N 1
ATOM 3684 C CA . GLN B 1 84 ? 1.394 -25.203 -8.406 1 78.94 84 GLN B CA 1
ATOM 3685 C C . GLN B 1 84 ? 0.978 -24.172 -9.461 1 78.94 84 GLN B C 1
ATOM 3687 O O . GLN B 1 84 ? 0.538 -24.547 -10.555 1 78.94 84 GLN B O 1
ATOM 3692 N N . PHE B 1 85 ? 1.238 -22.953 -9.164 1 77.44 85 PHE B N 1
ATOM 3693 C CA . PHE B 1 85 ? 0.844 -21.891 -10.07 1 77.44 85 PHE B CA 1
ATOM 3694 C C . PHE B 1 85 ? 1.716 -21.891 -11.32 1 77.44 85 PHE B C 1
ATOM 3696 O O . PHE B 1 85 ? 1.256 -21.516 -12.406 1 77.44 85 PHE B O 1
ATOM 3703 N N . CYS B 1 86 ? 2.932 -22.312 -11.148 1 82.44 86 CYS B N 1
ATOM 3704 C CA . CYS B 1 86 ? 3.889 -22.266 -12.25 1 82.44 86 CYS B CA 1
ATOM 3705 C C . CYS B 1 86 ? 4.066 -23.656 -12.875 1 82.44 86 CYS B C 1
ATOM 3707 O O . CYS B 1 86 ? 5.035 -23.891 -13.602 1 82.44 86 CYS B O 1
ATOM 3709 N N . ASN B 1 87 ? 3.176 -24.562 -12.547 1 79.5 87 ASN B N 1
ATOM 3710 C CA . ASN B 1 87 ? 3.25 -25.938 -13.031 1 79.5 87 ASN B CA 1
ATOM 3711 C C . ASN B 1 87 ? 4.59 -26.594 -12.695 1 79.5 87 ASN B C 1
ATOM 3713 O O . ASN B 1 87 ? 5.18 -27.281 -13.523 1 79.5 87 ASN B O 1
ATOM 3717 N N . ASN B 1 88 ? 5.141 -26.219 -11.594 1 86.5 88 ASN B N 1
ATOM 3718 C CA . ASN B 1 88 ? 6.371 -26.766 -11.023 1 86.5 88 ASN B CA 1
ATOM 3719 C C . ASN B 1 88 ? 7.598 -26.344 -11.82 1 86.5 88 ASN B C 1
ATOM 3721 O O . ASN B 1 88 ? 8.688 -26.891 -11.648 1 86.5 88 ASN B O 1
ATOM 3725 N N . GLN B 1 89 ? 7.363 -25.344 -12.68 1 87.12 89 GLN B N 1
ATOM 3726 C CA . GLN B 1 89 ? 8.469 -24.953 -13.539 1 87.12 89 GLN B CA 1
ATOM 3727 C C . GLN B 1 89 ? 9.219 -23.75 -12.961 1 87.12 89 GLN B C 1
ATOM 3729 O O . GLN B 1 89 ? 8.602 -22.828 -12.43 1 87.12 89 GLN B O 1
ATOM 3734 N N . LEU B 1 90 ? 10.508 -23.766 -13.055 1 91.44 90 LEU B N 1
ATOM 3735 C CA . LEU B 1 90 ? 11.359 -22.625 -12.742 1 91.44 90 LEU B CA 1
ATOM 3736 C C . LEU B 1 90 ? 11.523 -21.719 -13.953 1 91.44 90 LEU B 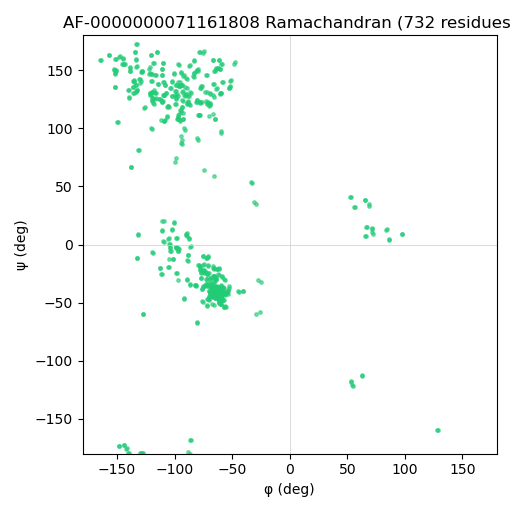C 1
ATOM 3738 O O . LEU B 1 90 ? 11.359 -22.172 -15.094 1 91.44 90 LEU B O 1
ATOM 3742 N N . PRO B 1 91 ? 11.805 -20.406 -13.734 1 92.31 91 PRO B N 1
ATOM 3743 C CA . PRO B 1 91 ? 12.047 -19.703 -12.469 1 92.31 91 PRO B CA 1
ATOM 3744 C C . PRO B 1 91 ? 10.805 -19.016 -11.922 1 92.31 91 PRO B C 1
ATOM 3746 O O . PRO B 1 91 ? 9.875 -18.719 -12.672 1 92.31 91 PRO B O 1
ATOM 3749 N N . PHE B 1 92 ? 10.695 -18.781 -10.617 1 92.12 92 PHE B N 1
ATOM 3750 C CA . PHE B 1 92 ? 9.734 -17.891 -9.969 1 92.12 92 PHE B CA 1
ATOM 3751 C C . PHE B 1 92 ? 10.336 -17.266 -8.719 1 92.12 92 PHE B C 1
ATOM 3753 O O . PHE B 1 92 ? 11.391 -17.703 -8.242 1 92.12 92 PHE B O 1
ATOM 3760 N N . SER B 1 93 ? 9.734 -16.219 -8.281 1 94.81 93 SER B N 1
ATOM 3761 C CA . SER B 1 93 ? 10.336 -15.461 -7.191 1 94.81 93 SER B CA 1
ATOM 3762 C C . SER B 1 93 ? 9.305 -15.094 -6.133 1 94.81 93 SER B C 1
ATOM 3764 O O . SER B 1 93 ? 8.102 -15.312 -6.324 1 94.81 93 SER B O 1
ATOM 3766 N N . PHE B 1 94 ? 9.875 -14.672 -5.008 1 94.06 94 PHE B N 1
ATOM 3767 C CA . PHE B 1 94 ? 9.039 -14.219 -3.9 1 94.06 94 PHE B CA 1
ATOM 3768 C C . PHE B 1 94 ? 9.5 -12.852 -3.41 1 94.06 94 PHE B C 1
ATOM 3770 O O . PHE B 1 94 ? 10.68 -12.516 -3.484 1 94.06 94 PHE B O 1
ATOM 3777 N N . ALA B 1 95 ? 8.516 -12.102 -2.936 1 94.44 95 ALA B N 1
ATOM 3778 C CA . ALA B 1 95 ? 8.82 -10.789 -2.365 1 94.44 95 ALA B CA 1
ATOM 3779 C C . ALA B 1 95 ? 8.094 -10.594 -1.037 1 94.44 95 ALA B C 1
ATOM 3781 O O . ALA B 1 95 ? 6.91 -10.922 -0.913 1 94.44 95 ALA B O 1
ATOM 3782 N N . ASP B 1 96 ? 8.844 -10.156 -0.081 1 91.31 96 ASP B N 1
ATOM 3783 C CA . ASP B 1 96 ? 8.312 -9.773 1.223 1 91.31 96 ASP B CA 1
ATOM 3784 C C . ASP B 1 96 ? 8.461 -8.273 1.454 1 91.31 96 ASP B C 1
ATOM 3786 O O . ASP B 1 96 ? 9.57 -7.734 1.402 1 91.31 96 ASP B O 1
ATOM 3790 N N . SER B 1 97 ? 7.312 -7.594 1.769 1 88.69 97 SER B N 1
ATOM 3791 C CA . SER B 1 97 ? 7.387 -6.152 1.961 1 88.69 97 SER B CA 1
ATOM 3792 C C . SER B 1 97 ? 6.676 -5.727 3.242 1 88.69 97 SER B C 1
ATOM 3794 O O . SER B 1 97 ? 6.492 -4.535 3.492 1 88.69 97 SER B O 1
ATOM 3796 N N . ARG B 1 98 ? 6.246 -6.664 4.105 1 81.12 98 ARG B N 1
ATOM 3797 C CA . ARG B 1 98 ? 5.402 -6.273 5.234 1 81.12 98 ARG B CA 1
ATOM 3798 C C . ARG B 1 98 ? 5.902 -6.902 6.531 1 81.12 98 ARG B C 1
ATOM 3800 O O . ARG B 1 98 ? 5.492 -6.496 7.621 1 81.12 98 ARG B O 1
ATOM 3807 N N . SER B 1 99 ? 6.797 -7.828 6.449 1 82.44 99 SER B N 1
ATOM 3808 C CA . SER B 1 99 ? 7.238 -8.523 7.656 1 82.44 99 SER B CA 1
ATOM 3809 C C . SER B 1 99 ? 8.047 -7.598 8.562 1 82.44 99 SER B C 1
ATOM 3811 O O . SER B 1 99 ? 8.922 -6.867 8.094 1 82.44 99 SER B O 1
ATOM 3813 N N . ILE B 1 100 ? 7.652 -7.594 9.828 1 83.44 100 ILE B N 1
ATOM 3814 C CA . ILE B 1 100 ? 8.422 -6.863 10.828 1 83.44 100 ILE B CA 1
ATOM 3815 C C . ILE B 1 100 ? 9.43 -7.801 11.492 1 83.44 100 ILE B C 1
ATOM 3817 O O . ILE B 1 100 ? 9.055 -8.859 12 1 83.44 100 ILE B O 1
ATOM 3821 N N . CYS B 1 101 ? 10.664 -7.414 11.43 1 84.19 101 CYS B N 1
ATOM 3822 C CA . CYS B 1 101 ? 11.742 -8.242 11.953 1 84.19 101 CYS B CA 1
ATOM 3823 C C . CYS B 1 101 ? 12.477 -7.527 13.086 1 84.19 101 CYS B C 1
ATOM 3825 O O . CYS B 1 101 ? 12.336 -6.316 13.25 1 84.19 101 CYS B O 1
ATOM 3827 N N . GLU B 1 102 ? 13.102 -8.328 13.914 1 84.88 102 GLU B N 1
ATOM 3828 C CA . GLU B 1 102 ? 13.914 -7.801 15 1 84.88 102 GLU B CA 1
ATOM 3829 C C . GLU B 1 102 ? 15.367 -8.258 14.875 1 84.88 102 GLU B C 1
ATOM 3831 O O . GLU B 1 102 ? 15.625 -9.438 14.617 1 84.88 102 GLU B O 1
ATOM 3836 N N . GLN B 1 103 ? 16.141 -7.211 14.852 1 77.88 103 GLN B N 1
ATOM 3837 C CA . GLN B 1 103 ? 17.547 -7.551 14.805 1 77.88 103 GLN B CA 1
ATOM 3838 C C . GLN B 1 103 ? 18.031 -8.094 16.141 1 77.88 103 GLN B C 1
ATOM 3840 O O . GLN B 1 103 ? 17.594 -7.637 17.203 1 77.88 103 GLN B O 1
ATOM 3845 N N . SER B 1 104 ? 18.594 -9.336 16.094 1 65.81 104 SER B N 1
ATOM 3846 C CA . SER B 1 104 ? 19.188 -9.867 17.312 1 65.81 104 SER B CA 1
ATOM 3847 C C . SER B 1 104 ? 20.172 -8.875 17.922 1 65.81 104 SER B C 1
ATOM 3849 O O . SER B 1 104 ? 20.734 -8.039 17.219 1 65.81 104 SER B O 1
ATOM 3851 N N . ASP B 1 105 ? 20.141 -8.688 19.234 1 56.44 105 ASP B N 1
ATOM 3852 C CA . ASP B 1 105 ? 20.984 -7.812 20.031 1 56.44 105 ASP B CA 1
ATOM 3853 C C . ASP B 1 105 ? 22.375 -7.672 19.406 1 56.44 105 ASP B C 1
ATOM 3855 O O . ASP B 1 105 ? 23.219 -8.547 19.562 1 56.44 105 ASP B O 1
ATOM 3859 N N . SER B 1 106 ? 22.312 -7.66 18.156 1 49.09 106 SER B N 1
ATOM 3860 C CA . SER B 1 106 ? 23.719 -7.555 17.781 1 49.09 106 SER B CA 1
ATOM 3861 C C . SER B 1 106 ? 24.344 -6.297 18.375 1 49.09 106 SER B C 1
ATOM 3863 O O . SER B 1 106 ? 23.656 -5.312 18.641 1 49.09 106 SER B O 1
ATOM 3865 N N . LYS B 1 107 ? 25.781 -6.312 18.578 1 42.62 107 LYS B N 1
ATOM 3866 C CA . LYS B 1 107 ? 26.828 -5.461 19.141 1 42.62 107 LYS B CA 1
ATOM 3867 C C . LYS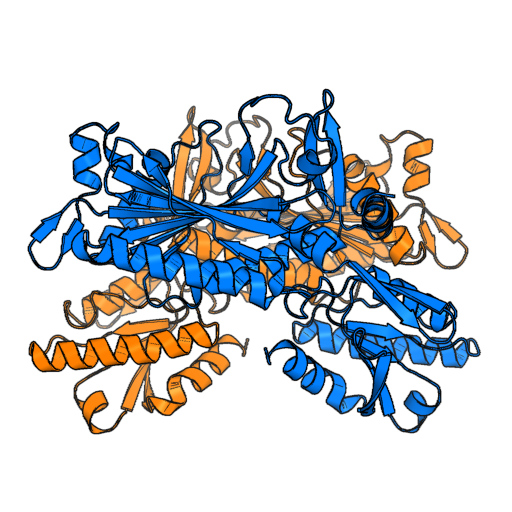 B 1 107 ? 26.719 -4.035 18.625 1 42.62 107 LYS B C 1
ATOM 3869 O O . LYS B 1 107 ? 26.141 -3.801 17.562 1 42.62 107 LYS B O 1
ATOM 3874 N N . ASP B 1 108 ? 27.234 -3.051 19.375 1 46.06 108 ASP B N 1
ATOM 3875 C CA . ASP B 1 108 ? 27.625 -1.666 19.594 1 46.06 108 ASP B CA 1
ATOM 3876 C C . ASP B 1 108 ? 28.109 -1.022 18.297 1 46.06 108 ASP B C 1
ATOM 3878 O O . ASP B 1 108 ? 29.266 -1.202 17.906 1 46.06 108 ASP B O 1
ATOM 3882 N N . SER B 1 109 ? 27.297 -1.063 17.172 1 48.25 109 SER B N 1
ATOM 3883 C CA . SER B 1 109 ? 28.125 -0.241 16.312 1 48.25 109 SER B CA 1
ATOM 3884 C C . SER B 1 109 ? 28.344 1.15 16.891 1 48.25 109 SER B C 1
ATOM 3886 O O . SER B 1 109 ? 27.406 1.753 17.422 1 48.25 109 SER B O 1
ATOM 3888 N N . GLY B 1 110 ? 29.312 1.351 17.5 1 49.03 110 GLY B N 1
ATOM 3889 C CA . GLY B 1 110 ? 29.906 2.518 18.141 1 49.03 110 GLY B CA 1
ATOM 3890 C C . GLY B 1 110 ? 29.453 3.826 17.516 1 49.03 110 GLY B C 1
ATOM 3891 O O . GLY B 1 110 ? 29.688 4.898 18.078 1 49.03 110 GLY B O 1
ATOM 3892 N N . ILE B 1 111 ? 29.188 3.848 16.203 1 51.88 111 ILE B N 1
ATOM 3893 C CA . ILE B 1 111 ? 28.938 5.188 15.688 1 51.88 111 ILE B CA 1
ATOM 3894 C C . ILE B 1 111 ? 27.438 5.484 15.734 1 51.88 111 ILE B C 1
ATOM 3896 O O . ILE B 1 111 ? 26.641 4.777 15.109 1 51.88 111 ILE B O 1
ATOM 3900 N N . GLU B 1 112 ? 26.969 6.41 16.547 1 57.81 112 GLU B N 1
ATOM 3901 C CA . GLU B 1 112 ? 25.625 6.883 16.859 1 57.81 112 GLU B CA 1
ATOM 3902 C C . GLU B 1 112 ? 24.812 7.082 15.586 1 57.81 112 GLU B C 1
ATOM 3904 O O . GLU B 1 112 ? 23.625 6.723 15.547 1 57.81 112 GLU B O 1
ATOM 3909 N N . ASP B 1 113 ? 25.453 7.625 14.516 1 55.69 113 ASP B N 1
ATOM 3910 C CA . ASP B 1 113 ? 24.734 7.984 13.297 1 55.69 113 ASP B CA 1
ATOM 3911 C C . ASP B 1 113 ? 24.25 6.738 12.555 1 55.69 113 ASP B C 1
ATOM 3913 O O . ASP B 1 113 ? 23.172 6.734 11.969 1 55.69 113 ASP B O 1
ATOM 3917 N N . ARG B 1 114 ? 24.938 5.688 12.68 1 66.19 114 ARG B N 1
ATOM 3918 C CA . ARG B 1 114 ? 24.641 4.445 11.977 1 66.19 114 ARG B CA 1
ATOM 3919 C C . ARG B 1 114 ? 23.453 3.73 12.586 1 66.19 114 ARG B C 1
ATOM 3921 O O . ARG B 1 114 ? 22.766 2.959 11.906 1 66.19 114 ARG B O 1
ATOM 3928 N N . LYS B 1 115 ? 23.141 4.301 13.68 1 75.75 115 LYS B N 1
ATOM 3929 C CA . LYS B 1 115 ? 22.109 3.609 14.43 1 75.75 115 LYS B CA 1
ATOM 3930 C C . LYS B 1 115 ? 20.734 3.881 13.844 1 75.75 115 LYS B C 1
ATOM 3932 O O . LYS B 1 115 ? 19.828 3.037 13.922 1 75.75 115 LYS B O 1
ATOM 3937 N N . CYS B 1 116 ? 20.609 4.941 13.109 1 82.75 116 CYS B N 1
ATOM 3938 C CA . CYS B 1 116 ? 19.297 5.285 12.562 1 82.75 116 CYS B CA 1
ATOM 3939 C C . CYS B 1 116 ? 18.984 4.43 11.336 1 82.75 116 CYS B C 1
ATOM 3941 O O . CYS B 1 116 ? 17.812 4.277 10.969 1 82.75 116 CYS B O 1
ATOM 3943 N N . PHE B 1 117 ? 20.016 3.848 10.781 1 87.12 117 PHE B N 1
ATOM 3944 C CA . PHE B 1 117 ? 19.828 3.045 9.578 1 87.12 117 PHE B CA 1
ATOM 3945 C C . PHE B 1 117 ? 19.516 1.599 9.93 1 87.12 117 PHE B C 1
ATOM 3947 O O . PHE B 1 117 ? 19.062 0.826 9.078 1 87.12 117 PHE B O 1
ATOM 3954 N N . SER B 1 118 ? 19.734 1.304 11.156 1 87.19 118 SER B N 1
ATOM 3955 C CA . SER B 1 118 ? 19.562 -0.087 11.562 1 87.19 118 SER B CA 1
ATOM 3956 C C . SER B 1 118 ? 18.844 -0.187 12.906 1 87.19 118 SER B C 1
ATOM 3958 O O . SER B 1 118 ? 19.406 -0.716 13.867 1 87.19 118 SER B O 1
ATOM 3960 N N . PRO B 1 119 ? 17.625 0.188 12.938 1 89.5 119 PRO B N 1
ATOM 3961 C CA . PRO B 1 119 ? 16.875 0.027 14.188 1 89.5 119 PRO B CA 1
ATOM 3962 C C . PRO B 1 119 ? 16.656 -1.438 14.562 1 89.5 119 PRO B C 1
ATOM 3964 O O . PRO B 1 119 ? 16.766 -2.318 13.703 1 89.5 119 PRO B O 1
ATOM 3967 N N . LYS B 1 120 ? 16.406 -1.688 15.812 1 88.12 120 LYS B N 1
ATOM 3968 C CA . LYS B 1 120 ? 16.172 -3.049 16.297 1 88.12 120 LYS B CA 1
ATOM 3969 C C . LYS B 1 120 ? 14.984 -3.688 15.578 1 88.12 120 LYS B C 1
ATOM 3971 O O . LYS B 1 120 ? 15.07 -4.828 15.109 1 88.12 120 LYS B O 1
ATOM 3976 N N . LYS B 1 121 ? 13.914 -2.926 15.516 1 86.5 121 LYS B N 1
ATOM 3977 C CA . LYS B 1 121 ? 12.727 -3.379 14.797 1 86.5 121 LYS B CA 1
ATOM 3978 C C . LYS B 1 121 ? 12.633 -2.709 13.43 1 86.5 121 LYS B C 1
ATOM 3980 O O . LYS B 1 121 ? 12.742 -1.485 13.32 1 86.5 121 LYS B O 1
ATOM 3985 N N . PHE B 1 122 ? 12.484 -3.559 12.438 1 88.81 122 PHE B N 1
ATOM 3986 C CA . PHE B 1 122 ? 12.438 -2.98 11.102 1 88.81 122 PHE B CA 1
ATOM 3987 C C . PHE B 1 122 ? 11.492 -3.77 10.203 1 88.81 122 PHE B C 1
ATOM 3989 O O . PHE B 1 122 ? 11.227 -4.945 10.453 1 88.81 122 PHE B O 1
ATOM 3996 N N . SER B 1 123 ? 10.977 -3.088 9.18 1 87.75 123 SER B N 1
ATOM 3997 C CA . SER B 1 123 ? 10.18 -3.719 8.141 1 87.75 123 SER B CA 1
ATOM 3998 C C . SER B 1 123 ? 11.062 -4.242 7.008 1 87.75 123 SER B C 1
ATOM 4000 O O . SER B 1 123 ? 11.711 -3.459 6.305 1 87.75 123 SER B O 1
ATOM 4002 N N . ARG B 1 124 ? 10.938 -5.457 6.77 1 91 124 ARG B N 1
ATOM 4003 C CA . ARG B 1 124 ? 11.844 -6.113 5.828 1 91 124 ARG B CA 1
ATOM 4004 C C . ARG B 1 124 ? 11.336 -5.977 4.398 1 91 124 ARG B C 1
ATOM 4006 O O . ARG B 1 124 ? 10.141 -6.133 4.141 1 91 124 ARG B O 1
ATOM 4013 N N . LEU B 1 125 ? 12.211 -5.574 3.543 1 95.12 125 LEU B N 1
ATOM 4014 C CA . LEU B 1 125 ? 12.047 -5.703 2.1 1 95.12 125 LEU B CA 1
ATOM 4015 C C . LEU B 1 125 ? 12.992 -6.758 1.535 1 95.12 125 LEU B C 1
ATOM 4017 O O . LEU B 1 125 ? 14.195 -6.539 1.453 1 95.12 125 LEU B O 1
ATOM 4021 N N . LYS B 1 126 ? 12.375 -7.855 1.196 1 95.62 126 LYS B N 1
ATOM 4022 C CA . LYS B 1 126 ? 13.219 -8.984 0.803 1 95.62 126 LYS B CA 1
ATOM 4023 C C . LYS B 1 126 ? 12.703 -9.633 -0.475 1 95.62 126 LYS B C 1
ATOM 4025 O O . LYS B 1 126 ? 11.492 -9.773 -0.662 1 95.62 126 LYS B O 1
ATOM 4030 N N . TYR B 1 127 ? 13.602 -9.953 -1.336 1 96.62 127 TYR B N 1
ATOM 4031 C CA . TYR B 1 127 ? 13.336 -10.625 -2.6 1 96.62 127 TYR B CA 1
ATOM 4032 C C . TYR B 1 127 ? 14.07 -11.961 -2.672 1 96.62 127 TYR B C 1
ATOM 4034 O O . TYR B 1 127 ? 15.242 -12.047 -2.301 1 96.62 127 TYR B O 1
ATOM 4042 N N . PHE B 1 128 ? 13.391 -13.016 -3.037 1 96.56 128 PHE B N 1
ATOM 4043 C CA . PHE B 1 128 ? 13.961 -14.336 -3.281 1 96.56 128 PHE B CA 1
ATOM 4044 C C . PHE B 1 128 ? 13.734 -14.766 -4.727 1 96.56 128 PHE B C 1
ATOM 4046 O O . PHE B 1 128 ? 12.586 -14.891 -5.168 1 96.56 128 PHE B O 1
ATOM 4053 N N . ALA B 1 129 ? 14.797 -15.023 -5.379 1 97.06 129 ALA B N 1
ATOM 4054 C CA . ALA B 1 129 ? 14.672 -15.586 -6.723 1 97.06 129 ALA B CA 1
ATOM 4055 C C . ALA B 1 129 ? 15.047 -17.062 -6.727 1 97.06 129 ALA B C 1
ATOM 4057 O O . ALA B 1 129 ? 16.156 -17.438 -6.344 1 97.06 129 ALA B O 1
ATOM 4058 N N . PHE B 1 130 ? 14.172 -17.875 -7.055 1 96.81 130 PHE B N 1
ATOM 4059 C CA . PHE B 1 130 ? 14.438 -19.297 -7.301 1 96.81 130 PHE B CA 1
ATOM 4060 C C . PHE B 1 130 ? 14.727 -19.547 -8.773 1 96.81 130 PHE B C 1
ATOM 4062 O O . PHE B 1 130 ? 13.812 -19.562 -9.602 1 96.81 130 PHE B O 1
ATOM 4069 N N . CYS B 1 131 ? 15.977 -19.812 -9.008 1 96.56 131 CYS B N 1
ATOM 4070 C CA . CYS B 1 131 ? 16.469 -19.828 -10.383 1 96.56 131 CYS B CA 1
ATOM 4071 C C . CYS B 1 131 ? 16.812 -21.234 -10.836 1 96.56 131 CYS B C 1
ATOM 4073 O O . CYS B 1 131 ? 17.031 -22.125 -10.008 1 96.56 131 CYS B O 1
ATOM 4075 N N . ILE B 1 132 ? 16.766 -21.328 -12.188 1 95.62 132 ILE B N 1
ATOM 4076 C CA . ILE B 1 132 ? 17.453 -22.469 -12.789 1 95.62 132 ILE B CA 1
ATOM 4077 C C . ILE B 1 132 ? 18.938 -22.422 -12.422 1 95.62 132 ILE B C 1
ATOM 4079 O O . ILE B 1 132 ? 19.594 -21.391 -12.555 1 95.62 132 ILE B O 1
ATOM 4083 N N . PRO B 1 133 ? 19.438 -23.547 -11.953 1 96.44 133 PRO B N 1
ATOM 4084 C CA . PRO B 1 133 ? 20.812 -23.547 -11.445 1 96.44 133 PRO B CA 1
ATOM 4085 C C . PRO B 1 133 ? 21.812 -22.969 -12.453 1 96.44 133 PRO B C 1
ATOM 4087 O O . PRO B 1 133 ? 22.656 -22.156 -12.078 1 96.44 133 PRO B O 1
ATOM 4090 N N . GLU B 1 134 ? 21.656 -23.203 -13.695 1 95.81 134 GLU B N 1
ATOM 4091 C CA . GLU B 1 134 ? 22.594 -22.766 -14.727 1 95.81 134 GLU B CA 1
ATOM 4092 C C . GLU B 1 134 ? 22.469 -21.281 -14.984 1 95.81 134 GLU B C 1
ATOM 4094 O O . GLU B 1 134 ? 23.391 -20.672 -15.555 1 95.81 134 GLU B O 1
ATOM 4099 N N . GLU B 1 135 ? 21.391 -20.656 -14.555 1 95.94 135 GLU B N 1
ATOM 4100 C CA . GLU B 1 135 ? 21.141 -19.25 -14.852 1 95.94 135 GLU B CA 1
ATOM 4101 C C . GLU B 1 135 ? 21.281 -18.391 -13.594 1 95.94 135 GLU B C 1
ATOM 4103 O O . GLU B 1 135 ? 21.141 -17.172 -13.656 1 95.94 135 GLU B O 1
ATOM 4108 N N . SER B 1 136 ? 21.641 -19.016 -12.547 1 96.62 136 SER B N 1
ATOM 4109 C CA . SER B 1 136 ? 21.625 -18.344 -11.258 1 96.62 136 SER B CA 1
ATOM 4110 C C . SER B 1 136 ? 22.703 -17.266 -11.195 1 96.62 136 SER B C 1
ATOM 4112 O O . SER B 1 136 ? 22.469 -16.172 -10.68 1 96.62 136 SER B O 1
ATOM 4114 N N . GLN B 1 137 ? 23.875 -17.562 -11.727 1 96.25 137 GLN B N 1
ATOM 4115 C CA . GLN B 1 137 ? 24.969 -16.609 -11.711 1 96.25 137 GLN B CA 1
ATOM 4116 C C . GLN B 1 137 ? 24.641 -15.375 -12.555 1 96.25 137 GLN B C 1
ATOM 4118 O O . GLN B 1 137 ? 24.906 -14.242 -12.148 1 96.25 137 GLN B O 1
ATOM 4123 N N . GLN B 1 138 ? 24.141 -15.656 -13.656 1 96.94 138 GLN B N 1
ATOM 4124 C CA . GLN B 1 138 ? 23.75 -14.555 -14.523 1 96.94 138 GLN B CA 1
ATOM 4125 C C . GLN B 1 138 ? 22.656 -13.703 -13.883 1 96.94 138 GLN B C 1
ATOM 4127 O O . GLN B 1 138 ? 22.688 -12.477 -13.961 1 96.94 138 GLN B O 1
ATOM 4132 N N . PHE B 1 139 ? 21.703 -14.391 -13.281 1 97.38 139 PHE B N 1
ATOM 4133 C CA . PHE B 1 139 ? 20.641 -13.664 -12.586 1 97.38 139 PHE B CA 1
ATOM 4134 C C . PHE B 1 139 ? 21.219 -12.797 -11.469 1 97.38 139 PHE B C 1
ATOM 4136 O O . PHE B 1 139 ? 20.828 -11.641 -11.312 1 97.38 139 PHE B O 1
ATOM 4143 N N . PHE B 1 140 ? 22.203 -13.375 -10.805 1 98.19 140 PHE B N 1
ATOM 4144 C CA . PHE B 1 140 ? 22.844 -12.672 -9.695 1 98.19 140 PHE B CA 1
ATOM 4145 C C . PHE B 1 140 ? 23.484 -11.375 -10.172 1 98.19 140 PHE B C 1
ATOM 4147 O O . PHE B 1 140 ? 23.297 -10.32 -9.57 1 98.19 140 PHE B O 1
ATOM 4154 N N . TYR B 1 141 ? 24.109 -11.414 -11.258 1 97.25 141 TYR B N 1
ATOM 4155 C CA . TYR B 1 141 ? 24.781 -10.234 -11.805 1 97.25 141 TYR B CA 1
ATOM 4156 C C . TYR B 1 141 ? 23.766 -9.211 -12.289 1 97.25 141 TYR B C 1
ATOM 4158 O O . TYR B 1 141 ? 23.891 -8.016 -12 1 97.25 141 TYR B O 1
ATOM 4166 N N . HIS B 1 142 ? 22.812 -9.695 -12.953 1 96.94 142 HIS B N 1
ATOM 4167 C CA . HIS B 1 142 ? 21.781 -8.805 -13.477 1 96.94 142 HIS B CA 1
ATOM 4168 C C . HIS B 1 142 ? 21 -8.133 -12.352 1 96.94 142 HIS B C 1
ATOM 4170 O O . HIS B 1 142 ? 20.703 -6.941 -12.422 1 96.94 142 HIS B O 1
ATOM 4176 N N . TRP B 1 143 ? 20.766 -8.93 -11.328 1 97.56 143 TRP B N 1
ATOM 4177 C CA . TRP B 1 143 ? 19.953 -8.438 -10.211 1 97.56 143 TRP B CA 1
ATOM 4178 C C . TRP B 1 143 ? 20.672 -7.324 -9.461 1 97.56 143 TRP B C 1
ATOM 4180 O O . TRP B 1 143 ? 20.062 -6.332 -9.07 1 97.56 143 TRP B O 1
ATOM 4190 N N . GLN B 1 144 ? 21.984 -7.469 -9.289 1 97.69 144 GLN B N 1
ATOM 4191 C CA . GLN B 1 144 ? 22.75 -6.426 -8.617 1 97.69 144 GLN B CA 1
ATOM 4192 C C . GLN B 1 144 ? 22.656 -5.102 -9.367 1 97.69 144 GLN B C 1
ATOM 4194 O O . GLN B 1 144 ? 22.469 -4.047 -8.758 1 97.69 144 GLN B O 1
ATOM 4199 N N . ARG B 1 145 ? 22.719 -5.215 -10.602 1 97.06 145 ARG B N 1
ATOM 4200 C CA . ARG B 1 145 ? 22.656 -4.012 -11.43 1 97.06 145 ARG B CA 1
ATOM 4201 C C . ARG B 1 145 ? 21.266 -3.383 -11.359 1 97.06 145 ARG B C 1
ATOM 4203 O O . ARG B 1 145 ? 21.141 -2.168 -11.195 1 97.06 145 ARG B O 1
ATOM 4210 N N . GLN B 1 146 ? 20.281 -4.211 -11.445 1 96.62 146 GLN B N 1
ATOM 4211 C CA . GLN B 1 146 ? 18.906 -3.723 -11.414 1 96.62 146 GLN B CA 1
ATOM 4212 C C . GLN B 1 146 ? 18.594 -3.031 -10.086 1 96.62 146 GLN B C 1
ATOM 4214 O O . GLN B 1 146 ? 17.969 -1.973 -10.07 1 96.62 146 GLN B O 1
ATOM 4219 N N . ARG B 1 147 ? 19.078 -3.646 -9.047 1 98.19 147 ARG B N 1
ATOM 4220 C CA . ARG B 1 147 ? 18.812 -3.078 -7.727 1 98.19 147 ARG B CA 1
ATOM 4221 C C . ARG B 1 147 ? 19.562 -1.761 -7.539 1 98.19 147 ARG B C 1
ATOM 4223 O O . ARG B 1 147 ? 19.016 -0.807 -6.98 1 98.19 147 ARG B O 1
ATOM 4230 N N . LYS B 1 148 ? 20.766 -1.716 -7.961 1 98.06 148 LYS B N 1
ATOM 4231 C CA . LYS B 1 148 ? 21.516 -0.465 -7.895 1 98.06 148 LYS B CA 1
ATOM 4232 C C . LYS B 1 148 ? 20.828 0.636 -8.688 1 98.06 148 LYS B C 1
ATOM 4234 O O . LYS B 1 148 ? 20.719 1.772 -8.227 1 98.06 148 LYS B O 1
ATOM 4239 N N . ILE B 1 149 ? 20.312 0.302 -9.852 1 97.31 149 ILE B N 1
ATOM 4240 C CA . ILE B 1 149 ? 19.625 1.261 -10.711 1 97.31 149 ILE B CA 1
ATOM 4241 C C . ILE B 1 149 ? 18.375 1.773 -10.008 1 97.31 149 ILE B C 1
ATOM 4243 O O . ILE B 1 149 ? 18.031 2.953 -10.117 1 97.31 149 ILE B O 1
ATOM 4247 N N . TRP B 1 150 ? 17.719 0.901 -9.305 1 97.38 150 TRP B N 1
ATOM 4248 C CA . TRP B 1 150 ? 16.516 1.311 -8.586 1 97.38 150 TRP B CA 1
ATOM 4249 C C . TRP B 1 150 ? 16.828 2.404 -7.574 1 97.38 150 TRP B C 1
ATOM 4251 O O . TRP B 1 150 ? 16.125 3.41 -7.492 1 97.38 150 TRP B O 1
ATOM 4261 N N . TRP B 1 151 ? 17.922 2.227 -6.809 1 98 151 TRP B N 1
ATOM 4262 C CA . TRP B 1 151 ? 18.328 3.23 -5.832 1 98 151 TRP B CA 1
ATOM 4263 C C . TRP B 1 151 ? 18.688 4.543 -6.516 1 98 151 TRP B C 1
ATOM 4265 O O . TRP B 1 151 ? 18.328 5.621 -6.047 1 98 151 TRP B O 1
ATOM 4275 N N . ARG B 1 152 ? 19.297 4.465 -7.613 1 97.5 152 ARG B N 1
ATOM 4276 C CA . ARG B 1 152 ? 19.766 5.641 -8.344 1 97.5 152 ARG B CA 1
ATOM 4277 C C . ARG B 1 152 ? 18.594 6.395 -8.969 1 97.5 152 ARG B C 1
ATOM 4279 O O . ARG B 1 152 ? 18.609 7.625 -9.047 1 97.5 152 ARG B O 1
ATOM 4286 N N . LYS B 1 153 ? 17.656 5.68 -9.344 1 95.94 153 LYS B N 1
ATOM 4287 C CA . LYS B 1 153 ? 16.516 6.23 -10.062 1 95.94 153 LYS B CA 1
ATOM 4288 C C . LYS B 1 153 ? 15.797 7.289 -9.234 1 95.94 153 LYS B C 1
ATOM 4290 O O . LYS B 1 153 ? 15.328 8.297 -9.766 1 95.94 153 LYS B O 1
ATOM 4295 N N . PHE B 1 154 ? 15.742 7.082 -7.938 1 95.62 154 PHE B N 1
ATOM 4296 C CA . PHE B 1 154 ? 14.938 7.953 -7.086 1 95.62 154 PHE B CA 1
ATOM 4297 C C . PHE B 1 154 ? 15.828 8.914 -6.305 1 95.62 154 PHE B C 1
ATOM 4299 O O . PHE B 1 154 ? 15.344 9.672 -5.465 1 95.62 154 PHE B O 1
ATOM 4306 N N . SER B 1 155 ? 17.078 8.891 -6.594 1 95.06 155 SER B N 1
ATOM 4307 C CA . SER B 1 155 ? 18.031 9.688 -5.82 1 95.06 155 SER B CA 1
ATOM 4308 C C . SER B 1 155 ? 18.25 11.055 -6.461 1 95.06 155 SER B C 1
ATOM 4310 O O . SER B 1 155 ? 18.266 11.172 -7.688 1 95.06 155 SER B O 1
ATOM 4312 N N . ALA B 1 156 ? 18.438 12.023 -5.629 1 91 156 ALA B N 1
ATOM 4313 C CA . ALA B 1 156 ? 18.859 13.344 -6.086 1 91 156 ALA B CA 1
ATOM 4314 C C . ALA B 1 156 ? 20.344 13.352 -6.469 1 91 156 ALA B C 1
ATOM 4316 O O . ALA B 1 156 ? 20.797 14.219 -7.211 1 91 156 ALA B O 1
ATOM 4317 N N . ASN B 1 157 ? 21.078 12.406 -5.941 1 92.62 157 ASN B N 1
ATOM 4318 C CA . ASN B 1 157 ? 22.5 12.227 -6.219 1 92.62 157 ASN B CA 1
ATOM 4319 C C . ASN B 1 157 ? 22.828 10.773 -6.562 1 92.62 157 ASN B C 1
ATOM 4321 O O . ASN B 1 157 ? 23.453 10.07 -5.77 1 92.62 157 ASN B O 1
ATOM 4325 N N . PRO B 1 158 ? 22.594 10.383 -7.77 1 93.94 158 PRO B N 1
ATOM 4326 C CA . PRO B 1 158 ? 22.719 8.977 -8.148 1 93.94 158 PRO B CA 1
ATOM 4327 C C . PRO B 1 158 ? 24.141 8.453 -8.008 1 93.94 158 PRO B C 1
ATOM 4329 O O . PRO B 1 158 ? 24.359 7.246 -7.891 1 93.94 158 PRO B O 1
ATOM 4332 N N . GLY B 1 159 ? 25.141 9.297 -8 1 95.06 159 GLY B N 1
ATOM 4333 C CA . GLY B 1 159 ? 26.547 8.891 -7.914 1 95.06 159 GLY B CA 1
ATOM 4334 C C . GLY B 1 159 ? 26.922 8.344 -6.547 1 95.06 159 GLY B C 1
ATOM 4335 O O . GLY B 1 159 ? 27.969 7.715 -6.395 1 95.06 159 GLY B O 1
ATOM 4336 N N . ARG B 1 160 ? 26.141 8.445 -5.539 1 95.81 160 ARG B N 1
ATOM 4337 C CA . ARG B 1 160 ? 26.484 8.086 -4.168 1 95.81 160 ARG B CA 1
ATOM 4338 C C . ARG B 1 160 ? 26.422 6.578 -3.965 1 95.81 160 ARG B C 1
ATOM 4340 O O . ARG B 1 160 ? 26.953 6.055 -2.982 1 95.81 160 ARG B O 1
ATOM 4347 N N . PHE B 1 161 ? 25.703 5.91 -4.91 1 97.75 161 PHE B N 1
ATOM 4348 C CA . PHE B 1 161 ? 25.484 4.48 -4.727 1 97.75 161 PHE B CA 1
ATOM 4349 C C . PHE B 1 161 ? 26.547 3.664 -5.445 1 97.75 161 PHE B C 1
ATOM 4351 O O . PHE B 1 161 ? 26.906 3.971 -6.582 1 97.75 161 PHE B O 1
ATOM 4358 N N . SER B 1 162 ? 27.016 2.648 -4.793 1 97.44 162 SER B N 1
ATOM 4359 C CA . SER B 1 162 ? 28.047 1.786 -5.367 1 97.44 162 SER B CA 1
ATOM 4360 C C . SER B 1 162 ? 27.844 0.332 -4.953 1 97.44 162 SER B C 1
ATOM 4362 O O . SER B 1 162 ? 27.141 0.052 -3.979 1 97.44 162 SER B O 1
ATOM 4364 N N . LEU B 1 163 ? 28.438 -0.543 -5.734 1 97.5 163 LEU B N 1
ATOM 4365 C CA . LEU B 1 163 ? 28.453 -1.972 -5.441 1 97.5 163 LEU B CA 1
ATOM 4366 C C . LEU B 1 163 ? 29.797 -2.4 -4.887 1 97.5 163 LEU B C 1
ATOM 4368 O O . LEU B 1 163 ? 30.844 -1.965 -5.379 1 97.5 163 LEU B O 1
ATOM 4372 N N . THR B 1 164 ? 29.781 -3.158 -3.879 1 97.62 164 THR B N 1
ATOM 4373 C CA . THR B 1 164 ? 31.031 -3.711 -3.363 1 97.62 164 THR B CA 1
ATOM 4374 C C . THR B 1 164 ? 31.484 -4.891 -4.215 1 97.62 164 THR B C 1
ATOM 4376 O O . THR B 1 164 ? 30.719 -5.43 -5.008 1 97.62 164 THR B O 1
ATOM 4379 N N . GLU B 1 165 ? 32.688 -5.203 -3.986 1 96.81 165 GLU B N 1
ATOM 4380 C CA . GLU B 1 165 ? 33.188 -6.418 -4.617 1 96.81 165 GLU B CA 1
ATOM 4381 C C . GLU B 1 165 ? 32.469 -7.652 -4.109 1 96.81 165 GLU B C 1
ATOM 4383 O O . GLU B 1 165 ? 31.969 -7.668 -2.979 1 96.81 165 GLU B O 1
ATOM 4388 N N . ILE B 1 166 ? 32.438 -8.586 -5.023 1 97.12 166 ILE B N 1
ATOM 4389 C CA . ILE B 1 166 ? 31.781 -9.828 -4.66 1 97.12 166 ILE B CA 1
ATOM 4390 C C . ILE B 1 166 ? 32.688 -10.656 -3.752 1 97.12 166 ILE B C 1
ATOM 4392 O O . ILE B 1 166 ? 33.844 -10.93 -4.094 1 97.12 166 ILE B O 1
ATOM 4396 N N . LEU B 1 167 ? 32.156 -10.953 -2.625 1 96.81 167 LEU B N 1
ATOM 4397 C CA . LEU B 1 167 ? 32.875 -11.828 -1.694 1 96.81 167 LEU B CA 1
ATOM 4398 C C . LEU B 1 167 ? 32.344 -13.25 -1.786 1 96.81 167 LEU B C 1
ATOM 4400 O O . LEU B 1 167 ? 31.125 -13.469 -1.809 1 96.81 167 LEU B O 1
ATOM 4404 N N . THR B 1 168 ? 33.188 -14.188 -1.883 1 95.12 168 THR B N 1
ATOM 4405 C CA . THR B 1 168 ? 32.844 -15.602 -1.922 1 95.12 168 THR B CA 1
ATOM 4406 C C . THR B 1 168 ? 33.281 -16.312 -0.651 1 95.12 168 THR B C 1
ATOM 4408 O O . THR B 1 168 ? 34.469 -16.234 -0.277 1 95.12 168 THR B O 1
ATOM 4411 N N . ASP B 1 169 ? 32.375 -16.891 -0.05 1 92.38 169 ASP B N 1
ATOM 4412 C CA . ASP B 1 169 ? 32.75 -17.594 1.171 1 92.38 169 ASP B CA 1
ATOM 4413 C C . ASP B 1 169 ? 33.188 -19.016 0.863 1 92.38 169 ASP B C 1
ATOM 4415 O O . ASP B 1 169 ? 33.281 -19.422 -0.302 1 92.38 169 ASP B O 1
ATOM 4419 N N . ASP B 1 170 ? 33.531 -19.781 1.912 1 90.19 170 ASP B N 1
ATOM 4420 C CA . ASP B 1 170 ? 34.094 -21.109 1.771 1 90.19 170 ASP B CA 1
ATOM 4421 C C . ASP B 1 170 ? 33.094 -22.078 1.163 1 90.19 170 ASP B C 1
ATOM 4423 O O . ASP B 1 170 ? 33.469 -23.062 0.531 1 90.19 170 ASP B O 1
ATOM 4427 N N . ASN B 1 171 ? 31.844 -21.75 1.236 1 88.06 171 ASN B N 1
ATOM 4428 C CA . ASN B 1 171 ? 30.797 -22.625 0.748 1 88.06 171 ASN B CA 1
ATOM 4429 C C . ASN B 1 171 ? 30.344 -22.234 -0.654 1 88.06 171 ASN B C 1
ATOM 4431 O O . ASN B 1 171 ? 29.375 -22.797 -1.179 1 88.06 171 ASN B O 1
ATOM 4435 N N . GLY B 1 172 ? 31.031 -21.281 -1.201 1 89.31 172 GLY B N 1
ATOM 4436 C CA . GLY B 1 172 ? 30.719 -20.875 -2.564 1 89.31 172 GLY B CA 1
ATOM 4437 C C . GLY B 1 172 ? 29.609 -19.844 -2.646 1 89.31 172 GLY B C 1
ATOM 4438 O O . GLY B 1 172 ? 29.156 -19.5 -3.738 1 89.31 172 GLY B O 1
ATOM 4439 N N . GLN B 1 173 ? 29.156 -19.406 -1.556 1 93.38 173 GLN B N 1
ATOM 4440 C CA . GLN B 1 173 ? 28.141 -18.344 -1.556 1 93.38 173 GLN B CA 1
ATOM 4441 C C . GLN B 1 173 ? 28.766 -17 -1.857 1 93.38 173 GLN B C 1
ATOM 4443 O O . GLN B 1 173 ? 29.859 -16.688 -1.377 1 93.38 173 GLN B O 1
ATOM 4448 N N . GLU B 1 174 ? 28.094 -16.281 -2.693 1 97.12 174 GLU B N 1
ATOM 4449 C CA . GLU B 1 174 ? 28.578 -14.961 -3.084 1 97.12 174 GLU B CA 1
ATOM 4450 C C . GLU B 1 174 ? 27.719 -13.859 -2.475 1 97.12 174 GLU B C 1
ATOM 4452 O O . GLU B 1 174 ? 26.484 -13.992 -2.393 1 97.12 174 GLU B O 1
ATOM 4457 N N . THR B 1 175 ? 28.391 -12.836 -1.98 1 97.5 175 THR B N 1
ATOM 4458 C CA . THR B 1 175 ? 27.688 -11.719 -1.359 1 97.5 175 THR B CA 1
ATOM 4459 C C . THR B 1 175 ? 28.234 -10.383 -1.88 1 97.5 175 THR B C 1
ATOM 4461 O O . THR B 1 175 ? 29.438 -10.227 -2.059 1 97.5 175 THR B O 1
ATOM 4464 N N . THR B 1 176 ? 27.391 -9.555 -2.223 1 98.06 176 THR B N 1
ATOM 4465 C CA . THR B 1 176 ? 27.719 -8.172 -2.535 1 98.06 176 THR B CA 1
ATOM 4466 C C . THR B 1 176 ? 26.734 -7.219 -1.846 1 98.06 176 THR B C 1
ATOM 4468 O O . THR B 1 176 ? 25.688 -7.641 -1.367 1 98.06 176 THR B O 1
ATOM 4471 N N . GLU B 1 177 ? 27.172 -6.02 -1.703 1 98.12 177 GLU B N 1
ATOM 4472 C CA . GLU B 1 177 ? 26.344 -5.02 -1.021 1 98.12 177 GLU B CA 1
ATOM 4473 C C . GLU B 1 177 ? 26.219 -3.746 -1.851 1 98.12 177 GLU B C 1
ATOM 4475 O O . GLU B 1 177 ? 27.172 -3.359 -2.547 1 98.12 177 GLU B O 1
ATOM 4480 N N . ILE B 1 178 ? 25.062 -3.213 -1.835 1 98.31 178 ILE B N 1
ATOM 4481 C CA . ILE B 1 178 ? 24.906 -1.844 -2.314 1 98.31 178 ILE 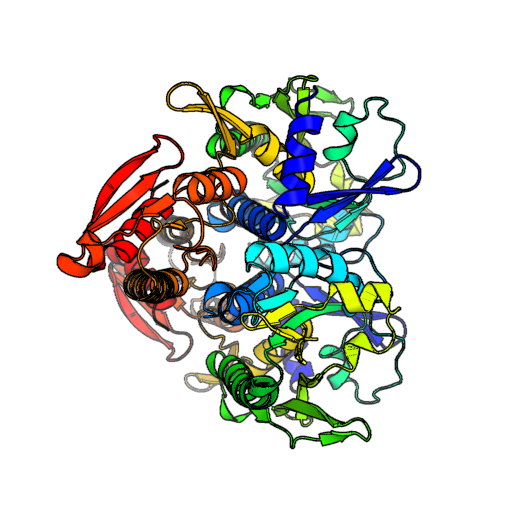B CA 1
ATOM 4482 C C . ILE B 1 178 ? 25.141 -0.866 -1.164 1 98.31 178 ILE B C 1
ATOM 4484 O O . ILE B 1 178 ? 24.516 -0.991 -0.101 1 98.31 178 ILE B O 1
ATOM 4488 N N . ARG B 1 179 ? 26.016 0.061 -1.418 1 97.75 179 ARG B N 1
ATOM 4489 C CA . ARG B 1 179 ? 26.359 1.041 -0.394 1 97.75 179 ARG B CA 1
ATOM 4490 C C . ARG B 1 179 ? 26.047 2.457 -0.864 1 97.75 179 ARG B C 1
ATOM 4492 O O . ARG B 1 179 ? 26.078 2.74 -2.064 1 97.75 179 ARG B O 1
ATOM 4499 N N . ALA B 1 180 ? 25.672 3.277 0.052 1 96.25 180 ALA B N 1
ATOM 4500 C CA . ALA B 1 180 ? 25.469 4.703 -0.184 1 96.25 180 ALA B CA 1
ATOM 4501 C C . ALA B 1 180 ? 26.484 5.535 0.592 1 96.25 180 ALA B C 1
ATOM 4503 O O . ALA B 1 180 ? 26.781 5.246 1.754 1 96.25 180 ALA B O 1
ATOM 4504 N N . GLU B 1 181 ? 27 6.535 -0.041 1 95.25 181 GLU B N 1
ATOM 4505 C CA . GLU B 1 181 ? 28 7.406 0.569 1 95.25 181 GLU B CA 1
ATOM 4506 C C . GLU B 1 181 ? 27.344 8.602 1.262 1 95.25 181 GLU B C 1
ATOM 4508 O O . GLU B 1 181 ? 26.484 9.273 0.675 1 95.25 181 GLU B O 1
ATOM 4513 N N . PHE B 1 182 ? 27.75 8.781 2.523 1 91.06 182 PHE B N 1
ATOM 4514 C CA . PHE B 1 182 ? 27.297 9.938 3.297 1 91.06 182 PHE B CA 1
ATOM 4515 C C . PHE B 1 182 ? 28.5 10.664 3.904 1 91.06 182 PHE B C 1
ATOM 4517 O O . PHE B 1 182 ? 29.641 10.281 3.674 1 91.06 182 PHE B O 1
ATOM 4524 N N . GLU B 1 183 ? 28.219 11.734 4.641 1 87 183 GLU B N 1
ATOM 4525 C CA . GLU B 1 183 ? 29.281 12.523 5.258 1 87 183 GLU B CA 1
ATOM 4526 C C . GLU B 1 183 ? 30.078 11.688 6.258 1 87 183 GLU B C 1
ATOM 4528 O O . GLU B 1 183 ? 31.281 11.914 6.445 1 87 183 GLU B O 1
ATOM 4533 N N . TRP B 1 184 ? 29.484 10.672 6.812 1 87.5 184 TRP B N 1
ATOM 4534 C CA . TRP B 1 184 ? 30.125 9.867 7.848 1 87.5 184 TRP B CA 1
ATOM 4535 C C . TRP B 1 184 ? 30.719 8.586 7.258 1 87.5 184 TRP B C 1
ATOM 4537 O O . TRP B 1 184 ? 31.312 7.781 7.973 1 87.5 184 TRP B O 1
ATOM 4547 N N . GLY B 1 185 ? 30.516 8.43 5.977 1 89.69 185 GLY B N 1
ATOM 4548 C CA . GLY B 1 185 ? 31.047 7.246 5.328 1 89.69 185 GLY B CA 1
ATOM 4549 C C . GLY B 1 185 ? 30.031 6.484 4.516 1 89.69 185 GLY B C 1
ATOM 4550 O O . GLY B 1 185 ? 29.016 7.055 4.082 1 89.69 185 GLY B O 1
ATOM 4551 N N . GLN B 1 186 ? 30.422 5.219 4.32 1 92.25 186 GLN B N 1
ATOM 4552 C CA . GLN B 1 186 ? 29.547 4.375 3.51 1 92.25 186 GLN B CA 1
ATOM 4553 C C . GLN B 1 186 ? 28.609 3.549 4.391 1 92.25 186 GLN B C 1
ATOM 4555 O O . GLN B 1 186 ? 29.016 3.047 5.438 1 92.25 186 GLN B O 1
ATOM 4560 N N . GLU B 1 187 ? 27.391 3.51 3.959 1 92.94 187 GLU B N 1
ATOM 4561 C CA . GLU B 1 187 ? 26.391 2.686 4.629 1 92.94 187 GLU B CA 1
ATOM 4562 C C . GLU B 1 187 ? 25.875 1.583 3.705 1 92.94 187 GLU B C 1
ATOM 4564 O O . GLU B 1 187 ? 25.562 1.838 2.541 1 92.94 187 GLU B O 1
ATOM 4569 N N . THR B 1 188 ? 25.875 0.329 4.266 1 95.81 188 THR B N 1
ATOM 4570 C CA . THR B 1 188 ? 25.25 -0.748 3.51 1 95.81 188 THR B CA 1
ATOM 4571 C C . THR B 1 188 ? 23.734 -0.588 3.506 1 95.81 188 THR B C 1
ATOM 4573 O O . THR B 1 188 ? 23.094 -0.583 4.566 1 95.81 188 THR B O 1
ATOM 4576 N N . ILE B 1 189 ? 23.156 -0.479 2.33 1 97.06 189 ILE B N 1
ATOM 4577 C CA . ILE B 1 189 ? 21.734 -0.197 2.287 1 97.06 189 ILE B CA 1
ATOM 4578 C C . ILE B 1 189 ? 20.984 -1.402 1.717 1 97.06 189 ILE B C 1
ATOM 4580 O O . ILE B 1 189 ? 19.766 -1.521 1.88 1 97.06 189 ILE B O 1
ATOM 4584 N N . GLU B 1 190 ? 21.641 -2.256 1.017 1 98.06 190 GLU B N 1
ATOM 4585 C CA . GLU B 1 190 ? 21.031 -3.49 0.524 1 98.06 190 GLU B CA 1
ATOM 4586 C C . GLU B 1 190 ? 22.078 -4.59 0.355 1 98.06 190 GLU B C 1
ATOM 4588 O O . GLU B 1 190 ? 23.203 -4.328 -0.097 1 98.06 190 GLU B O 1
ATOM 4593 N N . THR B 1 191 ? 21.766 -5.77 0.789 1 98 191 THR B N 1
ATOM 4594 C CA . THR B 1 191 ? 22.641 -6.926 0.636 1 98 191 THR B CA 1
ATOM 4595 C C . THR B 1 191 ? 22.078 -7.91 -0.381 1 98 191 THR B C 1
ATOM 4597 O O . THR B 1 191 ? 20.891 -8.227 -0.344 1 98 191 THR B O 1
ATOM 4600 N N . ILE B 1 192 ? 22.859 -8.281 -1.303 1 98.44 192 ILE B N 1
ATOM 4601 C CA . ILE B 1 192 ? 22.484 -9.25 -2.328 1 98.44 192 ILE B CA 1
ATOM 4602 C C . ILE B 1 192 ? 23.375 -10.484 -2.23 1 98.44 192 ILE B C 1
ATOM 4604 O O . ILE B 1 192 ? 24.594 -10.367 -2.139 1 98.44 192 ILE B O 1
ATOM 4608 N N . ARG B 1 193 ? 22.797 -11.68 -2.256 1 97.75 193 ARG B N 1
ATOM 4609 C CA . ARG B 1 193 ? 23.547 -12.914 -2.076 1 97.75 193 ARG B CA 1
ATOM 4610 C C . ARG B 1 193 ? 23.109 -13.969 -3.082 1 97.75 193 ARG B C 1
ATOM 4612 O O . ARG B 1 193 ? 21.922 -14.078 -3.402 1 97.75 193 ARG B O 1
ATOM 4619 N N . ASN B 1 194 ? 24.016 -14.602 -3.629 1 97.88 194 ASN B N 1
ATOM 4620 C CA . ASN B 1 194 ? 23.797 -15.875 -4.305 1 97.88 194 ASN B CA 1
ATOM 4621 C C . ASN B 1 194 ? 24.094 -17.062 -3.389 1 97.88 194 ASN B C 1
ATOM 4623 O O . ASN B 1 194 ? 25.266 -17.406 -3.178 1 97.88 194 ASN B O 1
ATOM 4627 N N . VAL B 1 195 ? 23.094 -17.719 -2.949 1 95.12 195 VAL B N 1
ATOM 4628 C CA . VAL B 1 195 ? 23.297 -18.719 -1.907 1 95.12 195 VAL B CA 1
ATOM 4629 C C . VAL B 1 195 ? 23.219 -20.125 -2.512 1 95.12 195 VAL B C 1
ATOM 4631 O O . VAL B 1 195 ? 23.297 -21.125 -1.79 1 95.12 195 VAL B O 1
ATOM 4634 N N . ASN B 1 196 ? 23 -20.141 -3.812 1 94.81 196 ASN B N 1
ATOM 4635 C CA . ASN B 1 196 ? 22.891 -21.422 -4.492 1 94.81 196 ASN B CA 1
ATOM 4636 C C . ASN B 1 196 ? 21.859 -22.312 -3.832 1 94.81 196 ASN B C 1
ATOM 4638 O O . ASN B 1 196 ? 20.672 -21.953 -3.754 1 94.81 196 ASN B O 1
ATOM 4642 N N . THR B 1 197 ? 22.297 -23.484 -3.305 1 94.25 197 THR B N 1
ATOM 4643 C CA . THR B 1 197 ? 21.344 -24.391 -2.674 1 94.25 197 THR B CA 1
ATOM 4644 C C . THR B 1 197 ? 21.562 -24.453 -1.166 1 94.25 197 THR B C 1
ATOM 4646 O O . THR B 1 197 ? 20.984 -25.297 -0.479 1 94.25 197 THR B O 1
ATOM 4649 N N . LYS B 1 198 ? 22.328 -23.594 -0.632 1 91.38 198 LYS B N 1
ATOM 4650 C CA . LYS B 1 198 ? 22.75 -23.672 0.763 1 91.38 198 LYS B CA 1
ATOM 4651 C C . LYS B 1 198 ? 21.578 -23.438 1.708 1 91.38 198 LYS B C 1
ATOM 4653 O O . LYS B 1 198 ? 21.562 -23.938 2.834 1 91.38 198 LYS B O 1
ATOM 4658 N N . MET B 1 199 ? 20.688 -22.703 1.232 1 89.31 199 MET B N 1
ATOM 4659 C CA . MET B 1 199 ? 19.531 -22.391 2.057 1 89.31 199 MET B CA 1
ATOM 4660 C C . MET B 1 199 ? 18.766 -23.656 2.424 1 89.31 199 MET B C 1
ATOM 4662 O O . MET B 1 199 ? 18.062 -23.703 3.438 1 89.31 199 MET B O 1
ATOM 4666 N N . PHE B 1 200 ? 18.969 -24.688 1.659 1 92.75 200 PHE B N 1
ATOM 4667 C CA . PHE B 1 200 ? 18.203 -25.922 1.837 1 92.75 200 PHE B CA 1
ATOM 4668 C C . PHE B 1 200 ? 18.984 -26.938 2.676 1 92.75 200 PHE B C 1
ATOM 4670 O O . PHE B 1 200 ? 18.438 -27.969 3.062 1 92.75 200 PHE B O 1
ATOM 4677 N N . ASP B 1 201 ? 20.172 -26.641 2.986 1 88.62 201 ASP B N 1
ATOM 4678 C CA . ASP B 1 201 ? 21.062 -27.625 3.594 1 88.62 201 ASP B CA 1
ATOM 4679 C C . ASP B 1 201 ? 20.578 -28.031 4.98 1 88.62 201 ASP B C 1
ATOM 4681 O O . ASP B 1 201 ? 20.75 -29.188 5.395 1 88.62 201 ASP B O 1
ATOM 4685 N N . ASN B 1 202 ? 19.969 -27.156 5.691 1 86.12 202 ASN B N 1
ATOM 4686 C CA . ASN B 1 202 ? 19.562 -27.438 7.066 1 86.12 202 ASN B CA 1
ATOM 4687 C C . ASN B 1 202 ? 18.156 -28.031 7.125 1 86.12 202 ASN B C 1
ATOM 4689 O O . ASN B 1 202 ? 17.625 -28.281 8.211 1 86.12 202 ASN B O 1
ATOM 4693 N N . LEU B 1 203 ? 17.641 -28.359 6.008 1 90.81 203 LEU B N 1
ATOM 4694 C CA . LEU B 1 203 ? 16.297 -28.922 5.969 1 90.81 203 LEU B CA 1
ATOM 4695 C C . LEU B 1 203 ? 16.344 -30.438 5.977 1 90.81 203 LEU B C 1
ATOM 4697 O O . LEU B 1 203 ? 17.312 -31.031 5.48 1 90.81 203 LEU B O 1
ATOM 4701 N N . GLU B 1 204 ? 15.344 -31.031 6.574 1 91.56 204 GLU B N 1
ATOM 4702 C CA . GLU B 1 204 ? 15.18 -32.469 6.465 1 91.56 204 GLU B CA 1
ATOM 4703 C C . GLU B 1 204 ? 14.953 -32.906 5.016 1 91.56 204 GLU B C 1
ATOM 4705 O O . GLU B 1 204 ? 14.422 -32.125 4.215 1 91.56 204 GLU B O 1
ATOM 4710 N N . PRO B 1 205 ? 15.359 -34.125 4.746 1 91.56 205 PRO B N 1
ATOM 4711 C CA . PRO B 1 205 ? 15.227 -34.594 3.367 1 91.56 205 PRO B CA 1
ATOM 4712 C C . PRO B 1 205 ? 13.812 -34.438 2.826 1 91.56 205 PRO B C 1
ATOM 4714 O O . PRO B 1 205 ? 13.625 -34.031 1.672 1 91.56 205 PRO B O 1
ATOM 4717 N N . ALA B 1 206 ? 12.898 -34.719 3.648 1 91.12 206 ALA B N 1
ATOM 4718 C CA . ALA B 1 206 ? 11.508 -34.594 3.219 1 91.12 206 ALA B CA 1
ATOM 4719 C C . ALA B 1 206 ? 11.156 -33.156 2.871 1 91.12 206 ALA B C 1
ATOM 4721 O O . ALA B 1 206 ? 10.406 -32.906 1.92 1 91.12 206 ALA B O 1
ATOM 4722 N N . GLU B 1 207 ? 11.695 -32.25 3.617 1 89.62 207 GLU B N 1
ATOM 4723 C CA . GLU B 1 207 ? 11.453 -30.828 3.373 1 89.62 207 GLU B CA 1
ATOM 4724 C C . GLU B 1 207 ? 12.203 -30.344 2.135 1 89.62 207 GLU B C 1
ATOM 4726 O O . GLU B 1 207 ? 11.711 -29.484 1.393 1 89.62 207 GLU B O 1
ATOM 4731 N N . GLN B 1 208 ? 13.367 -30.891 1.96 1 92.25 208 GLN B N 1
ATOM 4732 C CA . GLN B 1 208 ? 14.141 -30.531 0.775 1 92.25 208 GLN B CA 1
ATOM 4733 C C . GLN B 1 208 ? 13.422 -30.953 -0.501 1 92.25 208 GLN B C 1
ATOM 4735 O O . GLN B 1 208 ? 13.445 -30.234 -1.5 1 92.25 208 GLN B O 1
ATOM 4740 N N . GLU B 1 209 ? 12.781 -32.062 -0.405 1 92.56 209 GLU B N 1
ATOM 4741 C CA . GLU B 1 209 ? 12.062 -32.594 -1.562 1 92.56 209 GLU B CA 1
ATOM 4742 C C . GLU B 1 209 ? 10.914 -31.656 -1.963 1 92.56 209 GLU B C 1
ATOM 4744 O O . GLU B 1 209 ? 10.578 -31.562 -3.145 1 92.56 209 GLU B O 1
ATOM 4749 N N . MET B 1 210 ? 10.414 -31 -0.972 1 91.75 210 MET B N 1
ATOM 4750 C CA . MET B 1 210 ? 9.297 -30.094 -1.23 1 91.75 210 MET B CA 1
ATOM 4751 C C . MET B 1 210 ? 9.734 -28.922 -2.113 1 91.75 210 MET B C 1
ATOM 4753 O O . MET B 1 210 ? 8.922 -28.344 -2.834 1 91.75 210 MET B O 1
ATOM 4757 N N . PHE B 1 211 ? 11.016 -28.641 -2.145 1 95 211 PHE B N 1
ATOM 4758 C CA . PHE B 1 211 ? 11.5 -27.469 -2.871 1 95 211 PHE B CA 1
ATOM 4759 C C . PHE B 1 211 ? 12.023 -27.875 -4.246 1 95 211 PHE B C 1
ATOM 4761 O O . PHE B 1 211 ? 12.453 -27.016 -5.023 1 95 211 PHE B O 1
ATOM 4768 N N . LEU B 1 212 ? 12 -29.234 -4.523 1 95.44 212 LEU B N 1
ATOM 4769 C CA . LEU B 1 212 ? 12.367 -29.656 -5.867 1 95.44 212 LEU B CA 1
ATOM 4770 C C . LEU B 1 212 ? 11.383 -29.125 -6.898 1 95.44 212 LEU B C 1
ATOM 4772 O O . LEU B 1 212 ? 10.172 -29.109 -6.668 1 95.44 212 LEU B O 1
ATOM 4776 N N . SER B 1 213 ? 11.969 -28.594 -7.957 1 94.56 213 SER B N 1
ATOM 4777 C CA . SER B 1 213 ? 11.172 -28.016 -9.039 1 94.56 213 SER B CA 1
ATOM 4778 C C . SER B 1 213 ? 11.656 -28.5 -10.398 1 94.56 213 SER B C 1
ATOM 4780 O O . SER B 1 213 ? 12.68 -29.188 -10.492 1 94.56 213 SER B O 1
ATOM 4782 N N . LYS B 1 214 ? 10.906 -28.141 -11.391 1 93.19 214 LYS B N 1
ATOM 4783 C CA . LYS B 1 214 ? 11.18 -28.75 -12.688 1 93.19 214 LYS B CA 1
ATOM 4784 C C . LYS B 1 214 ? 11.758 -27.719 -13.664 1 93.19 214 LYS B C 1
ATOM 4786 O O . LYS B 1 214 ? 11.484 -26.531 -13.555 1 93.19 214 LYS B O 1
ATOM 4791 N N . ILE B 1 215 ? 12.609 -28.234 -14.477 1 92.06 215 ILE B N 1
ATOM 4792 C CA . ILE B 1 215 ? 13.047 -27.594 -15.711 1 92.06 215 ILE B CA 1
ATOM 4793 C C . ILE B 1 215 ? 12.711 -28.5 -16.891 1 92.06 215 ILE B C 1
ATOM 4795 O O . ILE B 1 215 ? 13.422 -29.484 -17.172 1 92.06 215 ILE B O 1
ATOM 4799 N N . GLY B 1 216 ? 11.688 -28.188 -17.531 1 85.44 216 GLY B N 1
ATOM 4800 C CA . GLY B 1 216 ? 11.211 -29.188 -18.469 1 85.44 216 GLY B CA 1
ATOM 4801 C C . GLY B 1 216 ? 10.789 -30.484 -17.781 1 85.44 216 GLY B C 1
ATOM 4802 O O . GLY B 1 216 ? 9.859 -30.484 -16.969 1 85.44 216 GLY B O 1
ATOM 4803 N N . LYS B 1 217 ? 11.531 -31.531 -18.031 1 87.69 217 LYS B N 1
ATOM 4804 C CA . LYS B 1 217 ? 11.211 -32.812 -17.438 1 87.69 217 LYS B CA 1
ATOM 4805 C C . LYS B 1 217 ? 12.148 -33.125 -16.281 1 87.69 217 LYS B C 1
ATOM 4807 O O . LYS B 1 217 ? 11.93 -34.094 -15.531 1 87.69 217 LYS B O 1
ATOM 4812 N N . ARG B 1 218 ? 13.117 -32.281 -16.094 1 93.56 218 ARG B N 1
ATOM 4813 C CA . ARG B 1 218 ? 14.133 -32.5 -15.062 1 93.56 218 ARG B CA 1
ATOM 4814 C C . ARG B 1 218 ? 13.711 -31.891 -13.742 1 93.56 218 ARG B C 1
ATOM 4816 O O . ARG B 1 218 ? 13.18 -30.766 -13.711 1 93.56 218 ARG B O 1
ATOM 4823 N N . LYS B 1 219 ? 13.922 -32.719 -12.688 1 94.62 219 LYS B N 1
ATOM 4824 C CA . LYS B 1 219 ? 13.695 -32.188 -11.344 1 94.62 219 LYS B CA 1
ATOM 4825 C C . LYS B 1 219 ? 15 -31.734 -10.703 1 94.62 219 LYS B C 1
ATOM 4827 O O . LYS B 1 219 ? 15.992 -32.469 -10.695 1 94.62 219 LYS B O 1
ATOM 4832 N N . VAL B 1 220 ? 15.008 -30.5 -10.188 1 95.81 220 VAL B N 1
ATOM 4833 C CA . VAL B 1 220 ? 16.234 -29.969 -9.602 1 95.81 220 VAL B CA 1
ATOM 4834 C C . VAL B 1 220 ? 15.891 -29.109 -8.391 1 95.81 220 VAL B C 1
ATOM 4836 O O . VAL B 1 220 ? 14.758 -28.641 -8.25 1 95.81 220 VAL B O 1
ATOM 4839 N N . LEU B 1 221 ? 16.922 -29.031 -7.508 1 95.88 221 LEU B N 1
ATOM 4840 C CA . LEU B 1 221 ? 16.844 -28 -6.469 1 95.88 221 LEU B CA 1
ATOM 4841 C C . LEU B 1 221 ? 17.203 -26.641 -7.027 1 95.88 221 LEU B C 1
ATOM 4843 O O . LEU B 1 221 ? 18.281 -26.469 -7.613 1 95.88 221 LEU B O 1
ATOM 4847 N N . PRO B 1 222 ? 16.281 -25.688 -6.898 1 97 222 PRO B N 1
ATOM 4848 C CA . PRO B 1 222 ? 16.594 -24.375 -7.461 1 97 222 PRO B CA 1
ATOM 4849 C C . PRO B 1 222 ? 17.766 -23.688 -6.75 1 97 222 PRO B C 1
ATOM 4851 O O . PRO B 1 222 ? 18.031 -23.969 -5.578 1 97 222 PRO B O 1
ATOM 4854 N N . HIS B 1 223 ? 18.469 -22.922 -7.488 1 97.25 223 HIS B N 1
ATOM 4855 C CA . HIS B 1 223 ? 19.406 -22 -6.871 1 97.25 223 HIS B CA 1
ATOM 4856 C C . HIS B 1 223 ? 18.719 -20.703 -6.422 1 97.25 223 HIS B C 1
ATOM 4858 O O . HIS B 1 223 ? 17.797 -20.219 -7.094 1 97.25 223 HIS B O 1
ATOM 4864 N N . VAL B 1 224 ? 19.188 -20.188 -5.309 1 97.19 224 VAL B N 1
ATOM 4865 C CA . VAL B 1 224 ? 18.469 -19.047 -4.723 1 97.19 224 VAL B CA 1
ATOM 4866 C C . VAL B 1 224 ? 19.375 -17.812 -4.738 1 97.19 224 VAL B C 1
ATOM 4868 O O . VAL B 1 224 ? 20.516 -17.875 -4.305 1 97.19 224 VAL B O 1
ATOM 4871 N N . VAL B 1 225 ? 18.875 -16.75 -5.316 1 97.94 225 VAL B N 1
ATOM 4872 C CA . VAL B 1 225 ? 19.453 -15.422 -5.188 1 97.94 225 VAL B CA 1
ATOM 4873 C C . VAL B 1 225 ? 18.547 -14.539 -4.344 1 97.94 225 VAL B C 1
ATOM 4875 O O . VAL B 1 225 ? 17.328 -14.492 -4.578 1 97.94 225 VAL B O 1
ATOM 4878 N N . GLU B 1 226 ? 19.094 -13.898 -3.35 1 97.31 226 GLU B N 1
ATOM 4879 C CA . GLU B 1 226 ? 18.266 -13.094 -2.465 1 97.31 226 GLU B CA 1
ATOM 4880 C C . GLU B 1 226 ? 18.828 -11.68 -2.316 1 97.31 226 GLU B C 1
ATOM 4882 O O . GLU B 1 226 ? 20.016 -11.461 -2.508 1 97.31 226 GLU B O 1
ATOM 4887 N N . SER B 1 227 ? 18.016 -10.789 -2.123 1 97.94 227 SER B N 1
ATOM 4888 C CA . SER B 1 227 ? 18.375 -9.422 -1.771 1 97.94 227 SER B CA 1
ATOM 4889 C C . SER B 1 227 ? 17.5 -8.898 -0.634 1 97.94 227 SER B C 1
ATOM 4891 O O . SER B 1 227 ? 16.297 -9.195 -0.569 1 97.94 227 SER B O 1
ATOM 4893 N N . GLU B 1 228 ? 18.141 -8.133 0.271 1 96.25 228 GLU B N 1
ATOM 4894 C CA . GLU B 1 228 ? 17.422 -7.688 1.459 1 96.25 228 GLU B CA 1
ATOM 4895 C C . GLU B 1 228 ? 17.781 -6.242 1.806 1 96.25 228 GLU B C 1
ATOM 4897 O O . GLU B 1 228 ? 18.953 -5.852 1.735 1 96.25 228 GLU B O 1
ATOM 4902 N N . THR B 1 229 ? 16.812 -5.48 2.053 1 96.69 229 THR B N 1
ATOM 4903 C CA . THR B 1 229 ? 16.875 -4.148 2.639 1 96.69 229 THR B CA 1
ATOM 4904 C C . THR B 1 229 ? 15.719 -3.916 3.6 1 96.69 229 THR B C 1
ATOM 4906 O O . THR B 1 229 ? 15.086 -4.871 4.062 1 96.69 229 THR B O 1
ATOM 4909 N N . SER B 1 230 ? 15.578 -2.754 4.129 1 94.44 230 SER B N 1
ATOM 4910 C CA . SER B 1 230 ? 14.461 -2.438 5.016 1 94.44 230 SER B CA 1
ATOM 4911 C C . SER B 1 230 ? 13.828 -1.104 4.648 1 94.44 230 SER B C 1
ATOM 4913 O O . SER B 1 230 ? 14.453 -0.27 3.99 1 94.44 230 SER B O 1
ATOM 4915 N N . LEU B 1 231 ? 12.633 -1.077 4.988 1 94.25 231 LEU B N 1
ATOM 4916 C CA . LEU B 1 231 ? 11.906 0.165 4.738 1 94.25 231 LEU B CA 1
ATOM 4917 C C . LEU B 1 231 ? 12.539 1.326 5.496 1 94.25 231 LEU B C 1
ATOM 4919 O O . LEU B 1 231 ? 12.648 2.436 4.969 1 94.25 231 LEU B O 1
ATOM 4923 N N . GLU B 1 232 ? 12.953 1.092 6.703 1 93.06 232 GLU B N 1
ATOM 4924 C CA . GLU B 1 232 ? 13.586 2.109 7.535 1 93.06 232 GLU B CA 1
ATOM 4925 C C . GLU B 1 232 ? 14.891 2.594 6.91 1 93.06 232 GLU B C 1
ATOM 4927 O O . GLU B 1 232 ? 15.164 3.797 6.879 1 93.06 232 GLU B O 1
ATOM 4932 N N . LYS B 1 233 ? 15.625 1.654 6.461 1 94.81 233 LYS B N 1
ATOM 4933 C CA . LYS B 1 233 ? 16.859 2.02 5.777 1 94.81 233 LYS B CA 1
ATOM 4934 C C . LYS B 1 233 ? 16.578 2.875 4.547 1 94.81 233 LYS B C 1
ATOM 4936 O O . LYS B 1 233 ? 17.219 3.908 4.344 1 94.81 233 LYS B O 1
ATOM 4941 N N . ALA B 1 234 ? 15.648 2.41 3.791 1 97 234 ALA B N 1
ATOM 4942 C CA . ALA B 1 234 ? 15.312 3.145 2.574 1 97 234 ALA B CA 1
ATOM 4943 C C . ALA B 1 234 ? 14.805 4.547 2.902 1 97 234 ALA B C 1
ATOM 4945 O O . ALA B 1 234 ? 15.195 5.52 2.248 1 97 234 ALA B O 1
ATOM 4946 N N . CYS B 1 235 ? 13.977 4.656 3.857 1 96.06 235 CYS B N 1
ATOM 4947 C CA . CYS B 1 235 ? 13.461 5.953 4.277 1 96.06 235 CYS B CA 1
ATOM 4948 C C . CYS B 1 235 ? 14.602 6.891 4.672 1 96.06 235 CYS B C 1
ATOM 4950 O O . CYS B 1 235 ? 14.656 8.031 4.211 1 96.06 235 CYS B O 1
ATOM 4952 N N . MET B 1 236 ? 15.492 6.414 5.465 1 95.31 236 MET B N 1
ATOM 4953 C CA . MET B 1 236 ? 16.609 7.227 5.93 1 95.31 236 MET B CA 1
ATOM 4954 C C . MET B 1 236 ? 17.5 7.645 4.762 1 95.31 236 MET B C 1
ATOM 4956 O O . MET B 1 236 ? 17.969 8.781 4.711 1 95.31 236 MET B O 1
ATOM 4960 N N . VAL B 1 237 ? 17.719 6.73 3.875 1 96.5 237 VAL B N 1
ATOM 4961 C CA . VAL B 1 237 ? 18.547 7.035 2.715 1 96.5 237 VAL B CA 1
ATOM 4962 C C . VAL B 1 237 ? 17.938 8.195 1.931 1 96.5 237 VAL B C 1
ATOM 4964 O O . VAL B 1 237 ? 18.625 9.172 1.629 1 96.5 237 VAL B O 1
ATOM 4967 N N . PHE B 1 238 ? 16.688 8.133 1.682 1 96.88 238 PHE B N 1
ATOM 4968 C CA . PHE B 1 238 ? 16.078 9.125 0.807 1 96.88 238 PHE B CA 1
ATOM 4969 C C . PHE B 1 238 ? 15.875 10.445 1.543 1 96.88 238 PHE B C 1
ATOM 4971 O O . PHE B 1 238 ? 15.906 11.516 0.931 1 96.88 238 PHE B O 1
ATOM 4978 N N . LEU B 1 239 ? 15.688 10.375 2.852 1 96.5 239 LEU B N 1
ATOM 4979 C CA . LEU B 1 239 ? 15.656 11.609 3.631 1 96.5 239 LEU B CA 1
ATOM 4980 C C . LEU B 1 239 ? 17 12.32 3.578 1 96.5 239 LEU B C 1
ATOM 4982 O O . LEU B 1 239 ? 17.078 13.523 3.311 1 96.5 239 LEU B O 1
ATOM 4986 N N . CYS B 1 240 ? 18.062 11.539 3.779 1 95.19 240 CYS B N 1
ATOM 4987 C CA . CYS B 1 240 ? 19.406 12.109 3.742 1 95.19 240 CYS B CA 1
ATOM 4988 C C . CYS B 1 240 ? 19.766 12.562 2.332 1 95.19 240 CYS B C 1
ATOM 4990 O O . CYS B 1 240 ? 20.359 13.625 2.154 1 95.19 240 CYS B O 1
ATOM 4992 N N . ASP B 1 241 ? 19.375 11.75 1.419 1 95 241 ASP B N 1
ATOM 4993 C CA . ASP B 1 241 ? 19.641 12.055 0.017 1 95 241 ASP B CA 1
ATOM 4994 C C . ASP B 1 241 ? 18.875 13.297 -0.43 1 95 241 ASP B C 1
ATOM 4996 O O . ASP B 1 241 ? 19.391 14.094 -1.221 1 95 241 ASP B O 1
ATOM 5000 N N . GLY B 1 242 ? 17.719 13.445 0.015 1 94.56 242 GLY B N 1
ATOM 5001 C CA . GLY B 1 242 ? 16.844 14.531 -0.405 1 94.56 242 GLY B CA 1
ATOM 5002 C C . GLY B 1 242 ? 17.188 15.859 0.237 1 94.56 242 GLY B C 1
ATOM 5003 O O . GLY B 1 242 ? 16.875 16.922 -0.305 1 94.56 242 GLY B O 1
ATOM 5004 N N . TYR B 1 243 ? 17.828 15.836 1.378 1 95.75 243 TYR B N 1
ATOM 5005 C CA . TYR B 1 243 ? 18.188 17.062 2.074 1 95.75 243 TYR B CA 1
ATOM 5006 C C . TYR B 1 243 ? 19.219 17.875 1.275 1 95.75 243 TYR B C 1
ATOM 5008 O O . TYR B 1 243 ? 20.25 17.344 0.881 1 95.75 243 TYR B O 1
ATOM 5016 N N . ALA B 1 244 ? 18.875 19.109 1.07 1 94.12 244 ALA B N 1
ATOM 5017 C CA . ALA B 1 244 ? 19.797 19.984 0.34 1 94.12 244 ALA B CA 1
ATOM 5018 C C . ALA B 1 244 ? 19.625 21.438 0.771 1 94.12 244 ALA B C 1
ATOM 5020 O O . ALA B 1 244 ? 18.547 21.859 1.185 1 94.12 244 ALA B O 1
ATOM 5021 N N . GLU B 1 245 ? 20.641 22.094 0.747 1 93.56 245 GLU B N 1
ATOM 5022 C CA . GLU B 1 245 ? 20.656 23.547 0.875 1 93.56 245 GLU B CA 1
ATOM 5023 C C . GLU B 1 245 ? 20.953 24.219 -0.464 1 93.56 245 GLU B C 1
ATOM 5025 O O . GLU B 1 245 ? 22.078 24.141 -0.97 1 93.56 245 GLU B O 1
ATOM 5030 N N . LEU B 1 246 ? 19.953 24.875 -1 1 91.88 246 LEU B N 1
ATOM 5031 C CA . LEU B 1 246 ? 20.047 25.422 -2.344 1 91.88 246 LEU B CA 1
ATOM 5032 C C . LEU B 1 246 ? 20.078 26.953 -2.297 1 91.88 246 LEU B C 1
ATOM 5034 O O . LEU B 1 246 ? 19.5 27.562 -1.389 1 91.88 246 LEU B O 1
ATOM 5038 N N . PRO B 1 247 ? 20.719 27.484 -3.271 1 91.06 247 PRO B N 1
ATOM 5039 C CA . PRO B 1 247 ? 20.703 28.938 -3.34 1 91.06 247 PRO B CA 1
ATOM 5040 C C . PRO B 1 247 ? 19.328 29.516 -3.627 1 91.06 247 PRO B C 1
ATOM 5042 O O . PRO B 1 247 ? 18.562 28.922 -4.395 1 91.06 247 PRO B O 1
ATOM 5045 N N . TYR B 1 248 ? 19 30.547 -2.959 1 91.75 248 TYR B N 1
ATOM 5046 C CA . TYR B 1 248 ? 17.719 31.25 -3.113 1 91.75 248 TYR B CA 1
ATOM 5047 C C . TYR B 1 248 ? 17.875 32.75 -2.828 1 91.75 248 TYR B C 1
ATOM 5049 O O . TYR B 1 248 ? 17.984 33.156 -1.671 1 91.75 248 TYR B O 1
ATOM 5057 N N . HIS B 1 249 ? 17.844 33.469 -3.945 1 86.56 249 HIS B N 1
ATOM 5058 C CA . HIS B 1 249 ? 18.109 34.906 -3.877 1 86.56 249 HIS B CA 1
ATOM 5059 C C . HIS B 1 249 ? 19.438 35.188 -3.191 1 86.56 249 HIS B C 1
ATOM 5061 O O . HIS B 1 249 ? 20.484 34.688 -3.617 1 86.56 249 HIS B O 1
ATOM 5067 N N . ASN B 1 250 ? 19.516 35.906 -2.135 1 87 250 ASN B N 1
ATOM 5068 C CA . ASN B 1 250 ? 20.75 36.25 -1.449 1 87 250 ASN B CA 1
ATOM 5069 C C . ASN B 1 250 ? 20.969 35.375 -0.216 1 87 250 ASN B C 1
ATOM 5071 O O . ASN B 1 250 ? 21.766 35.719 0.664 1 87 250 ASN B O 1
ATOM 5075 N N . ASP B 1 251 ? 20.25 34.312 -0.287 1 91.62 251 ASP B N 1
ATOM 5076 C CA . ASP B 1 251 ? 20.359 33.375 0.848 1 91.62 251 ASP B CA 1
ATOM 5077 C C . ASP B 1 251 ? 20.266 31.938 0.393 1 91.62 251 ASP B C 1
ATOM 5079 O O . ASP B 1 251 ? 20.484 31.641 -0.784 1 91.62 251 ASP B O 1
ATOM 5083 N N . ARG B 1 252 ? 20.203 31.047 1.353 1 92.44 252 ARG B N 1
ATOM 5084 C CA . ARG B 1 252 ? 20.016 29.625 1.076 1 92.44 252 ARG B CA 1
ATOM 5085 C C . ARG B 1 252 ? 18.703 29.125 1.655 1 92.44 252 ARG B C 1
ATOM 5087 O O . ARG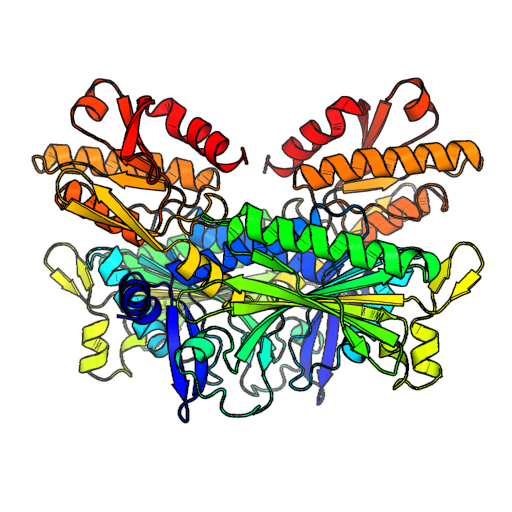 B 1 252 ? 18.203 29.656 2.652 1 92.44 252 ARG B O 1
ATOM 5094 N N . ARG B 1 253 ? 18.172 28.219 0.933 1 93.81 253 ARG B N 1
ATOM 5095 C CA . ARG B 1 253 ? 16.969 27.594 1.46 1 93.81 253 ARG B CA 1
ATOM 5096 C C . ARG B 1 253 ? 17.156 26.078 1.639 1 93.81 253 ARG B C 1
ATOM 5098 O O . ARG B 1 253 ? 17.859 25.438 0.843 1 93.81 253 ARG B O 1
ATOM 5105 N N . THR B 1 254 ? 16.641 25.547 2.693 1 94.38 254 THR B N 1
ATOM 5106 C CA . THR B 1 254 ? 16.688 24.125 2.998 1 94.38 254 THR B CA 1
ATOM 5107 C C . THR B 1 254 ? 15.484 23.391 2.416 1 94.38 254 THR B C 1
ATOM 5109 O O . THR B 1 254 ? 14.352 23.859 2.543 1 94.38 254 THR B O 1
ATOM 5112 N N . VAL B 1 255 ? 15.773 22.266 1.676 1 95.38 255 VAL B N 1
ATOM 5113 C CA . VAL B 1 255 ? 14.68 21.547 1.036 1 95.38 255 VAL B CA 1
ATOM 5114 C C . VAL B 1 255 ? 14.898 20.047 1.177 1 95.38 255 VAL B C 1
ATOM 5116 O O . VAL B 1 255 ? 16.016 19.594 1.434 1 95.38 255 VAL B O 1
ATOM 5119 N N . PHE B 1 256 ? 13.852 19.297 1.182 1 96 256 PHE B N 1
ATOM 5120 C CA . PHE B 1 256 ? 13.891 17.891 0.842 1 96 256 PHE B CA 1
ATOM 5121 C C . PHE B 1 256 ? 13.5 17.656 -0.612 1 96 256 PHE B C 1
ATOM 5123 O O . PHE B 1 256 ? 12.328 17.828 -0.976 1 96 256 PHE B O 1
ATOM 5130 N N . ARG B 1 257 ? 14.445 17.297 -1.437 1 94.56 257 ARG B N 1
ATOM 5131 C CA . ARG B 1 257 ? 14.188 17.047 -2.852 1 94.56 257 ARG B CA 1
ATOM 5132 C C . ARG B 1 257 ? 13.914 15.57 -3.107 1 94.56 257 ARG B C 1
ATOM 5134 O O . ARG B 1 257 ? 14.82 14.82 -3.465 1 94.56 257 ARG B O 1
ATOM 5141 N N . PHE B 1 258 ? 12.695 15.211 -2.963 1 95.88 258 PHE B N 1
ATOM 5142 C CA . PHE B 1 258 ? 12.305 13.836 -3.248 1 95.88 258 PHE B CA 1
ATOM 5143 C C . PHE B 1 258 ? 11.906 13.672 -4.711 1 95.88 258 PHE B C 1
ATOM 5145 O O . PHE B 1 258 ? 11.352 14.594 -5.312 1 95.88 258 PHE B O 1
ATOM 5152 N N . HIS B 1 259 ? 12.266 12.523 -5.273 1 94.62 259 HIS B N 1
ATOM 5153 C CA . HIS B 1 259 ? 11.633 12.164 -6.535 1 94.62 259 HIS B CA 1
ATOM 5154 C C . HIS B 1 259 ? 10.109 12.258 -6.43 1 94.62 259 HIS B C 1
ATOM 5156 O O . HIS B 1 259 ? 9.531 11.859 -5.418 1 94.62 259 HIS B O 1
ATOM 5162 N N . ARG B 1 260 ? 9.461 12.695 -7.398 1 93.56 260 ARG B N 1
ATOM 5163 C CA . ARG B 1 260 ? 8.023 12.953 -7.391 1 93.56 260 ARG B CA 1
ATOM 5164 C C . ARG B 1 260 ? 7.246 11.695 -7.02 1 93.56 260 ARG B C 1
ATOM 5166 O O . ARG B 1 260 ? 6.184 11.773 -6.402 1 93.56 260 ARG B O 1
ATOM 5173 N N . LYS B 1 261 ? 7.73 10.531 -7.324 1 93.31 261 LYS B N 1
ATOM 5174 C CA . LYS B 1 261 ? 7.047 9.281 -7.02 1 93.31 261 LYS B CA 1
ATOM 5175 C C . LYS B 1 261 ? 7.141 8.953 -5.531 1 93.31 261 LYS B C 1
ATOM 5177 O O . LYS B 1 261 ? 6.281 8.258 -4.988 1 93.31 261 LYS B O 1
ATOM 5182 N N . LEU B 1 262 ? 8.172 9.492 -4.891 1 95.94 262 LEU B N 1
ATOM 5183 C CA . LEU B 1 262 ? 8.406 9.148 -3.494 1 95.94 262 LEU B CA 1
ATOM 5184 C C . LEU B 1 262 ? 7.844 10.219 -2.564 1 95.94 262 LEU B C 1
ATOM 5186 O O . LEU B 1 262 ? 7.566 9.945 -1.395 1 95.94 262 LEU B O 1
ATOM 5190 N N . ALA B 1 263 ? 7.723 11.445 -3.098 1 96.44 263 ALA B N 1
ATOM 5191 C CA . ALA B 1 263 ? 7.281 12.555 -2.258 1 96.44 263 ALA B CA 1
ATOM 5192 C C . ALA B 1 263 ? 5.973 12.219 -1.547 1 96.44 263 ALA B C 1
ATOM 5194 O O . ALA B 1 263 ? 5.039 11.695 -2.164 1 96.44 263 ALA B O 1
ATOM 5195 N N . PRO B 1 264 ? 5.906 12.539 -0.218 1 93.69 264 PRO B N 1
ATOM 5196 C CA . PRO B 1 264 ? 4.668 12.258 0.513 1 93.69 264 PRO B CA 1
ATOM 5197 C C . PRO B 1 264 ? 3.449 12.93 -0.114 1 93.69 264 PRO B C 1
ATOM 5199 O O . PRO B 1 264 ? 2.438 12.273 -0.364 1 93.69 264 PRO B O 1
ATOM 5202 N N . TYR B 1 265 ? 3.561 14.227 -0.301 1 93.25 265 TYR B N 1
ATOM 5203 C CA . TYR B 1 265 ? 2.584 15 -1.057 1 93.25 265 TYR B CA 1
ATOM 5204 C C . TYR B 1 265 ? 3.17 15.477 -2.383 1 93.25 265 TYR B C 1
ATOM 5206 O O . TYR B 1 265 ? 4.332 15.875 -2.445 1 93.25 265 TYR B O 1
ATOM 5214 N N . LYS B 1 266 ? 2.32 15.406 -3.439 1 95.31 266 LYS B N 1
ATOM 5215 C CA . LYS B 1 266 ? 2.824 15.75 -4.766 1 95.31 266 LYS B CA 1
ATOM 5216 C C . LYS B 1 266 ? 2.646 17.234 -5.047 1 95.31 266 LYS B C 1
ATOM 5218 O O . LYS B 1 266 ? 3.424 17.828 -5.797 1 95.31 266 LYS B O 1
ATOM 5223 N N . ILE B 1 267 ? 1.598 17.75 -4.43 1 95.81 267 ILE B N 1
ATOM 5224 C CA . ILE B 1 267 ? 1.295 19.141 -4.734 1 95.81 267 ILE B CA 1
ATOM 5225 C C . ILE B 1 267 ? 0.577 19.797 -3.551 1 95.81 267 ILE B C 1
ATOM 5227 O O . ILE B 1 267 ? -0.066 19.109 -2.756 1 95.81 267 ILE B O 1
ATOM 5231 N N . THR B 1 268 ? 0.769 21.062 -3.418 1 95.12 268 THR B N 1
ATOM 5232 C CA . THR B 1 268 ? 0.044 21.906 -2.475 1 95.12 268 THR B CA 1
ATOM 5233 C C . THR B 1 268 ? -0.288 23.25 -3.1 1 95.12 268 THR B C 1
ATOM 5235 O O . THR B 1 268 ? -0.037 23.469 -4.289 1 95.12 268 THR B O 1
ATOM 5238 N N . PHE B 1 269 ? -0.958 24.141 -2.314 1 96.06 269 PHE B N 1
ATOM 5239 C CA . PHE B 1 269 ? -1.367 25.453 -2.797 1 96.06 269 PHE B CA 1
ATOM 5240 C C . PHE B 1 269 ? -0.771 26.562 -1.935 1 96.06 269 PHE B C 1
ATOM 5242 O O . PHE B 1 269 ? -0.562 26.375 -0.734 1 96.06 269 PHE B O 1
ATOM 5249 N N . ALA B 1 270 ? -0.497 27.625 -2.547 1 96.12 270 ALA B N 1
ATOM 5250 C CA . ALA B 1 270 ? -0.021 28.828 -1.854 1 96.12 270 ALA B CA 1
ATOM 5251 C C . ALA B 1 270 ? -0.67 30.078 -2.422 1 96.12 270 ALA B C 1
ATOM 5253 O O . ALA B 1 270 ? -1.057 30.109 -3.592 1 96.12 270 ALA B O 1
ATOM 5254 N N . ALA B 1 271 ? -0.839 31.047 -1.608 1 96.06 271 ALA B N 1
ATOM 5255 C CA . ALA B 1 271 ? -1.42 32.344 -1.991 1 96.06 271 ALA B CA 1
ATOM 5256 C C . ALA B 1 271 ? -0.883 33.469 -1.115 1 96.06 271 ALA B C 1
ATOM 5258 O O . ALA B 1 271 ? -0.562 33.25 0.056 1 96.06 271 ALA B O 1
ATOM 5259 N N . PRO B 1 272 ? -0.786 34.656 -1.65 1 94.5 272 PRO B N 1
ATOM 5260 C CA . PRO B 1 272 ? -0.296 35.781 -0.856 1 94.5 272 PRO B CA 1
ATOM 5261 C C . PRO B 1 272 ? -1.331 36.281 0.145 1 94.5 272 PRO B C 1
ATOM 5263 O O . PRO B 1 272 ? -2.51 35.938 0.054 1 94.5 272 PRO B O 1
ATOM 5266 N N . LEU B 1 273 ? -0.752 37.094 1.037 1 90.75 273 LEU B N 1
ATOM 5267 C CA . LEU B 1 273 ? -1.64 37.781 1.974 1 90.75 273 LEU B CA 1
ATOM 5268 C C . LEU B 1 273 ? -2.473 38.844 1.26 1 90.75 273 LEU B C 1
ATOM 5270 O O . LEU B 1 273 ? -1.937 39.656 0.506 1 90.75 273 LEU B O 1
ATOM 5274 N N . LEU B 1 274 ? -3.801 38.656 1.319 1 88.94 274 LEU B N 1
ATOM 5275 C CA . LEU B 1 274 ? -4.73 39.625 0.729 1 88.94 274 LEU B CA 1
ATOM 5276 C C . LEU B 1 274 ? -5.812 40 1.728 1 88.94 274 LEU B C 1
ATOM 5278 O O . LEU B 1 274 ? -5.695 39.719 2.922 1 88.94 274 LEU B O 1
ATOM 5282 N N . ASN B 1 275 ? -6.695 40.844 1.303 1 88.69 275 ASN B N 1
ATOM 5283 C CA . ASN B 1 275 ? -7.824 41.156 2.176 1 88.69 275 ASN B CA 1
ATOM 5284 C C . ASN B 1 275 ? -8.656 39.906 2.469 1 88.69 275 ASN B C 1
ATOM 5286 O O . ASN B 1 275 ? -8.516 38.875 1.787 1 88.69 275 ASN B O 1
ATOM 5290 N N . ALA B 1 276 ? -9.383 39.969 3.508 1 87 276 ALA B N 1
ATOM 5291 C CA . ALA B 1 276 ? -10.094 38.812 4.055 1 87 276 ALA B CA 1
ATOM 5292 C C . ALA B 1 276 ? -10.992 38.188 3.002 1 87 276 ALA B C 1
ATOM 5294 O O . ALA B 1 276 ? -11.062 36.938 2.895 1 87 276 ALA B O 1
ATOM 5295 N N . LYS B 1 277 ? -11.648 39 2.236 1 90.81 277 LYS B N 1
ATOM 5296 C CA . LYS B 1 277 ? -12.578 38.469 1.236 1 90.81 277 LYS B CA 1
ATOM 5297 C C . LYS B 1 277 ? -11.844 37.719 0.144 1 90.81 277 LYS B C 1
ATOM 5299 O O . LYS B 1 277 ? -12.203 36.562 -0.177 1 90.81 277 LYS B O 1
ATOM 5304 N N . LYS B 1 278 ? -10.883 38.344 -0.393 1 91.31 278 LYS B N 1
ATOM 5305 C CA . LYS B 1 278 ? -10.109 37.719 -1.463 1 91.31 278 LYS B CA 1
ATOM 5306 C C . LYS B 1 278 ? -9.367 36.469 -0.955 1 91.31 278 LYS B C 1
ATOM 5308 O O . LYS B 1 278 ? -9.234 35.5 -1.678 1 91.31 278 LYS B O 1
ATOM 5313 N N . ALA B 1 279 ? -8.859 36.562 0.217 1 90.12 279 ALA B N 1
ATOM 5314 C CA . ALA B 1 279 ? -8.195 35.406 0.842 1 90.12 279 ALA B CA 1
ATOM 5315 C C . ALA B 1 279 ? -9.141 34.219 0.94 1 90.12 279 ALA B C 1
ATOM 5317 O O . ALA B 1 279 ? -8.75 33.094 0.655 1 90.12 279 ALA B O 1
ATOM 5318 N N . ASP B 1 280 ? -10.328 34.5 1.298 1 90.25 280 ASP B N 1
ATOM 5319 C CA . ASP B 1 280 ? -11.32 33.438 1.425 1 90.25 280 ASP B CA 1
ATOM 5320 C C . ASP B 1 280 ? -11.648 32.844 0.064 1 90.25 280 ASP B C 1
ATOM 5322 O O . ASP B 1 280 ? -11.828 31.609 -0.051 1 90.25 280 ASP B O 1
ATOM 5326 N N . GLU B 1 281 ? -11.773 33.656 -0.896 1 93.69 281 GLU B N 1
ATOM 5327 C CA . GLU B 1 281 ? -12.039 33.188 -2.248 1 93.69 281 GLU B CA 1
ATOM 5328 C C . GLU B 1 281 ? -10.914 32.25 -2.74 1 93.69 281 GLU B C 1
ATOM 5330 O O . GLU B 1 281 ? -11.172 31.219 -3.346 1 93.69 281 GLU B O 1
ATOM 5335 N N . LEU B 1 282 ? -9.727 32.656 -2.49 1 93.38 282 LEU B N 1
ATOM 5336 C CA . LEU B 1 282 ? -8.578 31.844 -2.904 1 93.38 282 LEU B CA 1
ATOM 5337 C C . LEU B 1 282 ? -8.523 30.531 -2.145 1 93.38 282 LEU B C 1
ATOM 5339 O O . LEU B 1 282 ? -8.172 29.484 -2.715 1 93.38 282 LEU B O 1
ATOM 5343 N N . ARG B 1 283 ? -8.836 30.625 -0.927 1 90.5 283 ARG B N 1
ATOM 5344 C CA . ARG B 1 283 ? -8.883 29.406 -0.122 1 90.5 283 ARG B CA 1
ATOM 5345 C C . ARG B 1 283 ? -9.922 28.422 -0.669 1 90.5 283 ARG B C 1
ATOM 5347 O O . ARG B 1 283 ? -9.648 27.234 -0.808 1 90.5 283 ARG B O 1
ATOM 5354 N N . GLN B 1 284 ? -11.07 28.953 -0.975 1 91 284 GLN B N 1
ATOM 5355 C CA . GLN B 1 284 ? -12.133 28.109 -1.52 1 91 284 GLN B CA 1
ATOM 5356 C C . GLN B 1 284 ? -11.727 27.5 -2.861 1 91 284 GLN B C 1
ATOM 5358 O O . GLN B 1 284 ? -12.016 26.344 -3.141 1 91 284 GLN B O 1
ATOM 5363 N N . LEU B 1 285 ? -11.102 28.297 -3.605 1 94.25 285 LEU B N 1
ATOM 5364 C CA . LEU B 1 285 ? -10.625 27.812 -4.891 1 94.25 285 LEU B CA 1
ATOM 5365 C C . LEU B 1 285 ? -9.586 26.703 -4.695 1 94.25 285 LEU B C 1
ATOM 5367 O O . LEU B 1 285 ? -9.617 25.688 -5.395 1 94.25 285 LEU B O 1
ATOM 5371 N N . SER B 1 286 ? -8.68 26.859 -3.779 1 93.69 286 SER B N 1
ATOM 5372 C CA . SER B 1 286 ? -7.66 25.844 -3.496 1 93.69 286 SER B CA 1
ATOM 5373 C C . SER B 1 286 ? -8.289 24.547 -3.031 1 93.69 286 SER B C 1
ATOM 5375 O O . SER B 1 286 ? -7.824 23.453 -3.391 1 93.69 286 SER B O 1
ATOM 5377 N N . ILE B 1 287 ? -9.305 24.672 -2.246 1 89.12 287 ILE B N 1
ATOM 5378 C CA . ILE B 1 287 ? -10.023 23.484 -1.776 1 89.12 287 ILE B CA 1
ATOM 5379 C C . ILE B 1 287 ? -10.656 22.766 -2.961 1 89.12 287 ILE B C 1
ATOM 5381 O O . ILE B 1 287 ? -10.523 21.547 -3.102 1 89.12 287 ILE B O 1
ATOM 5385 N N . TYR B 1 288 ? -11.281 23.547 -3.797 1 92.81 288 TYR B N 1
ATOM 5386 C CA . TYR B 1 288 ? -11.93 22.984 -4.973 1 92.81 288 TYR B CA 1
ATOM 5387 C C . TYR B 1 288 ? -10.922 22.266 -5.863 1 92.81 288 TYR B C 1
ATOM 5389 O O . TYR B 1 288 ? -11.117 21.109 -6.23 1 92.81 288 TYR B O 1
ATOM 5397 N N . LEU B 1 289 ? -9.867 22.906 -6.191 1 95.19 289 LEU B N 1
ATOM 5398 C CA . LEU B 1 289 ? -8.836 22.328 -7.047 1 95.19 289 LEU B CA 1
ATOM 5399 C C . LEU B 1 289 ? -8.156 21.156 -6.363 1 95.19 289 LEU B C 1
ATOM 5401 O O . LEU B 1 289 ? -7.867 20.141 -7.004 1 95.19 289 LEU B O 1
ATOM 5405 N N . GLY B 1 290 ? -7.883 21.312 -5.098 1 93.19 290 GLY B N 1
ATOM 5406 C CA . GLY B 1 290 ? -7.258 20.25 -4.328 1 93.19 290 GLY B CA 1
ATOM 5407 C C . GLY B 1 290 ? -8.086 18.984 -4.285 1 93.19 290 GLY B C 1
ATOM 5408 O O . GLY B 1 290 ? -7.547 17.875 -4.418 1 93.19 290 GLY B O 1
ATOM 5409 N N . LEU B 1 291 ? -9.359 19.172 -4.133 1 88.56 291 LEU B N 1
ATOM 5410 C CA . LEU B 1 291 ? -10.258 18.016 -4.086 1 88.56 291 LEU B CA 1
ATOM 5411 C C . LEU B 1 291 ? -10.289 17.297 -5.43 1 88.56 291 LEU B C 1
ATOM 5413 O O . LEU B 1 291 ? -10.344 16.078 -5.48 1 88.56 291 LEU B O 1
ATOM 5417 N N . ASN B 1 292 ? -10.234 18.047 -6.48 1 91.94 292 ASN B N 1
ATOM 5418 C CA . ASN B 1 292 ? -10.172 17.438 -7.805 1 91.94 292 ASN B CA 1
ATOM 5419 C C . ASN B 1 292 ? -8.898 16.625 -7.992 1 91.94 292 ASN B C 1
ATOM 5421 O O . ASN B 1 292 ? -8.938 15.531 -8.57 1 91.94 292 ASN B O 1
ATOM 5425 N N . LEU B 1 293 ? -7.863 17.109 -7.492 1 93.44 293 LEU B N 1
ATOM 5426 C CA . LEU B 1 293 ? -6.59 16.406 -7.57 1 93.44 293 LEU B CA 1
ATOM 5427 C C . LEU B 1 293 ? -6.629 15.117 -6.742 1 93.44 293 LEU B C 1
ATOM 5429 O O . LEU B 1 293 ? -6.207 14.062 -7.211 1 93.44 293 LEU B O 1
ATOM 5433 N N . LYS B 1 294 ? -7.164 15.266 -5.551 1 88.31 294 LYS B N 1
ATOM 5434 C CA . LYS B 1 294 ? -7.289 14.102 -4.676 1 88.31 294 LYS B CA 1
ATOM 5435 C C . LYS B 1 294 ? -8.156 13.023 -5.316 1 88.31 294 LYS B C 1
ATOM 5437 O O . LYS B 1 294 ? -7.816 11.836 -5.27 1 88.31 294 LYS B O 1
ATOM 5442 N N . LYS B 1 295 ? -9.195 13.422 -5.984 1 84.38 295 LYS B N 1
ATOM 5443 C CA . LYS B 1 295 ? -10.102 12.484 -6.641 1 84.38 295 LYS B CA 1
ATOM 5444 C C . LYS B 1 295 ? -9.406 11.758 -7.789 1 84.38 295 LYS B C 1
ATOM 5446 O O . LYS B 1 295 ? -9.742 10.617 -8.102 1 84.38 295 LYS B O 1
ATOM 5451 N N . SER B 1 296 ? -8.453 12.398 -8.328 1 85.38 296 SER B N 1
ATOM 5452 C CA . SER B 1 296 ? -7.715 11.797 -9.438 1 85.38 296 SER B CA 1
ATOM 5453 C C . SER B 1 296 ? -6.57 10.93 -8.922 1 85.38 296 SER B C 1
ATOM 5455 O O . SER B 1 296 ? -5.805 10.375 -9.711 1 85.38 296 SER B O 1
ATOM 5457 N N . GLY B 1 297 ? -6.383 10.867 -7.668 1 81.94 297 GLY B N 1
ATOM 5458 C CA . GLY B 1 297 ? -5.391 9.984 -7.074 1 81.94 297 GLY B CA 1
ATOM 5459 C C . GLY B 1 297 ? -4.086 10.688 -6.75 1 81.94 297 GLY B C 1
ATOM 5460 O O . GLY B 1 297 ? -3.092 10.039 -6.414 1 81.94 297 GLY B O 1
ATOM 5461 N N . VAL B 1 298 ? -4.105 12.039 -6.871 1 89.31 298 VAL B N 1
ATOM 5462 C CA . VAL B 1 298 ? -2.893 12.797 -6.578 1 89.31 298 VAL B CA 1
ATOM 5463 C C . VAL B 1 298 ? -2.857 13.164 -5.094 1 89.31 298 VAL B C 1
ATOM 5465 O O . VAL B 1 298 ? -3.766 13.828 -4.59 1 89.31 298 VAL B O 1
ATOM 5468 N N . SER B 1 299 ? -1.796 12.703 -4.438 1 89.62 299 SER B N 1
ATOM 5469 C CA . SER B 1 299 ? -1.644 13.062 -3.033 1 89.62 299 SER B CA 1
ATOM 5470 C C . SER B 1 299 ? -1.439 14.562 -2.865 1 89.62 299 SER B C 1
ATOM 5472 O O . SER B 1 299 ? -0.365 15.086 -3.166 1 89.62 299 SER B O 1
ATOM 5474 N N . THR B 1 300 ? -2.5 15.234 -2.328 1 91.5 300 THR B N 1
ATOM 5475 C CA . THR B 1 300 ? -2.52 16.688 -2.266 1 91.5 300 THR B CA 1
ATOM 5476 C C . THR B 1 300 ? -2.674 17.172 -0.824 1 91.5 300 THR B C 1
ATOM 5478 O O . THR B 1 300 ? -3.496 16.641 -0.074 1 91.5 300 THR B O 1
ATOM 5481 N N . LEU B 1 301 ? -1.802 18.078 -0.465 1 89.19 301 LEU B N 1
ATOM 5482 C CA . LEU B 1 301 ? -1.955 18.703 0.841 1 89.19 301 LEU B CA 1
ATOM 5483 C C . LEU B 1 301 ? -2.686 20.031 0.718 1 89.19 301 LEU B C 1
ATOM 5485 O O . LEU B 1 301 ? -2.193 20.969 0.068 1 89.19 301 LEU B O 1
ATOM 5489 N N . ILE B 1 302 ? -3.834 20.094 1.222 1 87.06 302 ILE B N 1
ATOM 5490 C CA . ILE B 1 302 ? -4.566 21.344 1.295 1 87.06 302 ILE B CA 1
ATOM 5491 C C . ILE B 1 302 ? -4.285 22.031 2.629 1 87.06 302 ILE B C 1
ATOM 5493 O O . ILE B 1 302 ? -4.859 21.672 3.656 1 87.06 302 ILE B O 1
ATOM 5497 N N . SER B 1 303 ? -3.414 22.984 2.607 1 80.25 303 SER B N 1
ATOM 5498 C CA . SER B 1 303 ? -2.982 23.641 3.832 1 80.25 303 SER B CA 1
ATOM 5499 C C . SER B 1 303 ? -4.02 24.656 4.309 1 80.25 303 SER B C 1
ATOM 5501 O O . SER B 1 303 ? -4.527 25.453 3.516 1 80.25 303 SER B O 1
ATOM 5503 N N . PRO B 1 304 ? -4.305 24.641 5.57 1 74 304 PRO B N 1
ATOM 5504 C CA . PRO B 1 304 ? -5.203 25.656 6.102 1 74 304 PRO B CA 1
ATOM 5505 C C . PRO B 1 304 ? -4.551 27.047 6.16 1 74 304 PRO B C 1
ATOM 5507 O O . PRO B 1 304 ? -5.242 28.047 6.352 1 74 304 PRO B O 1
ATOM 5510 N N . ASN B 1 305 ? -3.229 27.078 5.957 1 76.75 305 ASN B N 1
ATOM 5511 C CA . ASN B 1 305 ? -2.484 28.328 6.105 1 76.75 305 ASN B CA 1
ATOM 5512 C C . ASN B 1 305 ? -2.461 29.125 4.805 1 76.75 305 ASN B C 1
ATOM 5514 O O . ASN B 1 305 ? -1.841 30.188 4.738 1 76.75 305 ASN B O 1
ATOM 5518 N N . ILE B 1 306 ? -3.148 28.625 3.889 1 85.44 306 ILE B N 1
ATOM 5519 C CA . ILE B 1 306 ? -3.148 29.344 2.625 1 85.44 306 ILE B CA 1
ATOM 5520 C C . ILE B 1 306 ? -3.701 30.75 2.84 1 85.44 306 ILE B C 1
ATOM 5522 O O . ILE B 1 306 ? -4.699 30.938 3.541 1 85.44 306 ILE B O 1
ATOM 5526 N N . ALA B 1 307 ? -3.014 31.75 2.387 1 84.25 307 ALA B N 1
ATOM 5527 C CA . ALA B 1 307 ? -3.393 33.156 2.418 1 84.25 307 ALA B CA 1
ATOM 5528 C C . ALA B 1 307 ? -3.428 33.688 3.85 1 84.25 307 ALA B C 1
ATOM 5530 O O . ALA B 1 307 ? -4.07 34.719 4.129 1 84.25 307 ALA B O 1
ATOM 5531 N N . LYS B 1 308 ? -2.838 32.969 4.801 1 83.94 308 LYS B N 1
ATOM 5532 C CA . LYS B 1 308 ? -2.779 33.406 6.188 1 83.94 308 LYS B CA 1
ATOM 5533 C C . LYS B 1 308 ? -1.349 33.75 6.594 1 83.94 308 LYS B C 1
ATOM 5535 O O . LYS B 1 308 ? -1.13 34.438 7.586 1 83.94 308 LYS B O 1
ATOM 5540 N N . LYS B 1 309 ? -0.416 33.156 5.93 1 86.44 309 LYS B N 1
ATOM 5541 C CA . LYS B 1 309 ? 1.005 33.438 6.094 1 86.44 309 LYS B CA 1
ATOM 5542 C C . LYS B 1 309 ? 1.596 34.031 4.816 1 86.44 309 LYS B C 1
ATOM 5544 O O . LYS B 1 309 ? 0.95 34.031 3.766 1 86.44 309 LYS B O 1
ATOM 5549 N N . SER B 1 310 ? 2.795 34.594 4.98 1 91.81 310 SER B N 1
ATOM 5550 C CA . SER B 1 310 ? 3.463 35.125 3.795 1 91.81 310 SER B CA 1
ATOM 5551 C C . SER B 1 310 ? 3.721 34.031 2.77 1 91.81 310 SER B C 1
ATOM 5553 O O . SER B 1 310 ? 3.822 32.844 3.127 1 91.81 310 SER B O 1
ATOM 5555 N N . LEU B 1 311 ? 3.754 34.375 1.542 1 92.69 311 LEU B N 1
ATOM 5556 C CA . LEU B 1 311 ? 4.055 33.438 0.479 1 92.69 311 LEU B CA 1
ATOM 5557 C C . LEU B 1 311 ? 5.375 32.719 0.749 1 92.69 311 LEU B C 1
ATOM 5559 O O . LEU B 1 311 ? 5.477 31.516 0.563 1 92.69 311 LEU B O 1
ATOM 5563 N N . GLU B 1 312 ? 6.363 33.469 1.206 1 92.38 312 GLU B N 1
ATOM 5564 C CA . GLU B 1 312 ? 7.68 32.906 1.491 1 92.38 312 GLU B CA 1
ATOM 5565 C C . GLU B 1 312 ? 7.602 31.828 2.588 1 92.38 312 GLU B C 1
ATOM 5567 O O . GLU B 1 312 ? 8.273 30.797 2.51 1 92.38 312 GLU B O 1
ATOM 5572 N N . SER B 1 313 ? 6.836 32.156 3.559 1 92.5 313 SER B N 1
ATOM 5573 C CA . SER B 1 313 ? 6.656 31.203 4.641 1 92.5 313 SER B CA 1
ATOM 5574 C C . SER B 1 313 ? 5.984 29.922 4.137 1 92.5 313 SER B C 1
ATOM 5576 O O . SER B 1 313 ? 6.355 28.828 4.539 1 92.5 313 SER B O 1
ATOM 5578 N N . GLN B 1 314 ? 5.004 30.062 3.25 1 93.19 314 GLN B N 1
ATOM 5579 C CA . GLN B 1 314 ? 4.324 28.906 2.656 1 93.19 314 GLN B CA 1
ATOM 5580 C C . GLN B 1 314 ? 5.281 28.094 1.8 1 93.19 314 GLN B C 1
ATOM 5582 O O . GLN B 1 314 ? 5.246 26.859 1.831 1 93.19 314 GLN B O 1
ATOM 5587 N N . PHE B 1 315 ? 6.133 28.766 1.074 1 94.81 315 PHE B N 1
ATOM 5588 C CA . PHE B 1 315 ? 7.137 28.094 0.267 1 94.81 315 PHE B CA 1
ATOM 5589 C C . PHE B 1 315 ? 8.102 27.312 1.149 1 94.81 315 PHE B C 1
ATOM 5591 O O . PHE B 1 315 ? 8.453 26.172 0.828 1 94.81 315 PHE B O 1
ATOM 5598 N N . THR B 1 316 ? 8.492 27.844 2.232 1 93.44 316 THR B N 1
ATOM 5599 C CA . THR B 1 316 ? 9.422 27.203 3.154 1 93.44 316 THR B CA 1
ATOM 5600 C C . THR B 1 316 ? 8.812 25.922 3.73 1 93.44 316 THR B C 1
ATOM 5602 O O . THR B 1 316 ? 9.477 24.891 3.791 1 93.44 316 THR B O 1
ATOM 5605 N N . ASP B 1 317 ? 7.559 26.016 4.098 1 91.5 317 ASP B N 1
ATOM 5606 C CA . ASP B 1 317 ? 6.875 24.844 4.617 1 91.5 317 ASP B CA 1
ATOM 5607 C C . ASP B 1 317 ? 6.844 23.719 3.574 1 91.5 317 ASP B C 1
ATOM 5609 O O . ASP B 1 317 ? 7.082 22.562 3.898 1 91.5 317 ASP B O 1
ATOM 5613 N N . SER B 1 318 ? 6.527 24.094 2.373 1 93.56 318 SER B N 1
ATOM 5614 C CA . SER B 1 318 ? 6.469 23.125 1.29 1 93.56 318 SER B CA 1
ATOM 5615 C C . SER B 1 318 ? 7.836 22.516 1.023 1 93.56 318 SER B C 1
ATOM 5617 O O . SER B 1 318 ? 7.945 21.312 0.744 1 93.56 318 SER B O 1
ATOM 5619 N N . ASP B 1 319 ? 8.867 23.328 1.117 1 95.44 319 ASP B N 1
ATOM 5620 C CA . ASP B 1 319 ? 10.234 22.859 0.936 1 95.44 319 ASP B CA 1
ATOM 5621 C C . ASP B 1 319 ? 10.609 21.828 2 1 95.44 319 ASP B C 1
ATOM 5623 O O . ASP B 1 319 ? 11.195 20.781 1.69 1 95.44 319 ASP B O 1
ATOM 5627 N N . TYR B 1 320 ? 10.195 22.094 3.227 1 94.81 320 TYR B N 1
ATOM 5628 C CA . TYR B 1 320 ? 10.516 21.203 4.336 1 94.81 320 TYR B CA 1
ATOM 5629 C C . TYR B 1 320 ? 9.719 19.906 4.242 1 94.81 320 TYR B C 1
ATOM 5631 O O . TYR B 1 320 ? 10.18 18.844 4.691 1 94.81 320 TYR B O 1
ATOM 5639 N N . LEU B 1 321 ? 8.594 20 3.574 1 94.12 321 LEU B N 1
ATOM 5640 C CA . LEU B 1 321 ? 7.754 18.828 3.395 1 94.12 321 LEU B CA 1
ATOM 5641 C C . LEU B 1 321 ? 8.156 18.062 2.139 1 94.12 321 LEU B C 1
ATOM 5643 O O . LEU B 1 321 ? 7.688 16.938 1.911 1 94.12 321 LEU B O 1
ATOM 5647 N N . GLY B 1 322 ? 9.023 18.656 1.371 1 95.81 322 GLY B N 1
ATOM 5648 C CA . GLY B 1 322 ? 9.516 18.016 0.159 1 95.81 322 GLY B CA 1
ATOM 5649 C C . GLY B 1 322 ? 8.453 17.891 -0.918 1 95.81 322 GLY B C 1
ATOM 5650 O O . GLY B 1 322 ? 8.422 16.891 -1.641 1 95.81 322 GLY B O 1
ATOM 5651 N N . ILE B 1 323 ? 7.543 18.844 -1.007 1 95.94 323 ILE B N 1
ATOM 5652 C CA . ILE B 1 323 ? 6.48 18.812 -2.008 1 95.94 323 ILE B CA 1
ATOM 5653 C C . ILE B 1 323 ? 7.02 19.297 -3.35 1 95.94 323 ILE B C 1
ATOM 5655 O O . ILE B 1 323 ? 7.445 20.453 -3.473 1 95.94 323 ILE B O 1
ATOM 5659 N N . PRO B 1 324 ? 6.934 18.531 -4.355 1 96.06 324 PRO B N 1
ATOM 5660 C CA . PRO B 1 324 ? 7.574 18.859 -5.633 1 96.06 324 PRO B CA 1
ATOM 5661 C C . PRO B 1 324 ? 6.93 20.047 -6.332 1 96.06 324 PRO B C 1
ATOM 5663 O O . PRO B 1 324 ? 7.621 20.828 -6.988 1 96.06 324 PRO B O 1
ATOM 5666 N N . TYR B 1 325 ? 5.551 20.203 -6.145 1 96.88 325 TYR B N 1
ATOM 5667 C CA . TYR B 1 325 ? 4.871 21.25 -6.895 1 96.88 325 TYR B CA 1
ATOM 5668 C C . TYR B 1 325 ? 3.998 22.109 -5.977 1 96.88 325 TYR B C 1
ATOM 5670 O O . TYR B 1 325 ? 3.359 21.578 -5.059 1 96.88 325 TYR B O 1
ATOM 5678 N N . ILE B 1 326 ? 3.971 23.375 -6.242 1 97.19 326 ILE B N 1
ATOM 5679 C CA . ILE B 1 326 ? 3.107 24.312 -5.539 1 97.19 326 ILE B CA 1
ATOM 5680 C C . ILE B 1 326 ? 2.268 25.094 -6.543 1 97.19 326 ILE B C 1
ATOM 5682 O O . ILE B 1 326 ? 2.811 25.75 -7.434 1 97.19 326 ILE B O 1
ATOM 5686 N N . ALA B 1 327 ? 0.999 24.953 -6.469 1 97.94 327 ALA B N 1
ATOM 5687 C CA . ALA B 1 327 ? 0.11 25.812 -7.242 1 97.94 327 ALA B CA 1
ATOM 5688 C C . ALA B 1 327 ? -0.053 27.172 -6.57 1 97.94 327 ALA B C 1
ATOM 5690 O O . ALA B 1 327 ? -0.676 27.281 -5.512 1 97.94 327 ALA B O 1
ATOM 5691 N N . VAL B 1 328 ? 0.456 28.156 -7.152 1 97.62 328 VAL B N 1
ATOM 5692 C CA . VAL B 1 328 ? 0.425 29.5 -6.586 1 97.62 328 VAL B CA 1
ATOM 5693 C C . VAL B 1 328 ? -0.776 30.266 -7.137 1 97.62 328 VAL B C 1
ATOM 5695 O O . VAL B 1 328 ? -0.866 30.5 -8.344 1 97.62 328 VAL B O 1
ATOM 5698 N N . LEU B 1 329 ? -1.648 30.578 -6.254 1 97.25 329 LEU B N 1
ATOM 5699 C CA . LEU B 1 329 ? -2.846 31.344 -6.59 1 97.25 329 LEU B CA 1
ATOM 5700 C C . LEU B 1 329 ? -2.674 32.812 -6.215 1 97.25 329 LEU B C 1
ATOM 5702 O O . LEU B 1 329 ? -1.984 33.125 -5.242 1 97.25 329 LEU B O 1
ATOM 5706 N N . ASN B 1 330 ? -3.268 33.688 -6.965 1 94.75 330 ASN B N 1
ATOM 5707 C CA . ASN B 1 330 ? -3.277 35.094 -6.676 1 94.75 330 ASN B CA 1
ATOM 5708 C C . ASN B 1 330 ? -4.562 35.781 -7.16 1 94.75 330 ASN B C 1
ATOM 5710 O O . ASN B 1 330 ? -5.508 35.094 -7.559 1 94.75 330 ASN B O 1
ATOM 5714 N N . GLU B 1 331 ? -4.543 37.062 -7.035 1 93 331 GLU B N 1
ATOM 5715 C CA . GLU B 1 331 ? -5.738 37.812 -7.422 1 93 331 GLU B CA 1
ATOM 5716 C C . GLU B 1 331 ? -6.059 37.594 -8.898 1 93 331 GLU B C 1
ATOM 5718 O O . GLU B 1 331 ? -7.227 37.5 -9.281 1 93 331 GLU B O 1
ATOM 5723 N N . SER B 1 332 ? -5.109 37.562 -9.672 1 93.38 332 SER B N 1
ATOM 5724 C CA . SER B 1 332 ? -5.297 37.406 -11.109 1 93.38 332 SER B CA 1
ATOM 5725 C C . SER B 1 332 ? -5.895 36.031 -11.422 1 93.38 332 SER B C 1
ATOM 5727 O O . SER B 1 332 ? -6.609 35.875 -12.406 1 93.38 332 SER B O 1
ATOM 5729 N N . THR B 1 333 ? -5.621 34.969 -10.594 1 96 333 THR B N 1
ATOM 5730 C CA . THR B 1 333 ? -6.199 33.656 -10.781 1 96 333 THR B CA 1
ATOM 5731 C C . THR B 1 333 ? -7.723 33.719 -10.719 1 96 333 THR B C 1
ATOM 5733 O O . THR B 1 333 ? -8.406 33.031 -11.477 1 96 333 THR B O 1
ATOM 5736 N N . LEU B 1 334 ? -8.227 34.562 -9.859 1 94.31 334 LEU B N 1
ATOM 5737 C CA . LEU B 1 334 ? -9.672 34.688 -9.688 1 94.31 334 LEU B CA 1
ATOM 5738 C C . LEU B 1 334 ? -10.297 35.375 -10.898 1 94.31 334 LEU B C 1
ATOM 5740 O O . LEU B 1 334 ? -11.477 35.156 -11.195 1 94.31 334 LEU B O 1
ATOM 5744 N N . GLU B 1 335 ? -9.523 36.156 -11.617 1 94.44 335 GLU B N 1
ATOM 5745 C CA . GLU B 1 335 ? -10.023 36.969 -12.727 1 94.44 335 GLU B CA 1
ATOM 5746 C C . GLU B 1 335 ? -9.922 36.219 -14.047 1 94.44 335 GLU B C 1
ATOM 5748 O O . GLU B 1 335 ? -10.875 36.156 -14.82 1 94.44 335 GLU B O 1
ATOM 5753 N N . ASP B 1 336 ? -8.75 35.594 -14.273 1 95.88 336 ASP B N 1
ATOM 5754 C CA . ASP B 1 336 ? -8.531 35.031 -15.602 1 95.88 336 ASP B CA 1
ATOM 5755 C C . ASP B 1 336 ? -8.32 33.5 -15.523 1 95.88 336 ASP B C 1
ATOM 5757 O O . ASP B 1 336 ? -8.156 32.844 -16.547 1 95.88 336 ASP B O 1
ATOM 5761 N N . GLY B 1 337 ? -8.234 32.969 -14.336 1 96.38 337 GLY B N 1
ATOM 5762 C CA . GLY B 1 337 ? -8.141 31.531 -14.164 1 96.38 337 GLY B CA 1
ATOM 5763 C C . GLY B 1 337 ? -6.719 31.016 -14.305 1 96.38 337 GLY B C 1
ATOM 5764 O O . GLY B 1 337 ? -6.508 29.797 -14.422 1 96.38 337 GLY B O 1
ATOM 5765 N N . ILE B 1 338 ? -5.773 31.938 -14.305 1 97.25 338 ILE B N 1
ATOM 5766 C CA . ILE B 1 338 ? -4.391 31.516 -14.516 1 97.25 338 ILE B CA 1
ATOM 5767 C C . ILE B 1 338 ? -3.674 31.406 -13.172 1 97.25 338 ILE B C 1
ATOM 5769 O O . ILE B 1 338 ? -3.738 32.344 -12.352 1 97.25 338 ILE B O 1
ATOM 5773 N N . LEU B 1 339 ? -3.049 30.266 -12.938 1 97.75 339 LEU B N 1
ATOM 5774 C CA . LEU B 1 339 ? -2.244 30.094 -11.734 1 97.75 339 LEU B CA 1
ATOM 5775 C C . LEU B 1 339 ? -0.797 29.766 -12.086 1 97.75 339 LEU B C 1
ATOM 5777 O O . LEU B 1 339 ? -0.486 29.484 -13.25 1 97.75 339 LEU B O 1
ATOM 5781 N N . GLY B 1 340 ? 0.129 29.922 -11.148 1 97.62 340 GLY B N 1
ATOM 5782 C CA . GLY B 1 340 ? 1.519 29.516 -11.312 1 97.62 340 GLY B CA 1
ATOM 5783 C C . GLY B 1 340 ? 1.835 28.172 -10.68 1 97.62 340 GLY B C 1
ATOM 5784 O O . GLY B 1 340 ? 1.479 27.922 -9.523 1 97.62 340 GLY B O 1
ATOM 5785 N N . LEU B 1 341 ? 2.371 27.328 -11.477 1 97.62 341 LEU B N 1
ATOM 5786 C CA . LEU B 1 341 ? 2.854 26.047 -10.945 1 97.62 341 LEU B CA 1
ATOM 5787 C C . LEU B 1 341 ? 4.355 26.109 -10.695 1 97.62 341 LEU B C 1
ATOM 5789 O O . LEU B 1 341 ? 5.148 26.094 -11.633 1 97.62 341 LEU B O 1
ATOM 5793 N N . ARG B 1 342 ? 4.711 26.141 -9.438 1 96.75 342 ARG B N 1
ATOM 5794 C CA . ARG B 1 342 ? 6.098 26.297 -9 1 96.75 342 ARG B CA 1
ATOM 5795 C C . ARG B 1 342 ? 6.73 24.938 -8.711 1 96.75 342 ARG B C 1
ATOM 5797 O O . ARG B 1 342 ? 6.102 24.062 -8.117 1 96.75 342 ARG B O 1
ATOM 5804 N N . SER B 1 343 ? 7.945 24.766 -9.164 1 94.56 343 SER B N 1
ATOM 5805 C CA . SER B 1 343 ? 8.688 23.531 -8.922 1 94.56 343 SER B CA 1
ATOM 5806 C C . SER B 1 343 ? 9.711 23.719 -7.805 1 94.56 343 SER B C 1
ATOM 5808 O O . SER B 1 343 ? 10.359 24.75 -7.707 1 94.56 343 SER B O 1
ATOM 5810 N N . ILE B 1 344 ? 9.852 22.734 -6.973 1 92.88 344 ILE B N 1
ATOM 5811 C CA . ILE B 1 344 ? 10.797 22.766 -5.863 1 92.88 344 ILE B CA 1
ATOM 5812 C C . ILE B 1 344 ? 12.227 22.797 -6.406 1 92.88 344 ILE B C 1
ATOM 5814 O O . ILE B 1 344 ? 13.125 23.359 -5.773 1 92.88 344 ILE B O 1
ATOM 5818 N N . GLU B 1 345 ? 12.453 22.281 -7.574 1 87.62 345 GLU B N 1
ATOM 5819 C CA . GLU B 1 345 ? 13.789 22.172 -8.148 1 87.62 345 GLU B CA 1
ATOM 5820 C C . GLU B 1 345 ? 14.281 23.516 -8.672 1 87.62 345 GLU B C 1
ATOM 5822 O O . GLU B 1 345 ? 15.398 23.938 -8.367 1 87.62 345 GLU B O 1
ATOM 5827 N N . THR B 1 346 ? 13.422 24.172 -9.438 1 86.56 346 THR B N 1
ATOM 5828 C CA . THR B 1 346 ? 13.875 25.359 -10.148 1 86.56 346 THR B CA 1
ATOM 5829 C C . THR B 1 346 ? 13.328 26.625 -9.5 1 86.56 346 THR B C 1
ATOM 5831 O O . THR B 1 346 ? 13.836 27.719 -9.734 1 86.56 346 THR B O 1
ATOM 5834 N N . THR B 1 347 ? 12.273 26.531 -8.695 1 88.38 347 THR B N 1
ATOM 5835 C CA . THR B 1 347 ? 11.531 27.641 -8.102 1 88.38 347 THR B CA 1
ATOM 5836 C C . THR B 1 347 ? 10.828 28.469 -9.188 1 88.38 347 THR B C 1
ATOM 5838 O O . THR B 1 347 ? 10.273 29.516 -8.898 1 88.38 347 THR B O 1
ATOM 5841 N N . LEU B 1 348 ? 10.898 27.969 -10.359 1 90.62 348 LEU B N 1
ATOM 5842 C CA . LEU B 1 348 ? 10.211 28.625 -11.461 1 90.62 348 LEU B CA 1
ATOM 5843 C C . LEU B 1 348 ? 8.727 28.281 -11.461 1 90.62 348 LEU B C 1
ATOM 5845 O O . LEU B 1 348 ? 8.328 27.203 -11 1 90.62 348 LEU B O 1
ATOM 5849 N N . GLU B 1 349 ? 7.977 29.281 -11.961 1 94.25 349 GLU B N 1
ATOM 5850 C CA . GLU B 1 349 ? 6.527 29.109 -12.031 1 94.25 349 GLU B CA 1
ATOM 5851 C C . GLU B 1 349 ? 6.059 29 -13.477 1 94.25 349 GLU B C 1
ATOM 5853 O O . GLU B 1 349 ? 6.332 29.891 -14.289 1 94.25 349 GLU B O 1
ATOM 5858 N N . GLU B 1 350 ? 5.395 27.922 -13.828 1 95.81 350 GLU B N 1
ATOM 5859 C CA . GLU B 1 350 ? 4.723 27.766 -15.117 1 95.81 350 GLU B CA 1
ATOM 5860 C C . GLU B 1 350 ? 3.262 28.203 -15.031 1 95.81 350 GLU B C 1
ATOM 5862 O O . GLU B 1 350 ? 2.551 27.828 -14.102 1 95.81 350 GLU B O 1
ATOM 5867 N N . LYS B 1 351 ? 2.836 29.031 -16 1 96.62 351 LYS B N 1
ATOM 5868 C CA . LYS B 1 351 ? 1.453 29.5 -16 1 96.62 351 LYS B CA 1
ATOM 5869 C C . LYS B 1 351 ? 0.518 28.453 -16.594 1 96.62 351 LYS B C 1
ATOM 5871 O O . LYS B 1 351 ? 0.75 27.953 -17.703 1 96.62 351 LYS B O 1
ATOM 5876 N N . ILE B 1 352 ? -0.474 28.094 -15.82 1 96.62 352 ILE B N 1
ATOM 5877 C CA . ILE B 1 352 ? -1.438 27.078 -16.219 1 96.62 352 ILE B CA 1
ATOM 5878 C C . ILE B 1 352 ? -2.854 27.531 -15.883 1 96.62 352 ILE B C 1
ATOM 5880 O O . ILE B 1 352 ? -3.07 28.172 -14.852 1 96.62 352 ILE B O 1
ATOM 5884 N N . HIS B 1 353 ? -3.775 27.25 -16.781 1 97.5 353 HIS B N 1
ATOM 5885 C CA . HIS B 1 353 ? -5.172 27.516 -16.453 1 97.5 353 HIS B CA 1
ATOM 5886 C C . HIS B 1 353 ? -5.703 26.516 -15.43 1 97.5 353 HIS B C 1
ATOM 5888 O O . HIS B 1 353 ? -5.367 25.344 -15.477 1 97.5 353 HIS B O 1
ATOM 5894 N N . VAL B 1 354 ? -6.598 26.969 -14.562 1 97.19 354 VAL B N 1
ATOM 5895 C CA . VAL B 1 354 ? -7.145 26.172 -13.469 1 97.19 354 VAL B CA 1
ATOM 5896 C C . VAL B 1 354 ? -7.824 24.922 -14.031 1 97.19 354 VAL B C 1
ATOM 5898 O O . VAL B 1 354 ? -7.777 23.859 -13.422 1 97.19 354 VAL B O 1
ATOM 5901 N N . ALA B 1 355 ? -8.305 24.953 -15.18 1 96.06 355 ALA B N 1
ATOM 5902 C CA . ALA B 1 355 ? -9.039 23.844 -15.797 1 96.06 355 ALA B CA 1
ATOM 5903 C C . ALA B 1 355 ? -8.094 22.719 -16.219 1 96.06 355 ALA B C 1
ATOM 5905 O O . ALA B 1 355 ? -8.508 21.578 -16.359 1 96.06 355 ALA B O 1
ATOM 5906 N N . LYS B 1 356 ? -6.871 23.047 -16.391 1 96.81 356 LYS B N 1
ATOM 5907 C CA . LYS B 1 356 ? -5.906 22.078 -16.906 1 96.81 356 LYS B CA 1
ATOM 5908 C C . LYS B 1 356 ? -5.004 21.562 -15.781 1 96.81 356 LYS B C 1
ATOM 5910 O O . LYS B 1 356 ? -4.168 20.688 -16 1 96.81 356 LYS B O 1
ATOM 5915 N N . LEU B 1 357 ? -5.16 22.047 -14.609 1 97.19 357 LEU B N 1
ATOM 5916 C CA . LEU B 1 357 ? -4.234 21.75 -13.516 1 97.19 357 LEU B CA 1
ATOM 5917 C C . LEU B 1 357 ? -4.199 20.25 -13.234 1 97.19 357 LEU B C 1
ATOM 5919 O O . LEU B 1 357 ? -3.125 19.656 -13.203 1 97.19 357 LEU B O 1
ATOM 5923 N N . THR B 1 358 ? -5.379 19.641 -13.062 1 95.19 358 THR B N 1
ATOM 5924 C CA . THR B 1 358 ? -5.457 18.234 -12.672 1 95.19 358 THR B CA 1
ATOM 5925 C C . THR B 1 358 ? -4.805 17.344 -13.719 1 95.19 358 THR B C 1
ATOM 5927 O O . THR B 1 358 ? -3.941 16.531 -13.391 1 95.19 358 THR B O 1
ATOM 5930 N N . SER B 1 359 ? -5.18 17.547 -14.984 1 94.19 359 SER B N 1
ATOM 5931 C CA . SER B 1 359 ? -4.629 16.719 -16.047 1 94.19 359 SER B CA 1
ATOM 5932 C C . SER B 1 359 ? -3.125 16.922 -16.188 1 94.19 359 SER B C 1
ATOM 5934 O O . SER B 1 359 ? -2.383 15.969 -16.438 1 94.19 359 SER B O 1
ATOM 5936 N N . TYR B 1 360 ? -2.734 18.141 -16.047 1 95.25 360 TYR B N 1
ATOM 5937 C CA . TYR B 1 360 ? -1.318 18.453 -16.203 1 95.25 360 TYR B CA 1
ATOM 5938 C C . TYR B 1 360 ? -0.502 17.828 -15.07 1 95.25 360 TYR B C 1
ATOM 5940 O O . TYR B 1 360 ? 0.549 17.234 -15.32 1 95.25 360 TYR B O 1
ATOM 5948 N N . VAL B 1 361 ? -0.958 17.922 -13.867 1 94.88 361 VAL B N 1
ATOM 5949 C CA . VAL B 1 361 ? -0.247 17.375 -12.719 1 94.88 361 VAL B CA 1
ATOM 5950 C C . VAL B 1 361 ? -0.209 15.852 -12.812 1 94.88 361 VAL B C 1
ATOM 5952 O O . VAL B 1 361 ? 0.806 15.227 -12.492 1 94.88 361 VAL B O 1
ATOM 5955 N N . GLU B 1 362 ? -1.287 15.234 -13.273 1 90.12 362 GLU B N 1
ATOM 5956 C CA . GLU B 1 362 ? -1.311 13.789 -13.492 1 90.12 362 GLU B CA 1
ATOM 5957 C C . GLU B 1 362 ? -0.2 13.359 -14.445 1 90.12 362 GLU B C 1
ATOM 5959 O O . GLU B 1 362 ? 0.467 12.344 -14.219 1 90.12 362 GLU B O 1
ATOM 5964 N N . LEU B 1 363 ? -0.048 14.148 -15.438 1 89.38 363 LEU B N 1
ATOM 5965 C CA . LEU B 1 363 ? 0.976 13.844 -16.422 1 89.38 363 LEU B CA 1
ATOM 5966 C C . LEU B 1 363 ? 2.371 13.984 -15.828 1 89.38 363 LEU B C 1
ATOM 5968 O O . LEU B 1 363 ? 3.254 13.164 -16.109 1 89.38 363 LEU B O 1
ATOM 5972 N N . LEU B 1 364 ? 2.553 14.984 -15.008 1 90.19 364 LEU B N 1
ATOM 5973 C CA . LEU B 1 364 ? 3.846 15.227 -14.375 1 90.19 364 LEU B CA 1
ATOM 5974 C C . LEU B 1 364 ? 4.23 14.062 -13.469 1 90.19 364 LEU B C 1
ATOM 5976 O O . LEU B 1 364 ? 5.398 13.68 -13.414 1 90.19 364 LEU B O 1
ATOM 5980 N N . ILE B 1 365 ? 3.24 13.508 -12.828 1 87 365 ILE B N 1
ATOM 5981 C CA . ILE B 1 365 ? 3.508 12.469 -11.836 1 87 365 ILE B CA 1
ATOM 5982 C C . ILE B 1 365 ? 3.689 11.125 -12.539 1 87 365 ILE B C 1
ATOM 5984 O O . ILE B 1 365 ? 4.457 10.273 -12.086 1 87 365 ILE B O 1
ATOM 5988 N N . LYS B 1 366 ? 2.939 10.867 -13.672 1 78.38 366 LYS B N 1
ATOM 5989 C CA . LYS B 1 366 ? 3.035 9.617 -14.43 1 78.38 366 LYS B CA 1
ATOM 5990 C C . LYS B 1 366 ? 4.371 9.516 -15.156 1 78.38 366 LYS B C 1
ATOM 5992 O O . LYS B 1 366 ? 4.953 8.438 -15.25 1 78.38 366 LYS B O 1
ATOM 5997 N N . ASN B 1 367 ? 4.793 10.648 -15.703 1 68.44 367 ASN B N 1
ATOM 5998 C CA . ASN B 1 367 ? 5.953 10.664 -16.594 1 68.44 367 ASN B CA 1
ATOM 5999 C C . ASN B 1 367 ? 7.262 10.641 -15.812 1 68.44 367 ASN B C 1
ATOM 6001 O O . ASN B 1 367 ? 7.496 11.508 -14.961 1 68.44 367 ASN B O 1
ATOM 6005 N N . TYR B 1 368 ? 7.723 9.32 -15.562 1 57.59 368 TYR B N 1
ATOM 6006 C CA . TYR B 1 368 ? 9.086 9.297 -15.047 1 57.59 368 TYR B CA 1
ATOM 6007 C C . TYR B 1 368 ? 9.938 8.281 -15.812 1 57.59 368 TYR B C 1
ATOM 6009 O O . TYR B 1 368 ? 9.406 7.34 -16.406 1 57.59 368 TYR B O 1
#

Secondary structure (DSSP, 8-state):
--HHHHHHHHHHHTTSEEEEEETTEEEEEEE-HHHHHHHHHHHHHHHIIIIIT-SS-EEEE---S-SS--HHHHTHHHHHHHHHHTTTBSPEEEEE-S-EEE---------GGGGGGS-SEEEEEEEEEEE-GGGHHHHHHHHHHHHHHHHHHT-S-GGGEEEPPPEE-TTS-EEEEEEEEETTEEEEEEEEEEEETGGGTTS-HHHHHHT-EEETTEEEPPEEEEEEEEHHHHHHHHHHHHEEEEEETTEEEEEE---TTT-S-SEEEE-----HHHHHHHHHHHHHHHHHHHHTT--EE--TTTTTS-HHHHHHHHHHHT-SEEEE--HHHHHH-EEEEEETTT--EEEEEGGGHHHHHHHHHH--/--HHHHHHHHHHHTTSEEEEEETTEEEEEEE-HHHHHHHHHHHHHHHIIIIIT-SS-EEEE---S-SS--HHHHTHHHHHHHHHHTTTBSPEEEEE-S-EEE-------S-GGGGGGS-SEEEEEEEEEEE-GGGHHHHHHHHHHHHHHHHHHT-S-GGGEEEPPPEE-TTS-EEEEEEEEETTEEEEEEEEEEEETGGGTTS-HHHHHHT-EEETTEEEPPEEEEEEEEHHHHHHHHHHHHEEEEEETTEEEEEE---TTT-S-SEEEE-----HHHHHHHHHHHHHHHHHHHHTT--EE--TTTTTS-HHHHHHHHHHHT-SEEEE--HHHHHH-EEEEEETTT--EEEEEGGGHHHHHHHHHH--

Sequence (736 aa):
MSLLNRILPMCKAYAYMEPIIINSTIDHLKYGATGELLCQNIRNEWLYSNVTSRDESVFQFCNAQEKYNNDILSLKDPFMNAKQFCNNQLPFSFADSRSICEQSDSKDSGIEDRKCFSPKKFSRLKYFAFCIPEESQQFFYHWQRQRKIWWRKFSANPGRFSLTEILTDDNGQETTEIRAEFEWGQETIETIRNVNTKMFDNLEPAEQEMFLSKIGKRKVLPHVVESETSLEKACMVFLCDGYAELPYHNDRRTVFRFHRKLAPYKITFAAPLLNAKKADELRQLSIYLGLNLKKSGVSTLISPNIAKKSLESQFTDSDYLGIPYIAVLNESTLEDGILGLRSIETTLEEKIHVAKLTSYVELLIKNYMSLLNRILPMCKAYAYMEPIIINSTIDHLKYGATGELLCQNIRNEWLYSNVTSRDESVFQFCNAQEKYNNDILSLKDPFMNAKQFCNNQLPFSFADSRSICEQSDSKDSGIEDRKCFSPKKFSRLKYFAFCIPEESQQFFYHWQRQRKIWWRKFSANPGRFSLTEILTDDNGQETTEIRAEFEWGQETIETIRNVNTKMFDNLEPAEQEMFLSKIGKRKVLPHVVESETSLEKACMVFLCDGYAELPYHNDRRTVFRFHRKLAPYKITFAAPLLNAKKADELRQLSIYLGLNLKKSGVSTLISPNIAKKSLESQFTDSDYLGIPYIAVLNESTLEDGILGLRSIETTLEEKIHVAKLTSYVELLIKNY

Radius of gyration: 26.57 Å; Cα contacts (8 Å, |Δi|>4): 1442; chains: 2; bounding box: 64×76×71 Å

pLDDT: mean 89.86, std 9.76, range [42.28, 98.44]

Foldseek 3Di:
DFLCVVLQVLCVVLFQWHFDDDPNAGADIGGGPLNVLLLVLVLVLLCCLQAVVDPAHEAEDEDADDQDCLPLVRCLVVLLVVCVVVVLADKYKYWYFAYKYADDPDDCPPPSVLRQLDHRIFTKTKMKIFHDLVCLVVCLVVVVVSVLVSLLVWFPDSVQWDKDDWDQDPQRKTKIFIWGADPVGIDGAKIKIFPFQVSCVPDDPVSQVSQWGDHPPDTDRTTMIMMMGTSSNSSVVQSSRQWDWDDDDVGTATARATRCSSQSAQEEEAEAADPPVVQVVVLVLRVVLQVLLVVVVGRYDYDPCHNVDHRVVVLNSCRSSNHQWYWYDYPVCVVPQWTWIAGSVPRHTDIDGSVCVNVVSVCVSPPD/DFLCVVLQVLCVVLFQWHFDDDPNAGADIGGGPLNVLLLVLVLVLLCCLQAVVDPAHEAEDEDADDQDCLPLVRCLVVLLVVCVVVVLADKYKYWYFAYKYADDPDDCPVPSVLRQLPHRIFTKTKMKIFHDLVCLVVCLVVVVVSVLVSLLVWFPDSVQWDKDDWDQDPQRKTKIFIWGAGPVGIDGAKIKIFPFQVSCVPDDPVSQVSQWGDHPPDTDRTTMIMMMGTSSNSSVVQSSRQWDWDDDDVGTATARATRCSSQSAQEEEAEAADPPVVQVVVLVLRVVLQVLLVVVVGRYDYDPCHNVDHRVVVLNSCRSSNHQWYWYDYPVCVVPQWTWIAGSVPRHTDIDGSVCVNVVSVCVSPPD

Nearest PDB structures (foldseek):
  8udk-assembly1_B  TM=8.493E-01  e=1.097E-31  Homo sapiens
  8v54-assembly1_B  TM=8.304E-01  e=9.193E-32  Homo sapiens
  8f6b-assembly1_B  TM=8.267E-01  e=5.362E-31  Mus musculus
  7osy-assembly1_B  TM=6.663E-01  e=4.830E-15  Homo sapiens
  7f98-assembly1_A  TM=7.032E-01  e=2.078E-13  Homo sapiens

InterPro domains:
  IPR004154 Anticodon-binding [PF03129] (278-361)
  IPR027031 Glycyl-tRNA synthetase/DNA polymerase subunit gamma-2 [PTHR10745] (205-365)
  IPR036621 Anticodon-binding domain superfamily [G3DSA:3.40.50.800] (264-368)
  IPR045864 Class II Aminoacyl-tRNA synthetase/Biotinyl protein ligase (BPL) and lipoyl protein ligase (LPL) [G3DSA:3.30.930.10] (1-263)
  IPR045864 Class II Aminoacyl-tRNA synthetase/Biotinyl protein ligase (BPL) and lipoyl protein ligase (LPL) [SSF55681] (28-242)

Organism: Aphis gossypii (NCBI:txid80765)

Solvent-accessible surface area (backbone atoms only — not comparable to full-atom values): 38380 Å² total; per-residue (Å²): 127,58,70,61,69,61,45,47,60,52,24,49,72,58,23,26,36,43,77,39,70,54,95,94,34,38,40,32,74,47,48,21,37,44,24,44,37,27,46,49,30,46,49,50,52,48,42,39,63,68,34,50,54,36,88,53,57,46,36,42,43,60,61,82,78,54,82,72,77,54,62,63,70,68,37,49,63,54,46,51,47,47,31,61,60,34,73,31,40,61,57,42,30,36,36,30,73,67,21,64,44,60,57,68,90,63,83,79,71,79,54,74,76,60,35,69,54,56,33,32,42,39,37,35,34,36,39,39,35,37,23,48,60,90,48,32,65,60,48,47,55,51,47,53,52,53,53,52,47,54,58,30,71,55,40,70,55,46,81,41,56,47,74,51,72,76,43,67,50,99,84,67,31,34,37,33,35,36,30,38,60,52,98,91,39,75,40,82,59,32,42,37,34,37,44,42,58,57,77,49,65,86,46,53,70,73,58,43,56,66,57,47,32,22,57,87,89,44,77,40,69,43,14,35,34,36,35,39,37,32,52,52,31,50,49,48,50,49,53,61,50,13,49,45,77,41,85,46,92,96,44,71,41,64,31,31,50,44,36,66,74,38,24,44,31,44,31,34,57,37,26,49,70,56,56,71,68,60,24,50,52,51,44,52,48,47,49,54,54,42,47,53,28,16,66,71,70,42,48,55,47,79,54,66,55,44,27,70,41,51,47,67,58,51,49,48,52,37,25,64,58,14,30,42,29,33,41,36,42,50,75,60,23,77,75,72,34,44,29,30,42,27,31,66,87,76,67,47,64,47,81,40,47,65,87,46,45,53,65,50,53,52,49,59,64,67,63,122,129,57,70,61,69,61,45,48,60,51,25,49,71,58,23,24,37,44,78,40,70,53,96,93,34,39,40,32,73,46,47,21,38,44,24,44,38,26,48,49,30,47,51,49,53,49,43,38,63,67,32,50,54,37,90,56,57,46,38,42,44,61,59,79,80,48,79,74,76,54,64,63,73,67,37,49,64,53,46,52,46,48,30,62,58,34,72,32,40,61,54,41,31,37,37,29,74,67,20,58,44,59,56,70,88,64,80,79,70,79,54,74,78,58,36,69,53,55,33,34,43,39,37,34,34,36,39,40,36,36,23,49,61,90,47,33,65,59,49,47,55,51,47,53,51,52,53,52,49,55,57,31,71,56,41,71,55,47,82,40,57,46,71,52,72,77,42,67,49,96,84,67,32,34,37,33,35,38,29,38,59,53,98,92,40,76,39,82,57,33,42,37,34,37,42,43,58,57,79,50,65,85,45,53,70,73,58,41,53,65,57,49,31,22,58,88,89,44,76,42,69,44,15,34,35,36,37,42,39,33,54,54,30,50,46,48,49,49,52,60,49,13,49,44,77,40,85,46,91,96,44,72,41,64,32,30,49,44,36,66,74,38,24,43,31,44,32,36,58,36,25,48,70,56,58,72,66,60,24,48,52,51,44,50,48,46,51,54,54,38,47,53,28,16,66,71,69,41,47,56,47,80,54,68,54,43,29,72,42,52,45,69,58,51,50,49,53,37,26,63,57,15,30,41,29,34,41,35,42,50,75,60,23,78,73,74,34,44,29,29,44,28,32,67,86,77,66,46,64,46,82,41,46,65,88,47,46,55,65,50,51,53,47,59,64,68,63,121